Protein AF-0000000085035165 (afdb_homodimer)

Structure (mmCIF, N/CA/C/O backbone):
data_AF-0000000085035165-model_v1
#
loop_
_entity.id
_entity.type
_entity.pdbx_description
1 polymer 'Membrane protein-like protein'
#
loop_
_atom_site.group_PDB
_atom_site.id
_atom_site.type_symbol
_atom_site.label_atom_id
_atom_site.label_alt_id
_atom_site.label_comp_id
_atom_site.label_asym_id
_atom_site.label_entity_id
_atom_site.label_seq_id
_atom_site.pdbx_PDB_ins_code
_atom_site.Cartn_x
_atom_site.Cartn_y
_atom_site.Cartn_z
_atom_site.occupancy
_atom_site.B_iso_or_equiv
_atom_site.auth_seq_id
_atom_site.auth_comp_id
_atom_site.auth_asym_id
_atom_site.auth_atom_id
_atom_site.pdbx_PDB_model_num
ATOM 1 N N . MET A 1 1 ? 31.297 -2.602 -19 1 52.03 1 MET A N 1
ATOM 2 C CA . MET A 1 1 ? 30.016 -2.293 -19.625 1 52.03 1 MET A CA 1
ATOM 3 C C . MET A 1 1 ? 29.797 -0.786 -19.719 1 52.03 1 MET A C 1
ATOM 5 O O . MET A 1 1 ? 30.047 -0.06 -18.75 1 52.03 1 MET A O 1
ATOM 9 N N . ASN A 1 2 ? 29.656 -0.145 -20.828 1 71.25 2 ASN A N 1
ATOM 10 C CA . ASN A 1 2 ? 29.469 1.274 -21.109 1 71.25 2 ASN A CA 1
ATOM 11 C C . ASN A 1 2 ? 28.359 1.869 -20.25 1 71.25 2 ASN A C 1
ATOM 13 O O . ASN A 1 2 ? 27.344 1.21 -19.984 1 71.25 2 ASN A O 1
ATOM 17 N N . SER A 1 3 ? 28.656 2.963 -19.469 1 81.31 3 SER A N 1
ATOM 18 C CA . SER A 1 3 ? 27.766 3.695 -18.562 1 81.31 3 SER A CA 1
ATOM 19 C C . SER A 1 3 ? 26.391 3.914 -19.203 1 81.31 3 SER A C 1
ATOM 21 O O . SER A 1 3 ? 25.359 3.789 -18.531 1 81.31 3 SER A O 1
ATOM 23 N N . GLN A 1 4 ? 26.312 4.09 -20.484 1 86.06 4 GLN A N 1
ATOM 24 C CA . GLN A 1 4 ? 25.047 4.316 -21.203 1 86.06 4 GLN A CA 1
ATOM 25 C C . GLN A 1 4 ? 24.234 3.031 -21.297 1 86.06 4 GLN A C 1
ATOM 27 O O . GLN A 1 4 ? 23.016 3.055 -21.172 1 86.06 4 GLN A O 1
ATOM 32 N N . LEU A 1 5 ? 24.969 1.979 -21.578 1 84 5 LEU A N 1
ATOM 33 C CA . LEU A 1 5 ? 24.297 0.689 -21.688 1 84 5 LEU A CA 1
ATOM 34 C C . LEU A 1 5 ? 23.719 0.27 -20.328 1 84 5 LEU A C 1
ATOM 36 O O . LEU A 1 5 ? 22.609 -0.238 -20.266 1 84 5 LEU A O 1
ATOM 40 N N . ALA A 1 6 ? 24.438 0.522 -19.328 1 84.75 6 ALA A N 1
ATOM 41 C CA . ALA A 1 6 ? 23.984 0.187 -17.984 1 84.75 6 ALA A CA 1
ATOM 42 C C . ALA A 1 6 ? 22.734 0.974 -17.609 1 84.75 6 ALA A C 1
ATOM 44 O O . ALA A 1 6 ? 21.812 0.432 -17 1 84.75 6 ALA A O 1
ATOM 45 N N . THR A 1 7 ? 22.688 2.219 -17.984 1 87.56 7 THR A N 1
ATOM 46 C CA . THR A 1 7 ? 21.531 3.078 -17.719 1 87.56 7 THR A CA 1
ATOM 47 C C . THR A 1 7 ? 20.312 2.588 -18.484 1 87.56 7 THR A C 1
ATOM 49 O O . THR A 1 7 ? 19.203 2.555 -17.953 1 87.56 7 THR A O 1
ATOM 52 N N . LEU A 1 8 ? 20.516 2.193 -19.672 1 88.62 8 LEU A N 1
ATOM 53 C CA . LEU A 1 8 ? 19.422 1.691 -20.5 1 88.62 8 LEU A CA 1
ATOM 54 C C . LEU A 1 8 ? 18.859 0.399 -19.922 1 88.62 8 LEU A C 1
ATOM 56 O O . LEU A 1 8 ? 17.641 0.218 -19.875 1 88.62 8 LEU A O 1
ATOM 60 N N . MET A 1 9 ? 19.719 -0.451 -19.516 1 89 9 MET A N 1
ATOM 61 C CA . MET A 1 9 ? 19.297 -1.722 -18.938 1 89 9 MET A CA 1
ATOM 62 C C . MET A 1 9 ? 18.484 -1.496 -17.672 1 89 9 MET A C 1
ATOM 64 O O . MET A 1 9 ? 17.484 -2.168 -17.438 1 89 9 MET A O 1
ATOM 68 N N . ARG A 1 10 ? 18.906 -0.594 -16.938 1 91.62 10 ARG A N 1
ATOM 69 C CA . ARG A 1 10 ? 18.188 -0.25 -15.719 1 91.62 10 ARG A CA 1
ATOM 70 C C . ARG A 1 10 ? 16.797 0.301 -16.047 1 91.62 10 ARG A C 1
ATOM 72 O O . ARG A 1 10 ? 15.82 -0.036 -15.367 1 91.62 10 ARG A O 1
ATOM 79 N N . ARG A 1 11 ? 16.734 1.108 -17.078 1 95.12 11 ARG A N 1
ATOM 80 C CA . ARG A 1 11 ? 15.461 1.706 -17.469 1 95.12 11 ARG A CA 1
ATOM 81 C C . ARG A 1 11 ? 14.477 0.64 -17.938 1 95.12 11 ARG A C 1
ATOM 83 O O . ARG A 1 11 ? 13.273 0.74 -17.672 1 95.12 11 ARG A O 1
ATOM 90 N N . ILE A 1 12 ? 14.984 -0.341 -18.562 1 96.19 12 ILE A N 1
ATOM 91 C CA . ILE A 1 12 ? 14.141 -1.427 -19.047 1 96.19 12 ILE A CA 1
ATOM 92 C C . ILE A 1 12 ? 13.57 -2.213 -17.875 1 96.19 12 ILE A C 1
ATOM 94 O O . ILE A 1 12 ? 12.383 -2.529 -17.844 1 96.19 12 ILE A O 1
ATOM 98 N N . VAL A 1 13 ? 14.375 -2.475 -16.891 1 97.19 13 VAL A N 1
ATOM 99 C CA . VAL A 1 13 ? 13.945 -3.201 -15.711 1 97.19 13 VAL A CA 1
ATOM 100 C C . VAL A 1 13 ? 12.867 -2.402 -14.977 1 97.19 13 VAL A C 1
ATOM 102 O O . VAL A 1 13 ? 11.82 -2.945 -14.617 1 97.19 13 VAL A O 1
ATOM 105 N N . GLU A 1 14 ? 13.078 -1.139 -14.844 1 98.06 14 GLU A N 1
ATOM 106 C CA . GLU A 1 14 ? 12.125 -0.283 -14.148 1 98.06 14 GLU A CA 1
ATOM 107 C C . GLU A 1 14 ? 10.82 -0.161 -14.922 1 98.06 14 GLU A C 1
ATOM 109 O O . GLU A 1 14 ? 9.742 -0.112 -14.328 1 98.06 14 GLU A O 1
ATOM 114 N N . ALA A 1 15 ? 10.953 -0.099 -16.219 1 98.31 15 ALA A N 1
ATOM 115 C CA . ALA A 1 15 ? 9.75 -0.064 -17.031 1 98.31 15 ALA A CA 1
ATOM 116 C C . ALA A 1 15 ? 8.938 -1.347 -16.875 1 98.31 15 ALA A C 1
ATOM 118 O O . ALA A 1 15 ? 7.707 -1.308 -16.828 1 98.31 15 ALA A O 1
ATOM 119 N N . SER A 1 16 ? 9.633 -2.451 -16.875 1 98.62 16 SER A N 1
ATOM 120 C CA . SER A 1 16 ? 8.969 -3.734 -16.641 1 98.62 16 SER A CA 1
ATOM 121 C C . SER A 1 16 ? 8.258 -3.762 -15.305 1 98.62 16 SER A C 1
ATOM 123 O O . SER A 1 16 ? 7.105 -4.195 -15.211 1 98.62 16 SER A O 1
ATOM 125 N N . ILE A 1 17 ? 8.898 -3.24 -14.281 1 98.75 17 ILE A N 1
ATOM 126 C CA . ILE A 1 17 ? 8.352 -3.191 -12.93 1 98.75 17 ILE A CA 1
ATOM 127 C C . ILE A 1 17 ? 7.137 -2.266 -12.898 1 98.75 17 ILE A C 1
ATOM 129 O O . ILE A 1 17 ? 6.129 -2.57 -12.25 1 98.75 17 ILE A O 1
ATOM 133 N N . LEU A 1 18 ? 7.242 -1.195 -13.617 1 98.75 18 LEU A N 1
ATOM 134 C CA . LEU A 1 18 ? 6.125 -0.26 -13.711 1 98.75 18 LEU A CA 1
ATOM 135 C C . LEU A 1 18 ? 4.906 -0.932 -14.336 1 98.75 18 LEU A C 1
ATOM 137 O O . LEU A 1 18 ? 3.791 -0.802 -13.82 1 98.75 18 LEU A O 1
ATOM 141 N N . LEU A 1 19 ? 5.105 -1.621 -15.383 1 98.81 19 LEU A N 1
ATOM 142 C CA . LEU A 1 19 ? 4.012 -2.293 -16.078 1 98.81 19 LEU A CA 1
ATOM 143 C C . LEU A 1 19 ? 3.35 -3.328 -15.18 1 98.81 19 LEU A C 1
ATOM 145 O O . LEU A 1 19 ? 2.123 -3.447 -15.156 1 98.81 19 LEU A O 1
ATOM 149 N N . LEU A 1 20 ? 4.145 -4.078 -14.461 1 98.88 20 LEU A N 1
ATOM 150 C CA . LEU A 1 20 ? 3.615 -5.074 -13.539 1 98.88 20 LEU A CA 1
ATOM 151 C C . LEU A 1 20 ? 2.779 -4.414 -12.445 1 98.88 20 LEU A C 1
ATOM 153 O O . LEU A 1 20 ? 1.687 -4.887 -12.125 1 98.88 20 LEU A O 1
ATOM 157 N N . SER A 1 21 ? 3.252 -3.273 -11.875 1 98.88 21 SER A N 1
ATOM 158 C CA . SER A 1 21 ? 2.51 -2.541 -10.852 1 98.88 21 SER A CA 1
ATOM 159 C C . SER A 1 21 ? 1.192 -2.006 -11.406 1 98.88 21 SER A C 1
ATOM 161 O O . SER A 1 21 ? 0.149 -2.119 -10.766 1 98.88 21 SER A O 1
ATOM 163 N N . LEU A 1 22 ? 1.294 -1.488 -12.602 1 98.81 22 LEU A N 1
ATOM 164 C CA . LEU A 1 22 ? 0.103 -0.938 -13.242 1 98.81 22 LEU A CA 1
ATOM 165 C C . LEU A 1 22 ? -0.924 -2.033 -13.508 1 98.81 22 LEU A C 1
ATOM 167 O O . LEU A 1 22 ? -2.131 -1.787 -13.445 1 98.81 22 LEU A O 1
ATOM 171 N N . SER A 1 23 ? -0.463 -3.211 -13.812 1 98.88 23 SER A N 1
ATOM 172 C CA . SER A 1 23 ? -1.385 -4.316 -14.039 1 98.88 23 SER A CA 1
ATOM 173 C C . SER A 1 23 ? -2.268 -4.566 -12.828 1 98.88 23 SER A C 1
ATOM 175 O O . SER A 1 23 ? -3.484 -4.723 -12.953 1 98.88 23 SER A O 1
ATOM 177 N N . TYR A 1 24 ? -1.699 -4.539 -11.625 1 98.81 24 TYR A N 1
ATOM 178 C CA . TYR A 1 24 ? -2.455 -4.75 -10.398 1 98.81 24 TYR A CA 1
ATOM 179 C C . TYR A 1 24 ? -3.344 -3.547 -10.094 1 98.81 24 TYR A C 1
ATOM 181 O O . TYR A 1 24 ? -4.484 -3.707 -9.656 1 98.81 24 TYR A O 1
ATOM 189 N N . ILE A 1 25 ? -2.848 -2.35 -10.336 1 98.69 25 ILE A N 1
ATOM 190 C CA . ILE A 1 25 ? -3.559 -1.112 -10.031 1 98.69 25 ILE A CA 1
ATOM 191 C C . ILE A 1 25 ? -4.816 -1.018 -10.891 1 98.69 25 ILE A C 1
ATOM 193 O O . ILE A 1 25 ? -5.91 -0.778 -10.375 1 98.69 25 ILE A O 1
ATOM 197 N N . PHE A 1 26 ? -4.637 -1.284 -12.141 1 98.56 26 PHE A N 1
ATOM 198 C CA . PHE A 1 26 ? -5.785 -1.21 -13.039 1 98.56 26 PHE A CA 1
ATOM 199 C C . PHE A 1 26 ? -6.773 -2.334 -12.742 1 98.56 26 PHE A C 1
ATOM 201 O O . PHE A 1 26 ? -7.984 -2.152 -12.883 1 98.56 26 PHE A O 1
ATOM 208 N N . ASN A 1 27 ? -6.262 -3.488 -12.398 1 98.56 27 ASN A N 1
ATOM 209 C CA . ASN A 1 27 ? -7.16 -4.57 -12.008 1 98.56 27 ASN A CA 1
ATOM 210 C C . ASN A 1 27 ? -8.016 -4.188 -10.805 1 98.56 27 ASN A C 1
ATOM 212 O O . ASN A 1 27 ? -9.211 -4.48 -10.773 1 98.56 27 ASN A O 1
ATOM 216 N N . ALA A 1 28 ? -7.434 -3.506 -9.828 1 98.44 28 ALA A N 1
ATOM 217 C CA . ALA A 1 28 ? -8.148 -3.076 -8.633 1 98.44 28 ALA A CA 1
ATOM 218 C C . ALA A 1 28 ? -9.242 -2.07 -8.984 1 98.44 28 ALA A C 1
ATOM 220 O O . ALA A 1 28 ? -10.383 -2.205 -8.539 1 98.44 28 ALA A O 1
ATOM 221 N N . ILE A 1 29 ? -8.922 -1.115 -9.805 1 98.06 29 ILE A N 1
ATOM 222 C CA . ILE A 1 29 ? -9.82 -0.004 -10.102 1 98.06 29 ILE A CA 1
ATOM 223 C C . ILE A 1 29 ? -10.938 -0.475 -11.031 1 98.06 29 ILE A C 1
ATOM 225 O O . ILE A 1 29 ? -12.117 -0.304 -10.734 1 98.06 29 ILE A O 1
ATOM 229 N N . LEU A 1 30 ? -10.578 -1.167 -12.125 1 97.5 30 LEU A N 1
ATOM 230 C CA . LEU A 1 30 ? -11.57 -1.621 -13.094 1 97.5 30 LEU A CA 1
ATOM 231 C C . LEU A 1 30 ? -12.438 -2.729 -12.5 1 97.5 30 LEU A C 1
ATOM 233 O O . LEU A 1 30 ? -13.633 -2.809 -12.797 1 97.5 30 LEU A O 1
ATOM 237 N N . GLY A 1 31 ? -11.82 -3.562 -11.719 1 95.5 31 GLY A N 1
ATOM 238 C CA . GLY A 1 31 ? -12.609 -4.59 -11.047 1 95.5 31 GLY A CA 1
ATOM 239 C C . GLY A 1 31 ? -13.672 -4.02 -10.133 1 95.5 31 GLY A C 1
ATOM 240 O O . GLY A 1 31 ? -14.797 -4.52 -10.102 1 95.5 31 GLY A O 1
ATOM 241 N N . ARG A 1 32 ? -13.328 -3.02 -9.438 1 94.69 32 ARG A N 1
ATOM 242 C CA . ARG A 1 32 ? -14.25 -2.445 -8.461 1 94.69 32 ARG A CA 1
ATOM 243 C C . ARG A 1 32 ? -15.367 -1.665 -9.156 1 94.69 32 ARG A C 1
ATOM 245 O O . ARG A 1 32 ? -16.469 -1.561 -8.625 1 94.69 32 ARG A O 1
ATOM 252 N N . ILE A 1 33 ? -15.102 -1.171 -10.352 1 94.69 33 ILE A N 1
ATOM 253 C CA . ILE A 1 33 ? -16.156 -0.431 -11.031 1 94.69 33 ILE A CA 1
ATOM 254 C C . ILE A 1 33 ? -17.062 -1.401 -11.789 1 94.69 33 ILE A C 1
ATOM 256 O O . ILE A 1 33 ? -17.969 -0.98 -12.516 1 94.69 33 ILE A O 1
ATOM 260 N N . GLY A 1 34 ? -16.828 -2.717 -11.773 1 92.12 34 GLY A N 1
ATOM 261 C CA . GLY A 1 34 ? -17.719 -3.725 -12.32 1 92.12 34 GLY A CA 1
ATOM 262 C C . GLY A 1 34 ? -17.281 -4.234 -13.68 1 92.12 34 GLY A C 1
ATOM 263 O O . GLY A 1 34 ? -18 -5.004 -14.32 1 92.12 34 GLY A O 1
ATOM 264 N N . ALA A 1 35 ? -16.125 -3.773 -14.086 1 95.38 35 ALA A N 1
ATOM 265 C CA . ALA A 1 35 ? -15.57 -4.238 -15.359 1 95.38 35 ALA A CA 1
ATOM 266 C C . ALA A 1 35 ? -14.555 -5.355 -15.148 1 95.38 35 ALA A C 1
ATOM 268 O O . ALA A 1 35 ? -13.398 -5.238 -15.57 1 95.38 35 ALA A O 1
ATOM 269 N N . ARG A 1 36 ? -14.953 -6.441 -14.625 1 91.88 36 ARG A N 1
ATOM 270 C CA . ARG A 1 36 ? -14.055 -7.508 -14.18 1 91.88 36 ARG A CA 1
ATOM 271 C C . ARG A 1 36 ? -13.352 -8.156 -15.367 1 91.88 36 ARG A C 1
ATOM 273 O O . ARG A 1 36 ? -12.148 -8.398 -15.32 1 91.88 36 ARG A O 1
ATOM 280 N N . GLY A 1 37 ? -14.109 -8.492 -16.438 1 92.5 37 GLY A N 1
ATOM 281 C CA . GLY A 1 37 ? -13.492 -9.07 -17.625 1 92.5 37 GLY A CA 1
ATOM 282 C C . GLY A 1 37 ? -12.391 -8.211 -18.203 1 92.5 37 GLY A C 1
ATOM 283 O O . GLY A 1 37 ? -11.297 -8.695 -18.5 1 92.5 37 GLY A O 1
ATOM 284 N N . THR A 1 38 ? -12.68 -6.91 -18.312 1 96.25 38 THR A N 1
ATOM 285 C CA . THR A 1 38 ? -11.711 -5.949 -18.828 1 96.25 38 THR A CA 1
ATOM 286 C C . THR A 1 38 ? -10.508 -5.848 -17.875 1 96.25 38 THR A C 1
ATOM 288 O O . THR A 1 38 ? -9.367 -5.738 -18.328 1 96.25 38 THR A O 1
ATOM 291 N N . ALA A 1 39 ? -10.82 -5.844 -16.562 1 97.25 39 ALA A N 1
ATOM 292 C CA . ALA A 1 39 ? -9.766 -5.77 -15.555 1 97.25 39 ALA A CA 1
ATOM 293 C C . ALA A 1 39 ? -8.781 -6.93 -15.703 1 97.25 39 ALA A C 1
ATOM 295 O O . ALA A 1 39 ? -7.566 -6.723 -15.734 1 97.25 39 ALA A O 1
ATOM 296 N N . ASP A 1 40 ? -9.273 -8.125 -15.883 1 95.94 40 ASP A N 1
ATOM 297 C CA . ASP A 1 40 ? -8.453 -9.328 -15.977 1 95.94 40 ASP A CA 1
ATOM 298 C C . ASP A 1 40 ? -7.672 -9.359 -17.281 1 95.94 40 ASP A C 1
ATOM 300 O O . ASP A 1 40 ? -6.492 -9.719 -17.297 1 95.94 40 ASP A O 1
ATOM 304 N N . LEU A 1 41 ? -8.312 -8.977 -18.328 1 97.06 41 LEU A N 1
ATOM 305 C CA . LEU A 1 41 ? -7.641 -8.938 -19.625 1 97.06 41 LEU A CA 1
ATOM 306 C C . LEU A 1 41 ? -6.496 -7.926 -19.609 1 97.06 41 LEU A C 1
ATOM 308 O O . LEU A 1 41 ? -5.395 -8.219 -20.094 1 97.06 41 LEU A O 1
ATOM 312 N N . LEU A 1 42 ? -6.785 -6.734 -19.125 1 98.25 42 LEU A N 1
ATOM 313 C CA . LEU A 1 42 ? -5.758 -5.699 -19.062 1 98.25 42 LEU A CA 1
ATOM 314 C C . LEU A 1 42 ? -4.598 -6.129 -18.172 1 98.25 42 LEU A C 1
ATOM 316 O O . LEU A 1 42 ? -3.436 -5.852 -18.484 1 98.25 42 LEU A O 1
ATOM 320 N N . MET A 1 43 ? -4.926 -6.75 -17.078 1 98.25 43 MET A N 1
ATOM 321 C CA . MET A 1 43 ? -3.873 -7.258 -16.203 1 98.25 43 MET A CA 1
ATOM 322 C C . MET A 1 43 ? -2.977 -8.242 -16.953 1 98.25 43 MET A C 1
ATOM 324 O O . MET A 1 43 ? -1.751 -8.172 -16.844 1 98.25 43 MET A O 1
ATOM 328 N N . LEU A 1 44 ? -3.561 -9.141 -17.734 1 98.12 44 LEU A N 1
ATOM 329 C CA . LEU A 1 44 ? -2.797 -10.141 -18.469 1 98.12 44 LEU A CA 1
ATOM 330 C C . LEU A 1 44 ? -1.934 -9.484 -19.547 1 98.12 44 LEU A C 1
ATOM 332 O O . LEU A 1 44 ? -0.784 -9.875 -19.75 1 98.12 44 LEU A O 1
ATOM 336 N N . ILE A 1 45 ? -2.477 -8.469 -20.188 1 98.75 45 ILE A N 1
ATOM 337 C CA . ILE A 1 45 ? -1.742 -7.77 -21.234 1 98.75 45 ILE A CA 1
ATOM 338 C C . ILE A 1 45 ? -0.537 -7.055 -20.625 1 98.75 45 ILE A C 1
ATOM 340 O O . ILE A 1 45 ? 0.59 -7.211 -21.109 1 98.75 45 ILE A O 1
ATOM 344 N N . LEU A 1 46 ? -0.752 -6.309 -19.578 1 98.88 46 LEU A N 1
ATOM 345 C CA . LEU A 1 46 ? 0.318 -5.547 -18.953 1 98.88 46 LEU A CA 1
ATOM 346 C C . LEU A 1 46 ? 1.349 -6.477 -18.312 1 98.88 46 LEU A C 1
ATOM 348 O O . LEU A 1 46 ? 2.551 -6.207 -18.359 1 98.88 46 LEU A O 1
ATOM 352 N N . PHE A 1 47 ? 0.864 -7.539 -17.75 1 98.75 47 PHE A N 1
ATOM 353 C CA . PHE A 1 47 ? 1.762 -8.555 -17.203 1 98.75 47 PHE A CA 1
ATOM 354 C C . PHE A 1 47 ? 2.629 -9.156 -18.297 1 98.75 47 PHE A C 1
ATOM 356 O O . PHE A 1 47 ? 3.842 -9.297 -18.141 1 98.75 47 PHE A O 1
ATOM 363 N N . SER A 1 48 ? 2.004 -9.516 -19.406 1 98.75 48 SER A N 1
ATOM 364 C CA . SER A 1 48 ? 2.738 -10.094 -20.516 1 98.75 48 SER A CA 1
ATOM 365 C C . SER A 1 48 ? 3.785 -9.125 -21.047 1 98.75 48 SER A C 1
ATOM 367 O O . SER A 1 48 ? 4.91 -9.523 -21.359 1 98.75 48 SER A O 1
ATOM 369 N N . LEU A 1 49 ? 3.441 -7.867 -21.109 1 98.81 49 LEU A N 1
ATOM 370 C CA . LEU A 1 49 ? 4.391 -6.848 -21.547 1 98.81 49 LEU A CA 1
ATOM 371 C C . LEU A 1 49 ? 5.531 -6.703 -20.547 1 98.81 49 LEU A C 1
ATOM 373 O O . LEU A 1 49 ? 6.68 -6.484 -20.938 1 98.81 49 LEU A O 1
ATOM 377 N N . SER A 1 50 ? 5.172 -6.801 -19.266 1 98.75 50 SER A N 1
ATOM 378 C CA . SER A 1 50 ? 6.195 -6.746 -18.234 1 98.75 50 SER A CA 1
ATOM 379 C C . SER A 1 50 ? 7.211 -7.871 -18.391 1 98.75 50 SER A C 1
ATOM 381 O O . SER A 1 50 ? 8.422 -7.633 -18.375 1 98.75 50 SER A O 1
ATOM 383 N N . ILE A 1 51 ? 6.73 -9.086 -18.609 1 98.19 51 ILE A N 1
ATOM 384 C CA . ILE A 1 51 ? 7.594 -10.258 -18.734 1 98.19 51 ILE A CA 1
ATOM 385 C C . ILE A 1 51 ? 8.422 -10.148 -20.016 1 98.19 51 ILE A C 1
ATOM 387 O O . ILE A 1 51 ? 9.602 -10.508 -20.016 1 98.19 51 ILE A O 1
ATOM 391 N N . LEU A 1 52 ? 7.789 -9.695 -21.078 1 98 52 LEU A N 1
ATOM 392 C CA . LEU A 1 52 ? 8.5 -9.547 -22.344 1 98 52 LEU A CA 1
ATOM 393 C C . LEU A 1 52 ? 9.656 -8.562 -22.203 1 98 52 LEU A C 1
ATOM 395 O O . LEU A 1 52 ? 10.773 -8.844 -22.656 1 98 52 LEU A O 1
ATOM 399 N N . LEU A 1 53 ? 9.43 -7.484 -21.562 1 97.94 53 LEU A N 1
ATOM 400 C CA . LEU A 1 53 ? 10.469 -6.488 -21.359 1 97.94 53 LEU A CA 1
ATOM 401 C C . LEU A 1 53 ? 11.57 -7.035 -20.453 1 97.94 53 LEU A C 1
ATOM 403 O O . LEU A 1 53 ? 12.758 -6.891 -20.766 1 97.94 53 LEU A O 1
ATOM 407 N N . MET A 1 54 ? 11.188 -7.676 -19.375 1 97.75 54 MET A N 1
ATOM 408 C CA . MET A 1 54 ? 12.164 -8.219 -18.438 1 97.75 54 MET A CA 1
ATOM 409 C C . MET A 1 54 ? 13.008 -9.305 -19.094 1 97.75 54 MET A C 1
ATOM 411 O O . MET A 1 54 ? 14.188 -9.453 -18.781 1 97.75 54 MET A O 1
ATOM 415 N N . SER A 1 55 ? 12.414 -10.062 -20.031 1 96.31 55 SER A N 1
ATOM 416 C CA . SER A 1 55 ? 13.094 -11.172 -20.703 1 96.31 55 SER A CA 1
ATOM 417 C C . SER A 1 55 ? 14.219 -10.672 -21.609 1 96.31 55 SER A C 1
ATOM 419 O O . SER A 1 55 ? 15.109 -11.438 -21.969 1 96.31 55 SER A O 1
ATOM 421 N N . THR A 1 56 ? 14.141 -9.414 -21.984 1 95.25 56 THR A N 1
ATOM 422 C CA . THR A 1 56 ? 15.242 -8.859 -22.766 1 95.25 56 THR A CA 1
ATOM 423 C C . THR A 1 56 ? 16.5 -8.719 -21.906 1 95.25 56 THR A C 1
ATOM 425 O O . THR A 1 56 ? 17.609 -8.633 -22.422 1 95.25 56 THR A O 1
ATOM 428 N N . ARG A 1 57 ? 16.312 -8.695 -20.609 1 93.06 57 ARG A N 1
ATOM 429 C CA . ARG A 1 57 ? 17.438 -8.602 -19.672 1 93.06 57 ARG A CA 1
ATOM 430 C C . ARG A 1 57 ? 17.812 -9.977 -19.141 1 93.06 57 ARG A C 1
ATOM 432 O O . ARG A 1 57 ? 19 -10.305 -19.031 1 93.06 57 ARG A O 1
ATOM 439 N N . VAL A 1 58 ? 16.875 -10.695 -18.828 1 94.75 58 VAL A N 1
ATOM 440 C CA . VAL A 1 58 ? 17.016 -12.055 -18.312 1 94.75 58 VAL A CA 1
ATOM 441 C C . VAL A 1 58 ? 16.109 -13.008 -19.094 1 94.75 58 VAL A C 1
ATOM 443 O O . VAL A 1 58 ? 14.945 -13.188 -18.734 1 94.75 58 VAL A O 1
ATOM 446 N N . ARG A 1 59 ? 16.656 -13.727 -20 1 94.62 59 ARG A N 1
ATOM 447 C CA . ARG A 1 59 ? 15.875 -14.492 -20.953 1 94.62 59 ARG A CA 1
ATOM 448 C C . ARG A 1 59 ? 15.078 -15.594 -20.266 1 94.62 59 ARG A C 1
ATOM 450 O O . ARG A 1 59 ? 13.898 -15.797 -20.562 1 94.62 59 ARG A O 1
ATOM 457 N N . ARG A 1 60 ? 15.594 -16.281 -19.328 1 95.75 60 ARG A N 1
ATOM 458 C CA . ARG A 1 60 ? 14.992 -17.453 -18.734 1 95.75 60 ARG A CA 1
ATOM 459 C C . ARG A 1 60 ? 13.922 -17.078 -17.719 1 95.75 60 ARG A C 1
ATOM 461 O O . ARG A 1 60 ? 13.219 -17.938 -17.188 1 95.75 60 ARG A O 1
ATOM 468 N N . ILE A 1 61 ? 13.742 -15.766 -17.5 1 96.44 61 ILE A N 1
ATOM 469 C CA . ILE A 1 61 ? 12.789 -15.32 -16.484 1 96.44 61 ILE A CA 1
ATOM 470 C C . ILE A 1 61 ? 11.375 -15.719 -16.891 1 96.44 61 ILE A C 1
ATOM 472 O O . ILE A 1 61 ? 10.484 -15.836 -16.047 1 96.44 61 ILE A O 1
ATOM 476 N N . ILE A 1 62 ? 11.141 -15.953 -18.188 1 96.94 62 ILE A N 1
ATOM 477 C CA . ILE A 1 62 ? 9.836 -16.344 -18.719 1 96.94 62 ILE A CA 1
ATOM 478 C C . ILE A 1 62 ? 9.445 -17.719 -18.172 1 96.94 62 ILE A C 1
ATOM 480 O O . ILE A 1 62 ? 8.266 -18.078 -18.156 1 96.94 62 ILE A O 1
ATOM 484 N N . LEU A 1 63 ? 10.375 -18.469 -17.672 1 97.5 63 LEU A N 1
ATOM 485 C CA . LEU A 1 63 ? 10.109 -19.797 -17.125 1 97.5 63 LEU A CA 1
ATOM 486 C C . LEU A 1 63 ? 9.375 -19.703 -15.797 1 97.5 63 LEU A C 1
ATOM 488 O O . LEU A 1 63 ? 8.68 -20.641 -15.398 1 97.5 63 LEU A O 1
ATOM 492 N N . LEU A 1 64 ? 9.492 -18.578 -15.109 1 97.5 64 LEU A N 1
ATOM 493 C CA . LEU A 1 64 ? 8.906 -18.453 -13.781 1 97.5 64 LEU A CA 1
ATOM 494 C C . LEU A 1 64 ? 7.383 -18.531 -13.844 1 97.5 64 LEU A C 1
ATOM 496 O O . LEU A 1 64 ? 6.777 -19.406 -13.211 1 97.5 64 LEU A O 1
ATOM 500 N N . PRO A 1 65 ? 6.785 -17.625 -14.664 1 98.25 65 PRO A N 1
ATOM 501 C CA . PRO A 1 65 ? 5.328 -17.734 -14.719 1 98.25 65 PRO A CA 1
ATOM 502 C C . PRO A 1 65 ? 4.855 -19.031 -15.352 1 98.25 65 PRO A C 1
ATOM 504 O O . PRO A 1 65 ? 3.803 -19.562 -14.984 1 98.25 65 PRO A O 1
ATOM 507 N N . ILE A 1 66 ? 5.59 -19.594 -16.266 1 98.5 66 ILE A N 1
ATOM 508 C CA . ILE A 1 66 ? 5.227 -20.844 -16.906 1 98.5 66 ILE A CA 1
ATOM 509 C C . ILE A 1 66 ? 5.254 -21.984 -15.875 1 98.5 66 ILE A C 1
ATOM 511 O O . ILE A 1 66 ? 4.297 -22.75 -15.758 1 98.5 66 ILE A O 1
ATOM 515 N N . LEU A 1 67 ? 6.355 -22.078 -15.125 1 98.62 67 LEU A N 1
ATOM 516 C CA . LEU A 1 67 ? 6.496 -23.109 -14.102 1 98.62 67 LEU A CA 1
ATOM 517 C C . LEU A 1 67 ? 5.461 -22.922 -12.992 1 98.62 67 LEU A C 1
ATOM 519 O O . LEU A 1 67 ? 4.875 -23.891 -12.516 1 98.62 67 LEU A O 1
ATOM 523 N N . GLY A 1 68 ? 5.23 -21.688 -12.586 1 98.75 68 GLY A N 1
ATOM 524 C CA . GLY A 1 68 ? 4.211 -21.406 -11.586 1 98.75 68 GLY A CA 1
ATOM 525 C C . GLY A 1 68 ? 2.828 -21.859 -12 1 98.75 68 GLY A C 1
ATOM 526 O O . GLY A 1 68 ? 2.133 -22.531 -11.234 1 98.75 68 GLY A O 1
ATOM 527 N N . SER A 1 69 ? 2.504 -21.516 -13.227 1 98.81 69 SER A N 1
ATOM 528 C CA . SER A 1 69 ? 1.19 -21.891 -13.742 1 98.81 69 SER A CA 1
ATOM 529 C C . SER A 1 69 ? 1.071 -23.406 -13.906 1 98.81 69 SER A C 1
ATOM 531 O O . SER A 1 69 ? 0.063 -24 -13.523 1 98.81 69 SER A O 1
ATOM 533 N N . PHE A 1 70 ? 2.066 -23.953 -14.445 1 98.75 70 PHE A N 1
ATOM 534 C CA . PHE A 1 70 ? 2.039 -25.375 -14.727 1 98.75 70 PHE A CA 1
ATOM 535 C C . PHE A 1 70 ? 1.978 -26.188 -13.43 1 98.75 70 PHE A C 1
ATOM 537 O O . PHE A 1 70 ? 1.121 -27.062 -13.273 1 98.75 70 PHE A O 1
ATOM 544 N N . LEU A 1 71 ? 2.867 -25.906 -12.516 1 98.81 71 LEU A N 1
ATOM 545 C CA . LEU A 1 71 ? 2.895 -26.641 -11.25 1 98.81 71 LEU A CA 1
ATOM 546 C C . LEU A 1 71 ? 1.673 -26.297 -10.398 1 98.81 71 LEU A C 1
ATOM 548 O O . LEU A 1 71 ? 1.145 -27.156 -9.695 1 98.81 71 LEU A O 1
ATOM 552 N N . GLY A 1 72 ? 1.243 -25 -10.453 1 98.62 72 GLY A N 1
ATOM 553 C CA . GLY A 1 72 ? -0.015 -24.656 -9.805 1 98.62 72 GLY A CA 1
ATOM 554 C C . GLY A 1 72 ? -1.181 -25.5 -10.289 1 98.62 72 GLY A C 1
ATOM 555 O O . GLY A 1 72 ? -1.954 -26.031 -9.484 1 98.62 72 GLY A O 1
ATOM 556 N N . PHE A 1 73 ? -1.265 -25.672 -11.562 1 98.56 73 PHE A N 1
ATOM 557 C CA . PHE A 1 73 ? -2.32 -26.484 -12.156 1 98.56 73 PHE A CA 1
ATOM 558 C C . PHE A 1 73 ? -2.229 -27.938 -11.68 1 98.56 73 PHE A C 1
ATOM 560 O O . PHE A 1 73 ? -3.225 -28.516 -11.242 1 98.56 73 PHE A O 1
ATOM 567 N N . ILE A 1 74 ? -1.062 -28.484 -11.773 1 98.62 74 ILE A N 1
ATOM 568 C CA . ILE A 1 74 ? -0.854 -29.891 -11.422 1 98.62 74 ILE A CA 1
ATOM 569 C C . ILE A 1 74 ? -1.259 -30.109 -9.969 1 98.62 74 ILE A C 1
ATOM 571 O O . ILE A 1 74 ? -1.991 -31.062 -9.664 1 98.62 74 ILE A O 1
ATOM 575 N N . PHE A 1 75 ? -0.876 -29.266 -9.094 1 98.44 75 PHE A N 1
ATOM 576 C CA . PHE A 1 75 ? -1.138 -29.484 -7.68 1 98.44 75 PHE A CA 1
ATOM 577 C C . PHE A 1 75 ? -2.588 -29.172 -7.34 1 98.44 75 PHE A C 1
ATOM 579 O O . PHE A 1 75 ? -3.164 -29.766 -6.426 1 98.44 75 PHE A O 1
ATOM 586 N N . GLU A 1 76 ? -3.154 -28.219 -8.086 1 97.69 76 GLU A N 1
ATOM 587 C CA . GLU A 1 76 ? -4.59 -28 -7.938 1 97.69 76 GLU A CA 1
ATOM 588 C C . GLU A 1 76 ? -5.379 -29.234 -8.391 1 97.69 76 GLU A C 1
ATOM 590 O O . GLU A 1 76 ? -6.359 -29.609 -7.754 1 97.69 76 GLU A O 1
ATOM 595 N N . PHE A 1 77 ? -4.957 -29.719 -9.484 1 97.25 77 PHE A N 1
ATOM 596 C CA . PHE A 1 77 ? -5.59 -30.922 -10.023 1 97.25 77 PHE A CA 1
ATOM 597 C C . PHE A 1 77 ? -5.531 -32.062 -9.016 1 97.25 77 PHE A C 1
ATOM 599 O O . PHE A 1 77 ? -6.539 -32.719 -8.758 1 97.25 77 PHE A O 1
ATOM 606 N N . ILE A 1 78 ? -4.406 -32.281 -8.453 1 97.44 78 ILE A N 1
ATOM 607 C CA . ILE A 1 78 ? -4.199 -33.312 -7.441 1 97.44 78 ILE A CA 1
ATOM 608 C C . ILE A 1 78 ? -5.004 -32.969 -6.191 1 97.44 78 ILE A C 1
ATOM 610 O O . ILE A 1 78 ? -5.668 -33.844 -5.617 1 97.44 78 ILE A O 1
ATOM 614 N N . GLY A 1 79 ? -4.957 -31.734 -5.773 1 95.81 79 GLY A N 1
ATOM 615 C CA . GLY A 1 79 ? -5.645 -31.281 -4.57 1 95.81 79 GLY A CA 1
ATOM 616 C C . GLY A 1 79 ? -7.145 -31.484 -4.629 1 95.81 79 GLY A C 1
ATOM 617 O O . GLY A 1 79 ? -7.762 -31.891 -3.645 1 95.81 79 GLY A O 1
ATOM 618 N N . LEU A 1 80 ? -7.75 -31.234 -5.746 1 95.56 80 LEU A N 1
ATOM 619 C CA . LEU A 1 80 ? -9.188 -31.391 -5.93 1 95.56 80 LEU A CA 1
ATOM 620 C C . LEU A 1 80 ? -9.609 -32.844 -5.773 1 95.56 80 LEU A C 1
ATOM 622 O O . LEU A 1 80 ? -10.727 -33.125 -5.355 1 95.56 80 LEU A O 1
ATOM 626 N N . ARG A 1 81 ? -8.742 -33.75 -6.012 1 95.38 81 ARG A N 1
ATOM 627 C CA . ARG A 1 81 ? -9.086 -35.188 -6.035 1 95.38 81 ARG A CA 1
ATOM 628 C C . ARG A 1 81 ? -8.664 -35.875 -4.742 1 95.38 81 ARG A C 1
ATOM 630 O O . ARG A 1 81 ? -9.352 -36.781 -4.258 1 95.38 81 ARG A O 1
ATOM 637 N N . TYR A 1 82 ? -7.559 -35.344 -4.156 1 95.81 82 TYR A N 1
ATOM 638 C CA . TYR A 1 82 ? -6.98 -36.094 -3.051 1 95.81 82 TYR A CA 1
ATOM 639 C C . TYR A 1 82 ? -6.91 -35.25 -1.786 1 95.81 82 TYR A C 1
ATOM 641 O O . TYR A 1 82 ? -6.445 -35.719 -0.743 1 95.81 82 TYR A O 1
ATOM 649 N N . SER A 1 83 ? -7.262 -33.969 -1.809 1 94.94 83 SER A N 1
ATOM 650 C CA . SER A 1 83 ? -7.281 -33.062 -0.683 1 94.94 83 SER A CA 1
ATOM 651 C C . SER A 1 83 ? -5.875 -32.781 -0.16 1 94.94 83 SER A C 1
ATOM 653 O O . SER A 1 83 ? -5.691 -32.5 1.026 1 94.94 83 SER A O 1
ATOM 655 N N . PHE A 1 84 ? -4.984 -33.062 -0.895 1 92.56 84 PHE A N 1
ATOM 656 C CA . PHE A 1 84 ? -3.582 -32.781 -0.632 1 92.56 84 PHE A CA 1
ATOM 657 C C . PHE A 1 84 ? -2.955 -32.031 -1.804 1 92.56 84 PHE A C 1
ATOM 659 O O . PHE A 1 84 ? -3.203 -32.375 -2.965 1 92.56 84 PHE A O 1
ATOM 666 N N . PRO A 1 85 ? -2.205 -30.969 -1.561 1 94.44 85 PRO A N 1
ATOM 667 C CA . PRO A 1 85 ? -1.611 -30.531 -0.297 1 94.44 85 PRO A CA 1
ATOM 668 C C . PRO A 1 85 ? -2.393 -29.391 0.354 1 94.44 85 PRO A C 1
ATOM 670 O O . PRO A 1 85 ? -1.984 -28.875 1.397 1 94.44 85 PRO A O 1
ATOM 673 N N . PHE A 1 86 ? -3.459 -28.969 -0.135 1 96.56 86 PHE A N 1
ATOM 674 C CA . PHE A 1 86 ? -4.098 -27.719 0.284 1 96.56 86 PHE A CA 1
ATOM 675 C C . PHE A 1 86 ? -5.172 -28 1.329 1 96.56 86 PHE A C 1
ATOM 677 O O . PHE A 1 86 ? -5.469 -27.125 2.158 1 96.56 86 PHE A O 1
ATOM 684 N N . GLY A 1 87 ? -5.723 -29.156 1.334 1 95.31 87 GLY A N 1
ATOM 685 C CA . GLY A 1 87 ? -6.945 -29.5 2.039 1 95.31 87 GLY A CA 1
ATOM 686 C C . GLY A 1 87 ? -8.102 -29.812 1.109 1 95.31 87 GLY A C 1
ATOM 687 O O . GLY A 1 87 ? -7.906 -29.984 -0.096 1 95.31 87 GLY A O 1
ATOM 688 N N . SER A 1 88 ? -9.328 -29.969 1.755 1 96.31 88 SER A N 1
ATOM 689 C CA . SER A 1 88 ? -10.508 -30.312 0.969 1 96.31 88 SER A CA 1
ATOM 690 C C . SER A 1 88 ? -11.305 -29.062 0.601 1 96.31 88 SER A C 1
ATOM 692 O O . SER A 1 88 ? -11.734 -28.312 1.479 1 96.31 88 SER A O 1
ATOM 694 N N . TYR A 1 89 ? -11.367 -28.859 -0.706 1 96.25 89 TYR A N 1
ATOM 695 C CA . TYR A 1 89 ? -12.07 -27.688 -1.218 1 96.25 89 TYR A CA 1
ATOM 696 C C . TYR A 1 89 ? -12.734 -27.984 -2.557 1 96.25 89 TYR A C 1
ATOM 698 O O . TYR A 1 89 ? -12.5 -29.047 -3.148 1 96.25 89 TYR A O 1
ATOM 706 N N . ARG A 1 90 ? -13.648 -27.109 -2.971 1 95.75 90 ARG A N 1
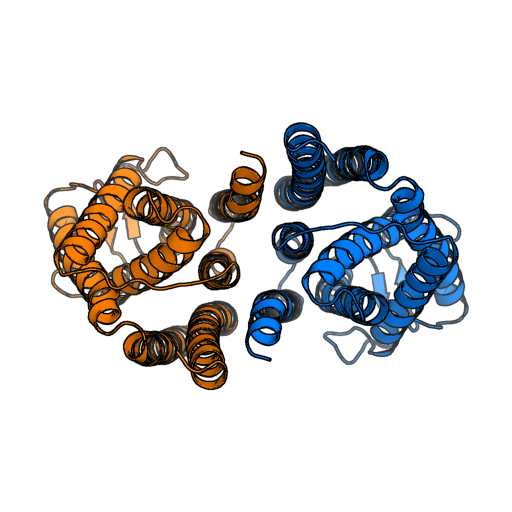ATOM 707 C CA . ARG A 1 90 ? -14.242 -27.188 -4.301 1 95.75 90 ARG A CA 1
ATOM 708 C C . ARG A 1 90 ? -14.484 -25.797 -4.879 1 95.75 90 ARG A C 1
ATOM 710 O O . ARG A 1 90 ? -14.781 -24.859 -4.141 1 95.75 90 ARG A O 1
ATOM 717 N N . TYR A 1 91 ? -14.344 -25.719 -6.152 1 96.75 91 TYR A N 1
ATOM 718 C CA . TYR A 1 91 ? -14.617 -24.469 -6.855 1 96.75 91 TYR A CA 1
ATOM 719 C C . TYR A 1 91 ? -16.094 -24.328 -7.164 1 96.75 91 TYR A C 1
ATOM 721 O O . TYR A 1 91 ? -16.766 -25.297 -7.535 1 96.75 91 TYR A O 1
ATOM 729 N N . LEU A 1 92 ? -16.594 -23.109 -7.031 1 96.12 92 LEU A N 1
ATOM 730 C CA . LEU A 1 92 ? -18 -22.828 -7.242 1 96.12 92 LEU A CA 1
ATOM 731 C C . LEU A 1 92 ? -18.203 -21.922 -8.445 1 96.12 92 LEU A C 1
ATOM 733 O O . LEU A 1 92 ? -19.312 -21.766 -8.945 1 96.12 92 LEU A O 1
ATOM 737 N N . ALA A 1 93 ? -17.109 -21.328 -8.875 1 92.19 93 ALA A N 1
ATOM 738 C CA . ALA A 1 93 ? -17.172 -20.375 -9.992 1 92.19 93 ALA A CA 1
ATOM 739 C C . ALA A 1 93 ? -16.266 -20.828 -11.141 1 92.19 93 ALA A C 1
ATOM 741 O O . ALA A 1 93 ? -15.422 -21.703 -10.961 1 92.19 93 ALA A O 1
ATOM 742 N N . PHE A 1 94 ? -16.531 -20.375 -12.367 1 91.31 94 PHE A N 1
ATOM 743 C CA . PHE A 1 94 ? -15.703 -20.562 -13.547 1 91.31 94 PHE A CA 1
ATOM 744 C C . PHE A 1 94 ? -15.836 -22 -14.07 1 91.31 94 PHE A C 1
ATOM 746 O O . PHE A 1 94 ? -14.867 -22.562 -14.586 1 91.31 94 PHE A O 1
ATOM 753 N N . GLU A 1 95 ? -16.922 -22.641 -13.867 1 87.5 95 GLU A N 1
ATOM 754 C CA . GLU A 1 95 ? -17.125 -24.016 -14.312 1 87.5 95 GLU A CA 1
ATOM 755 C C . GLU A 1 95 ? -16.875 -24.156 -15.812 1 87.5 95 GLU A C 1
ATOM 757 O O . GLU A 1 95 ? -16.25 -25.125 -16.25 1 87.5 95 GLU A O 1
ATOM 762 N N . GLY A 1 96 ? -17.312 -23.141 -16.578 1 90.56 96 GLY A N 1
ATOM 763 C CA . GLY A 1 96 ? -17.156 -23.188 -18.016 1 90.56 96 GLY A CA 1
ATOM 764 C C . GLY A 1 96 ? -15.773 -22.781 -18.484 1 90.56 96 GLY A C 1
ATOM 765 O O . GLY A 1 96 ? -15.445 -22.891 -19.672 1 90.56 96 GLY A O 1
ATOM 766 N N . PHE A 1 97 ? -14.969 -22.312 -17.641 1 93.44 97 PHE A N 1
ATOM 767 C CA . PHE A 1 97 ? -13.625 -21.859 -17.953 1 93.44 97 PHE A CA 1
ATOM 768 C C . PHE A 1 97 ? -12.594 -22.531 -17.047 1 93.44 97 PHE A C 1
ATOM 770 O O . PHE A 1 97 ? -11.828 -21.859 -16.359 1 93.44 97 PHE A O 1
ATOM 777 N N . ALA A 1 98 ? -12.688 -23.938 -17.078 1 96.62 98 ALA A N 1
ATOM 778 C CA . ALA A 1 98 ? -11.812 -24.719 -16.203 1 96.62 98 ALA A CA 1
ATOM 779 C C . ALA A 1 98 ? -11.148 -25.844 -16.969 1 96.62 98 ALA A C 1
ATOM 781 O O . ALA A 1 98 ? -11.695 -26.344 -17.953 1 96.62 98 ALA A O 1
ATOM 782 N N . LEU A 1 99 ? -9.953 -26.141 -16.641 1 96.94 99 LEU A N 1
ATOM 783 C CA . LEU A 1 99 ? -9.227 -27.312 -17.109 1 96.94 99 LEU A CA 1
ATOM 784 C C . LEU A 1 99 ? -9.172 -28.391 -16.031 1 96.94 99 LEU A C 1
ATOM 786 O O . LEU A 1 99 ? -8.484 -28.219 -15.023 1 96.94 99 LEU A O 1
ATOM 790 N N . GLN A 1 100 ? -9.883 -29.547 -16.234 1 96.19 100 GLN A N 1
ATOM 791 C CA . GLN A 1 100 ? -9.938 -30.656 -15.281 1 96.19 100 GLN A CA 1
ATOM 792 C C . GLN A 1 100 ? -10.398 -30.172 -13.906 1 96.19 100 GLN A C 1
ATOM 794 O O . GLN A 1 100 ? -9.797 -30.531 -12.891 1 96.19 100 GLN A O 1
ATOM 799 N N . GLY A 1 101 ? -11.32 -29.234 -13.953 1 95.62 101 GLY A N 1
ATOM 800 C CA . GLY A 1 101 ? -11.914 -28.766 -12.711 1 95.62 101 GLY A CA 1
ATOM 801 C C . GLY A 1 101 ? -11.203 -27.562 -12.125 1 95.62 101 GLY A C 1
ATOM 802 O O . GLY A 1 101 ? -11.719 -26.906 -11.227 1 95.62 101 GLY A O 1
ATOM 803 N N . VAL A 1 102 ? -10.039 -27.25 -12.602 1 97.56 102 VAL A N 1
ATOM 804 C CA . VAL A 1 102 ? -9.273 -26.109 -12.109 1 97.56 102 VAL A CA 1
ATOM 805 C C . VAL A 1 102 ? -9.57 -24.875 -12.961 1 97.56 102 VAL A C 1
ATOM 807 O O . VAL A 1 102 ? -9.281 -24.859 -14.156 1 97.56 102 VAL A O 1
ATOM 810 N N . PRO A 1 103 ? -10.117 -23.812 -12.344 1 97.62 103 PRO A N 1
ATOM 811 C CA . PRO A 1 103 ? -10.383 -22.594 -13.117 1 97.62 103 PRO A CA 1
ATOM 812 C C . PRO A 1 103 ? -9.141 -22.031 -13.797 1 97.62 103 PRO A C 1
ATOM 814 O O . PRO A 1 103 ? -8.07 -21.969 -13.172 1 97.62 103 PRO A O 1
ATOM 817 N N . ILE A 1 104 ? -9.258 -21.578 -15.016 1 97.38 104 ILE A N 1
ATOM 818 C CA . ILE A 1 104 ? -8.148 -21.062 -15.805 1 97.38 104 ILE A CA 1
ATOM 819 C C . ILE A 1 104 ? -7.562 -19.828 -15.133 1 97.38 104 ILE A C 1
ATOM 821 O O . ILE A 1 104 ? -6.34 -19.688 -15.039 1 97.38 104 ILE A O 1
ATOM 825 N N . PRO A 1 105 ? -8.367 -18.891 -14.586 1 96.31 105 PRO A N 1
ATOM 826 C CA . PRO A 1 105 ? -7.793 -17.719 -13.898 1 96.31 105 PRO A CA 1
ATOM 827 C C . PRO A 1 105 ? -6.91 -18.109 -12.719 1 96.31 105 PRO A C 1
ATOM 829 O O . PRO A 1 105 ? -5.926 -17.438 -12.422 1 96.31 105 PRO A O 1
ATOM 832 N N . VAL A 1 106 ? -7.266 -19.203 -12.055 1 97.62 106 VAL A N 1
ATOM 833 C CA . VAL A 1 106 ? -6.469 -19.672 -10.922 1 97.62 106 VAL A CA 1
ATOM 834 C C . VAL A 1 106 ? -5.109 -20.156 -11.414 1 97.62 106 VAL A C 1
ATOM 836 O O . VAL A 1 106 ? -4.078 -19.844 -10.82 1 97.62 106 VAL A O 1
ATOM 839 N N . ILE A 1 107 ? -5.102 -20.875 -12.492 1 98.38 107 ILE A N 1
ATOM 840 C CA . ILE A 1 107 ? -3.883 -21.375 -13.109 1 98.38 107 ILE A CA 1
ATOM 841 C C . ILE A 1 107 ? -2.963 -20.219 -13.477 1 98.38 107 ILE A C 1
ATOM 843 O O . ILE A 1 107 ? -1.775 -20.234 -13.148 1 98.38 107 ILE A O 1
ATOM 847 N N . ILE A 1 108 ? -3.482 -19.234 -14.094 1 98.06 108 ILE A N 1
ATOM 848 C CA . ILE A 1 108 ? -2.729 -18.062 -14.531 1 98.06 108 ILE A CA 1
ATOM 849 C C . ILE A 1 108 ? -2.234 -17.281 -13.32 1 98.06 108 ILE A C 1
ATOM 851 O O . ILE A 1 108 ? -1.093 -16.812 -13.297 1 98.06 108 ILE A O 1
ATOM 855 N N . ALA A 1 109 ? -3.043 -17.203 -12.312 1 98 109 ALA A N 1
ATOM 856 C CA . ALA A 1 109 ? -2.699 -16.438 -11.109 1 98 109 ALA A CA 1
ATOM 857 C C . ALA A 1 109 ? -1.468 -17.031 -10.422 1 98 109 ALA A C 1
ATOM 859 O O . ALA A 1 109 ? -0.62 -16.297 -9.914 1 98 109 ALA A O 1
ATOM 860 N N . TRP A 1 110 ? -1.354 -18.359 -10.398 1 98.75 110 TRP A N 1
ATOM 861 C CA . TRP A 1 110 ? -0.168 -19 -9.844 1 98.75 110 TRP A CA 1
ATOM 862 C C . TRP A 1 110 ? 1.102 -18.469 -10.484 1 98.75 110 TRP A C 1
ATOM 864 O O . TRP A 1 110 ? 2.059 -18.109 -9.789 1 98.75 110 TRP A O 1
ATOM 874 N N . GLY A 1 111 ? 1.079 -18.359 -11.766 1 98.75 111 GLY A N 1
ATOM 875 C CA . GLY A 1 111 ? 2.244 -17.891 -12.492 1 98.75 111 GLY A CA 1
ATOM 876 C C . GLY A 1 111 ? 2.547 -16.422 -12.234 1 98.75 111 GLY A C 1
ATOM 877 O O . GLY A 1 111 ? 3.701 -16.047 -12.008 1 98.75 111 GLY A O 1
ATOM 878 N N . VAL A 1 112 ? 1.533 -15.578 -12.258 1 98.81 112 VAL A N 1
ATOM 879 C CA . VAL A 1 112 ? 1.684 -14.141 -12.07 1 98.81 112 VAL A CA 1
ATOM 880 C C . VAL A 1 112 ? 2.242 -13.859 -10.672 1 98.81 112 VAL A C 1
ATOM 882 O O . VAL A 1 112 ? 3.172 -13.062 -10.523 1 98.81 112 VAL A O 1
ATOM 885 N N . TYR A 1 113 ? 1.726 -14.578 -9.68 1 98.88 113 TYR A N 1
ATOM 886 C CA . TYR A 1 113 ? 2.111 -14.312 -8.297 1 98.88 113 TYR A CA 1
ATOM 887 C C . TYR A 1 113 ? 3.51 -14.852 -8.008 1 98.88 113 TYR A C 1
ATOM 889 O O . TYR A 1 113 ? 4.281 -14.227 -7.277 1 98.88 113 TYR A O 1
ATOM 897 N N . VAL A 1 114 ? 3.861 -16 -8.586 1 98.81 114 VAL A N 1
ATOM 898 C CA . VAL A 1 114 ? 5.207 -16.516 -8.391 1 98.81 114 VAL A CA 1
ATOM 899 C C . VAL A 1 114 ? 6.234 -15.539 -8.953 1 98.81 114 VAL A C 1
ATOM 901 O O . VAL A 1 114 ? 7.254 -15.266 -8.312 1 98.81 114 VAL A O 1
ATOM 904 N N . TYR A 1 115 ? 5.938 -15.039 -10.086 1 98.69 115 TYR A N 1
ATOM 905 C CA . TYR A 1 115 ? 6.805 -14.055 -10.727 1 98.69 115 TYR A CA 1
ATOM 906 C C . TYR A 1 115 ? 6.934 -12.805 -9.859 1 98.69 115 TYR A C 1
ATOM 908 O O . TYR A 1 115 ? 8.039 -12.336 -9.602 1 98.69 115 TYR A O 1
ATOM 916 N N . THR A 1 116 ? 5.836 -12.281 -9.414 1 98.88 116 THR A N 1
ATOM 917 C CA . THR A 1 116 ? 5.781 -11.078 -8.594 1 98.88 116 THR A CA 1
ATOM 918 C C . THR A 1 116 ? 6.551 -11.266 -7.293 1 98.88 116 THR A C 1
ATOM 920 O O . THR A 1 116 ? 7.359 -10.414 -6.914 1 98.88 116 THR A O 1
ATOM 923 N N . CYS A 1 117 ? 6.332 -12.398 -6.668 1 98.88 117 CYS A N 1
ATOM 924 C CA . CYS A 1 117 ? 6.965 -12.672 -5.383 1 98.88 117 CYS A CA 1
ATOM 925 C C . CYS A 1 117 ? 8.461 -12.93 -5.555 1 98.88 117 CYS A C 1
ATOM 927 O O . CYS A 1 117 ? 9.258 -12.586 -4.68 1 98.88 117 CYS A O 1
ATOM 929 N N . TYR A 1 118 ? 8.812 -13.516 -6.676 1 98.38 118 TYR A N 1
ATOM 930 C CA . TYR A 1 118 ? 10.234 -13.703 -6.949 1 98.38 118 TYR A CA 1
ATOM 931 C C . TYR A 1 118 ? 10.945 -12.359 -7.055 1 98.38 118 TYR A C 1
ATOM 933 O O . TYR A 1 118 ? 11.977 -12.148 -6.418 1 98.38 118 TYR A O 1
ATOM 941 N N . LEU A 1 119 ? 10.391 -11.43 -7.812 1 98.25 119 LEU A N 1
ATOM 942 C CA . LEU A 1 119 ? 10.992 -10.109 -7.949 1 98.25 119 LEU A CA 1
ATOM 943 C C . LEU A 1 119 ? 11.109 -9.422 -6.594 1 98.25 119 LEU A C 1
ATOM 945 O O . LEU A 1 119 ? 12.148 -8.828 -6.281 1 98.25 119 LEU A O 1
ATOM 949 N N . ALA A 1 120 ? 10.109 -9.523 -5.812 1 98.69 120 ALA A N 1
ATOM 950 C CA . ALA A 1 120 ? 10.109 -8.914 -4.484 1 98.69 120 ALA A CA 1
ATOM 951 C C . ALA A 1 120 ? 11.164 -9.547 -3.586 1 98.69 120 ALA A C 1
ATOM 953 O O . ALA A 1 120 ? 11.812 -8.852 -2.799 1 98.69 120 ALA A O 1
ATOM 954 N N . SER A 1 121 ? 11.328 -10.828 -3.709 1 98.19 121 SER A N 1
ATOM 955 C CA . SER A 1 121 ? 12.25 -11.562 -2.846 1 98.19 121 SER A CA 1
ATOM 956 C C . SER A 1 121 ? 13.695 -11.148 -3.1 1 98.19 121 SER A C 1
ATOM 958 O O . SER A 1 121 ? 14.523 -11.188 -2.191 1 98.19 121 SER A O 1
ATOM 960 N N . LEU A 1 122 ? 13.969 -10.703 -4.336 1 96.88 122 LEU A N 1
ATOM 961 C CA . LEU A 1 122 ? 15.328 -10.305 -4.684 1 96.88 122 LEU A CA 1
ATOM 962 C C . LEU A 1 122 ? 15.75 -9.062 -3.912 1 96.88 122 LEU A C 1
ATOM 964 O O . LEU A 1 122 ? 16.922 -8.891 -3.59 1 96.88 122 LEU A O 1
ATOM 968 N N . TYR A 1 123 ? 14.773 -8.234 -3.629 1 97.06 123 TYR A N 1
ATOM 969 C CA . TYR A 1 123 ? 15.055 -7.055 -2.818 1 97.06 123 TYR A CA 1
ATOM 970 C C . TYR A 1 123 ? 15.195 -7.422 -1.348 1 97.06 123 TYR A C 1
ATOM 972 O O . TYR A 1 123 ? 16.078 -6.906 -0.656 1 97.06 123 TYR A O 1
ATOM 980 N N . ILE A 1 124 ? 14.383 -8.32 -0.88 1 96.88 124 ILE A N 1
ATOM 981 C CA . ILE A 1 124 ? 14.328 -8.656 0.539 1 96.88 124 ILE A CA 1
ATOM 982 C C . ILE A 1 124 ? 15.531 -9.516 0.913 1 96.88 124 ILE A C 1
ATOM 984 O O . ILE A 1 124 ? 16.203 -9.25 1.911 1 96.88 124 ILE A O 1
ATOM 988 N N . SER A 1 125 ? 15.828 -10.555 0.147 1 94.5 125 SER A N 1
ATOM 989 C CA . SER A 1 125 ? 16.953 -11.445 0.414 1 94.5 125 SER A CA 1
ATOM 990 C C . SER A 1 125 ? 17.312 -12.266 -0.821 1 94.5 125 SER A C 1
ATOM 992 O O . SER A 1 125 ? 16.766 -13.352 -1.03 1 94.5 125 SER A O 1
ATOM 994 N N . ARG A 1 126 ? 18.344 -11.898 -1.448 1 91.5 126 ARG A N 1
ATOM 995 C CA . ARG A 1 126 ? 18.766 -12.578 -2.668 1 91.5 126 ARG A CA 1
ATOM 996 C C . ARG A 1 126 ? 19.266 -13.984 -2.367 1 91.5 126 ARG A C 1
ATOM 998 O O . ARG A 1 126 ? 18.969 -14.922 -3.113 1 91.5 126 ARG A O 1
ATOM 1005 N N . ARG A 1 127 ? 19.953 -14.148 -1.267 1 92.06 127 ARG A N 1
ATOM 1006 C CA . ARG A 1 127 ? 20.562 -15.422 -0.906 1 92.06 127 ARG A CA 1
ATOM 1007 C C . ARG A 1 127 ? 19.484 -16.453 -0.533 1 92.06 127 ARG A C 1
ATOM 1009 O O . ARG A 1 127 ? 19.672 -17.641 -0.755 1 92.06 127 ARG A O 1
ATOM 1016 N N . MET A 1 128 ? 18.344 -15.922 -0 1 96.62 128 MET A N 1
ATOM 1017 C CA . MET A 1 128 ? 17.266 -16.797 0.434 1 96.62 128 MET A CA 1
ATOM 1018 C C . MET A 1 128 ? 16 -16.547 -0.395 1 96.62 128 MET A C 1
ATOM 1020 O O . MET A 1 128 ? 14.891 -16.562 0.138 1 96.62 128 MET A O 1
ATOM 1024 N N . SER A 1 129 ? 16.219 -16.297 -1.648 1 96.38 129 SER A N 1
ATOM 1025 C CA . SER A 1 129 ? 15.109 -15.852 -2.496 1 96.38 129 SER A CA 1
ATOM 1026 C C . SER A 1 129 ? 14.016 -16.906 -2.582 1 96.38 129 SER A C 1
ATOM 1028 O O . SER A 1 129 ? 12.828 -16.578 -2.65 1 96.38 129 SER A O 1
ATOM 1030 N N . ILE A 1 130 ? 14.375 -18.203 -2.561 1 97.81 130 ILE A N 1
ATOM 1031 C CA . ILE A 1 130 ? 13.383 -19.266 -2.678 1 97.81 130 ILE A CA 1
ATOM 1032 C C . ILE A 1 130 ? 12.469 -19.25 -1.451 1 97.81 130 ILE A C 1
ATOM 1034 O O . ILE A 1 130 ? 11.25 -19.203 -1.579 1 97.81 130 ILE A O 1
ATOM 1038 N N . ILE A 1 131 ? 13.07 -19.234 -0.261 1 98.62 131 ILE A N 1
ATOM 1039 C CA . ILE A 1 131 ? 12.305 -19.25 0.984 1 98.62 131 ILE A CA 1
ATOM 1040 C C . ILE A 1 131 ? 11.523 -17.938 1.118 1 98.62 131 ILE A C 1
ATOM 1042 O O . ILE A 1 131 ? 10.359 -17.953 1.534 1 98.62 131 ILE A O 1
ATOM 1046 N N . THR A 1 132 ? 12.141 -16.797 0.749 1 98.5 132 THR A N 1
ATOM 1047 C CA . THR A 1 132 ? 11.492 -15.5 0.862 1 98.5 132 THR A CA 1
ATOM 1048 C C . THR A 1 132 ? 10.312 -15.398 -0.098 1 98.5 132 THR A C 1
ATOM 1050 O O . THR A 1 132 ? 9.211 -15.023 0.305 1 98.5 132 THR A O 1
ATOM 1053 N N . ALA A 1 133 ? 10.531 -15.805 -1.345 1 98.75 133 ALA A N 1
ATOM 1054 C CA . ALA A 1 133 ? 9.469 -15.727 -2.342 1 98.75 133 ALA A CA 1
ATOM 1055 C C . ALA A 1 133 ? 8.312 -16.656 -1.979 1 98.75 133 ALA A C 1
ATOM 1057 O O . ALA A 1 133 ? 7.145 -16.281 -2.119 1 98.75 133 ALA A O 1
ATOM 1058 N N . SER A 1 134 ? 8.617 -17.812 -1.536 1 98.94 134 SER A N 1
ATOM 1059 C CA . SER A 1 134 ? 7.57 -18.75 -1.149 1 98.94 134 SER A CA 1
ATOM 1060 C C . SER A 1 134 ? 6.789 -18.25 0.055 1 98.94 134 SER A C 1
ATOM 1062 O O . SER A 1 134 ? 5.574 -18.438 0.14 1 98.94 134 SER A O 1
ATOM 1064 N N . SER A 1 135 ? 7.465 -17.594 0.99 1 98.88 135 SER A N 1
ATOM 1065 C CA . SER A 1 135 ? 6.797 -17.016 2.143 1 98.88 135 SER A CA 1
ATOM 1066 C C . SER A 1 135 ? 5.91 -15.836 1.727 1 98.88 135 SER A C 1
ATOM 1068 O O . SER A 1 135 ? 4.824 -15.648 2.277 1 98.88 135 SER A O 1
ATOM 1070 N N . LEU A 1 136 ? 6.406 -15.07 0.784 1 98.94 136 LEU A N 1
ATOM 1071 C CA . LEU A 1 136 ? 5.605 -13.969 0.266 1 98.94 136 LEU A CA 1
ATOM 1072 C C . LEU A 1 136 ? 4.355 -14.484 -0.435 1 98.94 136 LEU A C 1
ATOM 1074 O O . LEU A 1 136 ? 3.291 -13.867 -0.35 1 98.94 136 LEU A O 1
ATOM 1078 N N . MET A 1 137 ? 4.441 -15.641 -1.106 1 98.94 137 MET A N 1
ATOM 1079 C CA . MET A 1 137 ? 3.291 -16.297 -1.721 1 98.94 137 MET A CA 1
ATOM 1080 C C . MET A 1 137 ? 2.25 -16.672 -0.67 1 98.94 137 MET A C 1
ATOM 1082 O O . MET A 1 137 ? 1.053 -16.469 -0.877 1 98.94 137 MET A O 1
ATOM 1086 N N . VAL A 1 138 ? 2.752 -17.156 0.387 1 98.94 138 VAL A N 1
ATOM 1087 C CA . VAL A 1 138 ? 1.87 -17.547 1.483 1 98.94 138 VAL A CA 1
ATOM 1088 C C . VAL A 1 138 ? 1.174 -16.312 2.049 1 98.94 138 VAL A C 1
ATOM 1090 O O . VAL A 1 138 ? -0.043 -16.312 2.248 1 98.94 138 VAL A O 1
ATOM 1093 N N . LEU A 1 139 ? 1.943 -15.297 2.291 1 98.94 139 LEU A N 1
ATOM 1094 C CA . LEU A 1 139 ? 1.39 -14.062 2.844 1 98.94 139 LEU A CA 1
ATOM 1095 C C . LEU A 1 139 ? 0.323 -13.484 1.921 1 98.94 139 LEU A C 1
ATOM 1097 O O . LEU A 1 139 ? -0.713 -13 2.387 1 98.94 139 LEU A O 1
ATOM 1101 N N . LEU A 1 140 ? 0.571 -13.547 0.671 1 98.88 140 LEU A N 1
ATOM 1102 C CA . LEU A 1 140 ? -0.394 -13.078 -0.319 1 98.88 140 LEU A CA 1
ATOM 1103 C C . LEU A 1 140 ? -1.668 -13.922 -0.269 1 98.88 140 LEU A C 1
ATOM 1105 O O . LEU A 1 140 ? -2.775 -13.375 -0.308 1 98.88 140 LEU A O 1
ATOM 1109 N N . ASP A 1 141 ? -1.519 -15.195 -0.161 1 98.81 141 ASP A N 1
ATOM 1110 C CA . ASP A 1 141 ? -2.666 -16.094 -0.129 1 98.81 141 ASP A CA 1
ATOM 1111 C C . ASP A 1 141 ? -3.463 -15.93 1.162 1 98.81 141 ASP A C 1
ATOM 1113 O O . ASP A 1 141 ? -4.676 -16.156 1.183 1 98.81 141 ASP A O 1
ATOM 1117 N N . MET A 1 142 ? -2.781 -15.555 2.236 1 98.81 142 MET A N 1
ATOM 1118 C CA . MET A 1 142 ? -3.459 -15.297 3.502 1 98.81 142 MET A CA 1
ATOM 1119 C C . MET A 1 142 ? -4.449 -14.141 3.365 1 98.81 142 MET A C 1
ATOM 1121 O O . M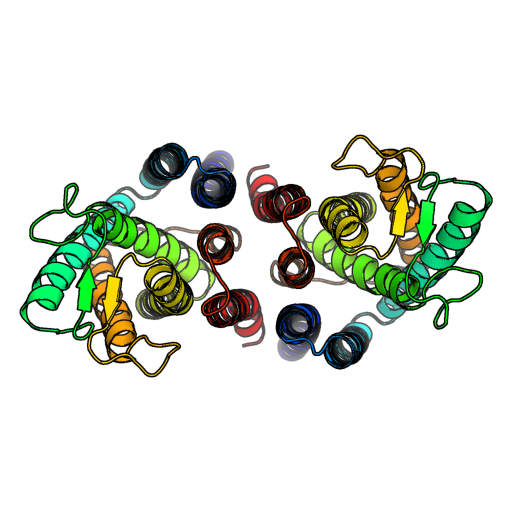ET A 1 142 ? -5.43 -14.07 4.109 1 98.81 142 MET A O 1
ATOM 1125 N N . ALA A 1 143 ? -4.215 -13.273 2.457 1 98.88 143 ALA A N 1
ATOM 1126 C CA . ALA A 1 143 ? -5.164 -12.211 2.131 1 98.88 143 ALA A CA 1
ATOM 1127 C C . ALA A 1 143 ? -6.184 -12.68 1.098 1 98.88 143 ALA A C 1
ATOM 1129 O O . ALA A 1 143 ? -7.383 -12.422 1.235 1 98.88 143 ALA A O 1
ATOM 1130 N N . LEU A 1 144 ? -5.75 -13.383 0.119 1 98.75 144 LEU A N 1
ATOM 1131 C CA . LEU A 1 144 ? -6.508 -13.711 -1.086 1 98.75 144 LEU A CA 1
ATOM 1132 C C . LEU A 1 144 ? -7.59 -14.742 -0.786 1 98.75 144 LEU A C 1
ATOM 1134 O O . LEU A 1 144 ? -8.75 -14.555 -1.163 1 98.75 144 LEU A O 1
ATOM 1138 N N . ASP A 1 145 ? -7.242 -15.773 -0.082 1 98.62 145 ASP A N 1
ATOM 1139 C CA . ASP A 1 145 ? -8.133 -16.922 0.08 1 98.62 145 ASP A CA 1
ATOM 1140 C C . ASP A 1 145 ? -9.398 -16.531 0.84 1 98.62 145 ASP A C 1
ATOM 1142 O O . ASP A 1 145 ? -10.508 -16.844 0.402 1 98.62 145 ASP A O 1
ATOM 1146 N N . PRO A 1 146 ? -9.281 -15.859 1.988 1 98.62 146 PRO A N 1
ATOM 1147 C CA . PRO A 1 146 ? -10.508 -15.453 2.676 1 98.62 146 PRO A CA 1
ATOM 1148 C C . PRO A 1 146 ? -11.422 -14.602 1.795 1 98.62 146 PRO A C 1
ATOM 1150 O O . PRO A 1 146 ? -12.648 -14.719 1.871 1 98.62 146 PRO A O 1
ATOM 1153 N N . VAL A 1 147 ? -10.836 -13.773 0.954 1 98.62 147 VAL A N 1
ATOM 1154 C CA . VAL A 1 147 ? -11.609 -12.891 0.081 1 98.62 147 VAL A CA 1
ATOM 1155 C C . VAL A 1 147 ? -12.352 -13.727 -0.965 1 98.62 147 VAL A C 1
ATOM 1157 O O . VAL A 1 147 ? -13.539 -13.5 -1.216 1 98.62 147 VAL A O 1
ATOM 1160 N N . MET A 1 148 ? -11.727 -14.719 -1.571 1 98 148 MET A N 1
ATOM 1161 C CA . MET A 1 148 ? -12.344 -15.523 -2.621 1 98 148 MET A CA 1
ATOM 1162 C C . MET A 1 148 ? -13.43 -16.422 -2.047 1 98 148 MET A C 1
ATOM 1164 O O . MET A 1 148 ? -14.43 -16.703 -2.717 1 98 148 MET A O 1
ATOM 1168 N N . VAL A 1 149 ? -13.227 -16.875 -0.8 1 98 149 VAL A N 1
ATOM 1169 C CA . VAL A 1 149 ? -14.258 -17.625 -0.103 1 98 149 VAL A CA 1
ATOM 1170 C C . VAL A 1 149 ? -15.477 -16.75 0.139 1 98 149 VAL A C 1
ATOM 1172 O O . VAL A 1 149 ? -16.609 -17.141 -0.152 1 98 149 VAL A O 1
ATOM 1175 N N . GLU A 1 150 ? -15.25 -15.578 0.633 1 97.75 150 GLU A N 1
ATOM 1176 C CA . GLU A 1 150 ? -16.344 -14.648 0.877 1 97.75 150 GLU A CA 1
ATOM 1177 C C . GLU A 1 150 ? -17.094 -14.312 -0.417 1 97.75 150 GLU A C 1
ATOM 1179 O O . GLU A 1 150 ? -18.312 -14.141 -0.414 1 97.75 150 GLU A O 1
ATOM 1184 N N . ARG A 1 151 ? -16.344 -14.258 -1.552 1 96.62 151 ARG A N 1
ATOM 1185 C CA . ARG A 1 151 ? -16.922 -13.914 -2.848 1 96.62 151 ARG A CA 1
ATOM 1186 C C . ARG A 1 151 ? -17.578 -15.125 -3.494 1 96.62 151 ARG A C 1
ATOM 1188 O O . ARG A 1 151 ? -18.141 -15.023 -4.59 1 96.62 151 ARG A O 1
ATOM 1195 N N . GLY A 1 152 ? -17.469 -16.266 -2.891 1 96.5 152 GLY A N 1
ATOM 1196 C CA . GLY A 1 152 ? -18.141 -17.469 -3.357 1 96.5 152 GLY A CA 1
ATOM 1197 C C . GLY A 1 152 ? -17.438 -18.109 -4.535 1 96.5 152 GLY A C 1
ATOM 1198 O O . GLY A 1 152 ? -18.094 -18.75 -5.371 1 96.5 152 GLY A O 1
ATOM 1199 N N . VAL A 1 153 ? -16.156 -17.922 -4.68 1 96.56 153 VAL A N 1
ATOM 1200 C CA . VAL A 1 153 ? -15.422 -18.531 -5.789 1 96.56 153 VAL A CA 1
ATOM 1201 C C . VAL A 1 153 ? -15.094 -19.984 -5.465 1 96.56 153 VAL A C 1
ATOM 1203 O O . VAL A 1 153 ? -15.172 -20.844 -6.336 1 96.56 153 VAL A O 1
ATOM 1206 N N . TRP A 1 154 ? -14.703 -20.219 -4.203 1 96.94 154 TRP A N 1
ATOM 1207 C CA . TRP A 1 154 ? -14.523 -21.594 -3.713 1 96.94 154 TRP A CA 1
ATOM 1208 C C . TRP A 1 154 ? -14.875 -21.688 -2.232 1 96.94 154 TRP A C 1
ATOM 1210 O O . TRP A 1 154 ? -15.133 -20.672 -1.58 1 96.94 154 TRP A O 1
ATOM 1220 N N . ILE A 1 155 ? -15.008 -22.953 -1.766 1 97.06 155 ILE A N 1
ATOM 1221 C CA . ILE A 1 155 ? -15.305 -23.203 -0.36 1 97.06 155 ILE A CA 1
ATOM 1222 C C . ILE A 1 155 ? -14.383 -24.297 0.172 1 97.06 155 ILE A C 1
ATOM 1224 O O . ILE A 1 155 ? -13.922 -25.156 -0.587 1 97.06 155 ILE A O 1
ATOM 1228 N N . TRP A 1 156 ? -14.109 -24.172 1.399 1 96.69 156 TRP A N 1
ATOM 1229 C CA . TRP A 1 156 ? -13.391 -25.203 2.135 1 96.69 156 TRP A CA 1
ATOM 1230 C C . TRP A 1 156 ? -14.359 -26.094 2.908 1 96.69 156 TRP A C 1
ATOM 1232 O O . TRP A 1 156 ? -15.133 -25.609 3.736 1 96.69 156 TRP A O 1
ATOM 1242 N N . GLU A 1 157 ? -14.359 -27.375 2.686 1 94.5 157 GLU A N 1
ATOM 1243 C CA . GLU A 1 157 ? -15.367 -28.297 3.201 1 94.5 157 GLU A CA 1
ATOM 1244 C C . GLU A 1 157 ? -15.383 -28.297 4.727 1 94.5 157 GLU A C 1
ATOM 1246 O O . GLU A 1 157 ? -16.453 -28.328 5.34 1 94.5 157 GLU A O 1
ATOM 1251 N N . ALA A 1 158 ? -14.242 -28.312 5.375 1 91.88 158 ALA A N 1
ATOM 1252 C CA . ALA A 1 158 ? -14.156 -28.391 6.828 1 91.88 158 ALA A CA 1
ATOM 1253 C C . ALA A 1 158 ? -13.805 -27.031 7.438 1 91.88 158 ALA A C 1
ATOM 1255 O O . ALA A 1 158 ? -13.461 -26.953 8.617 1 91.88 158 ALA A O 1
ATOM 1256 N N . GLY A 1 159 ? -13.898 -25.984 6.715 1 92.19 159 GLY A N 1
ATOM 1257 C CA . GLY A 1 159 ? -13.43 -24.703 7.227 1 92.19 159 GLY A CA 1
ATOM 1258 C C . GLY A 1 159 ? -11.953 -24.703 7.566 1 92.19 159 GLY A C 1
ATOM 1259 O O . GLY A 1 159 ? -11.172 -25.438 6.949 1 92.19 159 GLY A O 1
ATOM 1260 N N . GLY A 1 160 ? -11.547 -23.703 8.461 1 94.69 160 GLY A N 1
ATOM 1261 C CA . GLY A 1 160 ? -10.133 -23.656 8.797 1 94.69 160 GLY A CA 1
ATOM 1262 C C . GLY A 1 160 ? -9.805 -22.594 9.836 1 94.69 160 GLY A C 1
ATOM 1263 O O . GLY A 1 160 ? -10.68 -21.828 10.25 1 94.69 160 GLY A O 1
ATOM 1264 N N . GLU A 1 161 ? -8.547 -22.594 10.219 1 96.44 161 GLU A N 1
ATOM 1265 C CA . GLU A 1 161 ? -8.078 -21.828 11.367 1 96.44 161 GLU A CA 1
ATOM 1266 C C . GLU A 1 161 ? -7.895 -20.359 11.016 1 96.44 161 GLU A C 1
ATOM 1268 O O . GLU A 1 161 ? -8 -19.5 11.891 1 96.44 161 GLU A O 1
ATOM 1273 N N . TRP A 1 162 ? -7.578 -20.078 9.789 1 97.75 162 TRP A N 1
ATOM 1274 C CA . TRP A 1 162 ? -7.355 -18.703 9.344 1 97.75 162 TRP A CA 1
ATOM 1275 C C . TRP A 1 162 ? -8.547 -18.188 8.539 1 97.75 162 TRP A C 1
ATOM 1277 O O . TRP A 1 162 ? -8.586 -18.328 7.316 1 97.75 162 TRP A O 1
ATOM 1287 N N . PHE A 1 163 ? -9.469 -17.609 9.281 1 96.38 163 PHE A N 1
ATOM 1288 C CA . PHE A 1 163 ? -10.672 -17.031 8.695 1 96.38 163 PHE A CA 1
ATOM 1289 C C . PHE A 1 163 ? -11.359 -18.031 7.77 1 96.38 163 PHE A C 1
ATOM 1291 O O . PHE A 1 163 ? -11.727 -17.688 6.645 1 96.38 163 PHE A O 1
ATOM 1298 N N . GLY A 1 164 ? -11.461 -19.266 8.219 1 96.19 164 GLY A N 1
ATOM 1299 C CA . GLY A 1 164 ? -12.188 -20.297 7.477 1 96.19 164 GLY A CA 1
ATOM 1300 C C . GLY A 1 164 ? -11.312 -21.047 6.492 1 96.19 164 GLY A C 1
ATOM 1301 O O . GLY A 1 164 ? -11.797 -21.922 5.77 1 96.19 164 GLY A O 1
ATOM 1302 N N . VAL A 1 165 ? -10.039 -20.734 6.391 1 98.25 165 VAL A N 1
ATOM 1303 C CA . VAL A 1 165 ? -9.109 -21.391 5.477 1 98.25 165 VAL A CA 1
ATOM 1304 C C . VAL A 1 165 ? -8.133 -22.25 6.266 1 98.25 165 VAL A C 1
ATOM 1306 O O . VAL A 1 165 ? -7.504 -21.781 7.219 1 98.25 165 VAL A O 1
ATOM 1309 N N . PRO A 1 166 ? -8.023 -23.516 5.934 1 97.69 166 PRO A N 1
ATOM 1310 C CA . PRO A 1 166 ? -7.152 -24.406 6.707 1 97.69 166 PRO A CA 1
ATOM 1311 C C . PRO A 1 166 ? -5.676 -24.031 6.582 1 97.69 166 PRO A C 1
ATOM 1313 O O . PRO A 1 166 ? -5.23 -23.625 5.508 1 97.69 166 PRO A O 1
ATOM 1316 N N . LEU A 1 167 ? -4.902 -24.312 7.582 1 97.25 167 LEU A N 1
ATOM 1317 C CA . LEU A 1 167 ? -3.473 -24.016 7.594 1 97.25 167 LEU A CA 1
ATOM 1318 C C . LEU A 1 167 ? -2.734 -24.859 6.559 1 97.25 167 LEU A C 1
ATOM 1320 O O . LEU A 1 167 ? -1.711 -24.438 6.02 1 97.25 167 LEU A O 1
ATOM 1324 N N . THR A 1 168 ? -3.287 -25.984 6.211 1 96.94 168 THR A N 1
ATOM 1325 C CA . THR A 1 168 ? -2.676 -26.859 5.219 1 96.94 168 THR A CA 1
ATOM 1326 C C . THR A 1 168 ? -2.631 -26.188 3.852 1 96.94 168 THR A C 1
ATOM 1328 O O . THR A 1 168 ? -1.705 -26.422 3.07 1 96.94 168 THR A O 1
ATOM 1331 N N . ASN A 1 169 ? -3.566 -25.391 3.584 1 98.19 169 ASN A N 1
ATOM 1332 C CA . ASN A 1 169 ? -3.562 -24.641 2.34 1 98.19 169 ASN A CA 1
ATOM 1333 C C . ASN A 1 169 ? -2.303 -23.781 2.205 1 98.19 169 ASN A C 1
ATOM 1335 O O . ASN A 1 169 ? -1.66 -23.781 1.153 1 98.19 169 ASN A O 1
ATOM 1339 N N . TYR A 1 170 ? -1.948 -23.156 3.254 1 98.5 170 TYR A N 1
ATOM 1340 C CA . TYR A 1 170 ? -0.813 -22.234 3.232 1 98.5 170 TYR A CA 1
ATOM 1341 C C . TYR A 1 170 ? 0.503 -23 3.156 1 98.5 170 TYR A C 1
ATOM 1343 O O . TYR A 1 170 ? 1.459 -22.547 2.527 1 98.5 170 TYR A O 1
ATOM 1351 N N . LEU A 1 171 ? 0.514 -24.172 3.754 1 98.12 171 LEU A N 1
ATOM 1352 C CA . LEU A 1 171 ? 1.664 -25.047 3.572 1 98.12 171 LEU A CA 1
ATOM 1353 C C . LEU A 1 171 ? 1.778 -25.5 2.119 1 98.12 171 LEU A C 1
ATOM 1355 O O . LEU A 1 171 ? 2.885 -25.625 1.589 1 98.12 171 LEU A O 1
ATOM 1359 N N . GLY A 1 172 ? 0.643 -25.75 1.513 1 98.56 172 GLY A N 1
ATOM 1360 C CA . GLY A 1 172 ? 0.624 -26.094 0.1 1 98.56 172 GLY A CA 1
ATOM 1361 C C . GLY A 1 172 ? 1.146 -24.984 -0.791 1 98.56 172 GLY A C 1
ATOM 1362 O O . GLY A 1 172 ? 1.929 -25.234 -1.709 1 98.56 172 GLY A O 1
ATOM 1363 N N . TRP A 1 173 ? 0.719 -23.797 -0.496 1 98.75 173 TRP A N 1
ATOM 1364 C CA . TRP A 1 173 ? 1.201 -22.641 -1.256 1 98.75 173 TRP A CA 1
ATOM 1365 C C . TRP A 1 173 ? 2.717 -22.516 -1.144 1 98.75 173 TRP A C 1
ATOM 1367 O O . TRP A 1 173 ? 3.395 -22.219 -2.131 1 98.75 173 TRP A O 1
ATOM 1377 N N . PHE A 1 174 ? 3.191 -22.719 0.073 1 98.88 174 PHE A N 1
ATOM 1378 C CA . PHE A 1 174 ? 4.633 -22.656 0.281 1 98.88 174 PHE A CA 1
ATOM 1379 C C . PHE A 1 174 ? 5.34 -23.75 -0.517 1 98.88 174 PHE A C 1
ATOM 1381 O O . PHE A 1 174 ? 6.328 -23.484 -1.2 1 98.88 174 PHE A O 1
ATOM 1388 N N . LEU A 1 175 ? 4.848 -24.922 -0.494 1 98.75 175 LEU A N 1
ATOM 1389 C CA . LEU A 1 175 ? 5.438 -26.078 -1.153 1 98.75 175 LEU A CA 1
ATOM 1390 C C . LEU A 1 175 ? 5.461 -25.891 -2.666 1 98.75 175 LEU A C 1
ATOM 1392 O O . LEU A 1 175 ? 6.516 -26.016 -3.297 1 98.75 175 LEU A O 1
ATOM 1396 N N . VAL A 1 176 ? 4.34 -25.578 -3.25 1 98.75 176 VAL A N 1
ATOM 1397 C CA . VAL A 1 176 ? 4.199 -25.484 -4.699 1 98.75 176 VAL A CA 1
ATOM 1398 C C . VAL A 1 176 ? 5.07 -24.359 -5.23 1 98.75 176 VAL A C 1
ATOM 1400 O O . VAL A 1 176 ? 5.758 -24.516 -6.242 1 98.75 176 VAL A O 1
ATOM 1403 N N . SER A 1 177 ? 5.031 -23.219 -4.547 1 98.88 177 SER A N 1
ATOM 1404 C CA . SER A 1 177 ? 5.859 -22.109 -4.984 1 98.88 177 SER A CA 1
ATOM 1405 C C . SER A 1 177 ? 7.344 -22.422 -4.836 1 98.88 177 SER A C 1
ATOM 1407 O O . SER A 1 177 ? 8.156 -22.062 -5.691 1 98.88 177 SER A O 1
ATOM 1409 N N . SER A 1 178 ? 7.723 -23.156 -3.771 1 98.81 178 SER A N 1
ATOM 1410 C CA . SER A 1 178 ? 9.117 -23.547 -3.58 1 98.81 178 SER A CA 1
ATOM 1411 C C . SER A 1 178 ? 9.594 -24.469 -4.711 1 98.81 178 SER A C 1
ATOM 1413 O O . SER A 1 178 ? 10.688 -24.266 -5.25 1 98.81 178 SER A O 1
ATOM 1415 N N . ILE A 1 179 ? 8.805 -25.391 -5.066 1 98.81 179 ILE A N 1
ATOM 1416 C CA . ILE A 1 179 ? 9.164 -26.312 -6.141 1 98.81 179 ILE A CA 1
ATOM 1417 C C . ILE A 1 179 ? 9.336 -25.547 -7.449 1 98.81 179 ILE A C 1
ATOM 1419 O O . ILE A 1 179 ? 10.297 -25.766 -8.188 1 98.81 179 ILE A O 1
ATOM 1423 N N . SER A 1 180 ? 8.406 -24.641 -7.73 1 98.56 180 SER A N 1
ATOM 1424 C CA . SER A 1 180 ? 8.492 -23.812 -8.938 1 98.56 180 SER A CA 1
ATOM 1425 C C . SER A 1 180 ? 9.797 -23.031 -8.977 1 98.56 180 SER A C 1
ATOM 1427 O O . SER A 1 180 ? 10.461 -22.969 -10.016 1 98.56 180 SER A O 1
ATOM 1429 N N . LEU A 1 181 ? 10.172 -22.484 -7.855 1 98.19 181 LEU A N 1
ATOM 1430 C CA . LEU A 1 181 ? 11.359 -21.641 -7.773 1 98.19 181 LEU A CA 1
ATOM 1431 C C . LEU A 1 181 ? 12.633 -22.484 -7.832 1 98.19 181 LEU A C 1
ATOM 1433 O O . LEU A 1 181 ? 13.633 -22.062 -8.422 1 98.19 181 LEU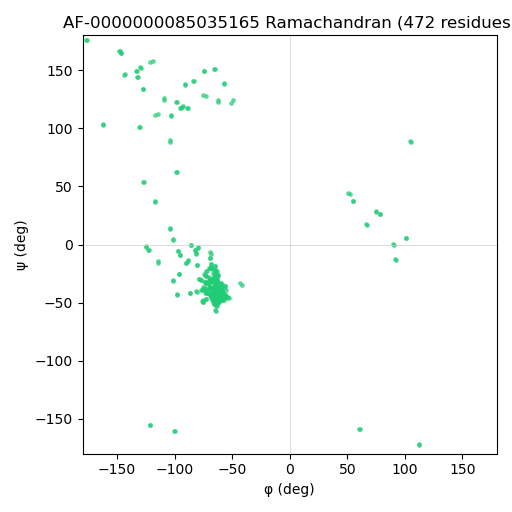 A O 1
ATOM 1437 N N . ILE A 1 182 ? 12.602 -23.656 -7.191 1 98.12 182 ILE A N 1
ATOM 1438 C CA . ILE A 1 182 ? 13.742 -24.562 -7.246 1 98.12 182 ILE A CA 1
ATOM 1439 C C . ILE A 1 182 ? 13.992 -25 -8.688 1 98.12 182 ILE A C 1
ATOM 1441 O O . ILE A 1 182 ? 15.133 -24.984 -9.164 1 98.12 182 ILE A O 1
ATOM 1445 N N . LEU A 1 183 ? 12.945 -25.328 -9.375 1 97.94 183 LEU A N 1
ATOM 1446 C CA . LEU A 1 183 ? 13.078 -25.734 -10.766 1 97.94 183 LEU A CA 1
ATOM 1447 C C . LEU A 1 183 ? 13.594 -24.578 -11.625 1 97.94 183 LEU A C 1
ATOM 1449 O O . LEU A 1 183 ? 14.391 -24.781 -12.539 1 97.94 183 LEU A O 1
ATOM 1453 N N . TYR A 1 184 ? 13.094 -23.406 -11.344 1 96.88 184 TYR A N 1
ATOM 1454 C CA . TYR A 1 184 ? 13.602 -22.234 -12.047 1 96.88 184 TYR A CA 1
ATOM 1455 C C . TYR A 1 184 ? 15.102 -22.062 -11.812 1 96.88 184 TYR A C 1
ATOM 1457 O O . TYR A 1 184 ? 15.859 -21.797 -12.742 1 96.88 184 TYR A O 1
ATOM 1465 N N . ASN A 1 185 ? 15.5 -22.203 -10.57 1 95.06 185 ASN A N 1
ATOM 1466 C CA . ASN A 1 185 ? 16.906 -22.078 -10.211 1 95.06 185 ASN A CA 1
ATOM 1467 C C . ASN A 1 185 ? 17.75 -23.156 -10.906 1 95.06 185 ASN A C 1
ATOM 1469 O O . ASN A 1 185 ? 18.875 -22.875 -11.359 1 95.06 185 ASN A O 1
ATOM 1473 N N . LEU A 1 186 ? 17.266 -24.312 -11.016 1 95.31 186 LEU A N 1
ATOM 1474 C CA . LEU A 1 186 ? 17.984 -25.422 -11.633 1 95.31 186 LEU A CA 1
ATOM 1475 C C . LEU A 1 186 ? 18.141 -25.203 -13.133 1 95.31 186 LEU A C 1
ATOM 1477 O O . LEU A 1 186 ? 19.109 -25.688 -13.734 1 95.31 186 LEU A O 1
ATOM 1481 N N . ALA A 1 187 ? 17.203 -24.531 -13.719 1 93 187 ALA A N 1
ATOM 1482 C CA . ALA A 1 187 ? 17.266 -24.25 -15.148 1 93 187 ALA A CA 1
ATOM 1483 C C . ALA A 1 187 ? 18.375 -23.25 -15.469 1 93 187 ALA A C 1
ATOM 1485 O O . ALA A 1 187 ? 18.781 -23.109 -16.625 1 93 187 ALA A O 1
ATOM 1486 N N . GLY A 1 188 ? 19.109 -22.594 -14.516 1 84.12 188 GLY A N 1
ATOM 1487 C CA . GLY A 1 188 ? 20.203 -21.656 -14.695 1 84.12 188 GLY A CA 1
ATOM 1488 C C . GLY A 1 188 ? 19.812 -20.219 -14.438 1 84.12 188 GLY A C 1
ATOM 1489 O O . GLY A 1 188 ? 19.297 -19.531 -15.328 1 84.12 188 GLY A O 1
ATOM 1490 N N . GLU A 1 189 ? 19.906 -19.828 -13.305 1 66.5 189 GLU A N 1
ATOM 1491 C CA . GLU A 1 189 ? 19.516 -18.469 -12.961 1 66.5 189 GLU A CA 1
ATOM 1492 C C . GLU A 1 189 ? 20.516 -17.453 -13.469 1 66.5 189 GLU A C 1
ATOM 1494 O O . GLU A 1 189 ? 21.734 -17.672 -13.398 1 66.5 189 GLU A O 1
ATOM 1499 N N . GLU A 1 190 ? 19.953 -16.516 -14.156 1 81.56 190 GLU A N 1
ATOM 1500 C CA . GLU A 1 190 ? 20.703 -15.328 -14.562 1 81.56 190 GLU A CA 1
ATOM 1501 C C . GLU A 1 190 ? 20.594 -14.219 -13.523 1 81.56 190 GLU A C 1
ATOM 1503 O O . GLU A 1 190 ? 19.531 -14.023 -12.938 1 81.56 190 GLU A O 1
ATOM 1508 N N . PRO A 1 191 ? 21.75 -13.617 -13.297 1 83.88 191 PRO A N 1
ATOM 1509 C CA . PRO A 1 191 ? 21.688 -12.547 -12.297 1 83.88 191 PRO A CA 1
ATOM 1510 C C . PRO A 1 191 ? 20.766 -11.406 -12.719 1 83.88 191 PRO A C 1
ATOM 1512 O O . PRO A 1 191 ? 20.797 -10.977 -13.875 1 83.88 191 PRO A O 1
ATOM 1515 N N . LEU A 1 192 ? 19.828 -11.078 -11.945 1 90.88 192 LEU A N 1
ATOM 1516 C CA . LEU A 1 192 ? 18.953 -9.922 -12.117 1 90.88 192 LEU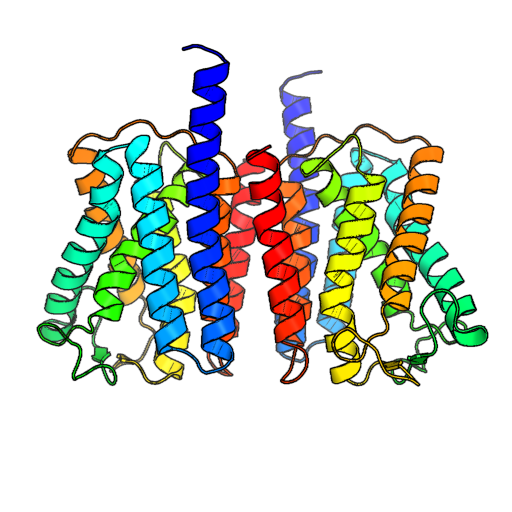 A CA 1
ATOM 1517 C C . LEU A 1 192 ? 19.125 -8.938 -10.961 1 90.88 192 LEU A C 1
ATOM 1519 O O . LEU A 1 192 ? 18.828 -9.266 -9.812 1 90.88 192 LEU A O 1
ATOM 1523 N N . GLU A 1 193 ? 19.703 -7.762 -11.289 1 90.31 193 GLU A N 1
ATOM 1524 C CA . GLU A 1 193 ? 19.859 -6.719 -10.273 1 90.31 193 GLU A CA 1
ATOM 1525 C C . GLU A 1 193 ? 18.625 -5.816 -10.211 1 90.31 193 GLU A C 1
ATOM 1527 O O . GLU A 1 193 ? 18.25 -5.199 -11.211 1 90.31 193 GLU A O 1
ATOM 1532 N N . VAL A 1 194 ? 18.016 -5.852 -9.062 1 94.06 194 VAL A N 1
ATOM 1533 C CA . VAL A 1 194 ? 16.844 -4.992 -8.859 1 94.06 194 VAL A CA 1
ATOM 1534 C C . VAL A 1 194 ? 17 -4.199 -7.562 1 94.06 194 VAL A C 1
ATOM 1536 O O . VAL A 1 194 ? 17.812 -4.566 -6.699 1 94.06 194 VAL A O 1
ATOM 1539 N N . GLY A 1 195 ? 16.375 -3.043 -7.551 1 94.25 195 GLY A N 1
ATOM 1540 C CA . GLY A 1 195 ? 16.344 -2.229 -6.348 1 94.25 195 GLY A CA 1
ATOM 1541 C C . GLY A 1 195 ? 15.047 -2.352 -5.57 1 94.25 195 GLY A C 1
ATOM 1542 O O . GLY A 1 195 ? 14.328 -3.344 -5.703 1 94.25 195 GLY A O 1
ATOM 1543 N N . SER A 1 196 ? 14.82 -1.342 -4.723 1 96.94 196 SER A N 1
ATOM 1544 C CA . SER A 1 196 ? 13.656 -1.346 -3.842 1 96.94 196 SER A CA 1
ATOM 1545 C C . SER A 1 196 ? 12.359 -1.302 -4.641 1 96.94 196 SER A C 1
ATOM 1547 O O . SER A 1 196 ? 11.32 -1.762 -4.168 1 96.94 196 SER A O 1
ATOM 1549 N N . THR A 1 197 ? 12.422 -0.826 -5.859 1 98.25 197 THR A N 1
ATOM 1550 C CA . THR A 1 197 ? 11.211 -0.676 -6.668 1 98.25 197 THR A CA 1
ATOM 1551 C C . THR A 1 197 ? 10.641 -2.039 -7.047 1 98.25 197 THR A C 1
ATOM 1553 O O . THR A 1 197 ? 9.469 -2.15 -7.402 1 98.25 197 THR A O 1
ATOM 1556 N N . SER A 1 198 ? 11.438 -3.111 -6.992 1 98.38 198 SER A N 1
ATOM 1557 C CA . SER A 1 198 ? 10.984 -4.453 -7.352 1 98.38 198 SER A CA 1
ATOM 1558 C C . SER A 1 198 ? 9.977 -4.988 -6.336 1 98.38 198 SER A C 1
ATOM 1560 O O . SER A 1 198 ? 9.305 -5.992 -6.59 1 98.38 198 SER A O 1
ATOM 1562 N N . TYR A 1 199 ? 9.844 -4.293 -5.172 1 98.69 199 TYR A N 1
ATOM 1563 C CA . TYR A 1 199 ? 8.922 -4.676 -4.113 1 98.69 199 TYR A CA 1
ATOM 1564 C C . TYR A 1 199 ? 7.547 -4.051 -4.336 1 98.69 199 TYR A C 1
ATOM 1566 O O . TYR A 1 199 ? 6.555 -4.488 -3.748 1 98.69 199 TYR A O 1
ATOM 1574 N N . ILE A 1 200 ? 7.441 -3.076 -5.211 1 98.81 200 ILE A N 1
ATOM 1575 C CA . ILE A 1 200 ? 6.246 -2.254 -5.363 1 98.81 200 ILE A CA 1
ATOM 1576 C C . ILE A 1 200 ? 5.129 -3.078 -6.004 1 98.81 200 ILE A C 1
ATOM 1578 O O . ILE A 1 200 ? 3.975 -3.006 -5.582 1 98.81 200 ILE A O 1
ATOM 1582 N N . PRO A 1 201 ? 5.434 -3.91 -7.035 1 98.94 201 PRO A N 1
ATOM 1583 C CA . PRO A 1 201 ? 4.359 -4.742 -7.578 1 98.94 201 PRO A CA 1
ATOM 1584 C C . PRO A 1 201 ? 3.74 -5.668 -6.535 1 98.94 201 PRO A C 1
ATOM 1586 O O . PRO A 1 201 ? 2.541 -5.949 -6.586 1 98.94 201 PRO A O 1
ATOM 1589 N N . TYR A 1 202 ? 4.598 -6.156 -5.648 1 98.94 202 TYR A N 1
ATOM 1590 C CA . TYR A 1 202 ? 4.082 -7.023 -4.594 1 98.94 202 TYR A CA 1
ATOM 1591 C C . TYR A 1 202 ? 3.094 -6.277 -3.707 1 98.94 202 TYR A C 1
ATOM 1593 O O . TYR A 1 202 ? 2.012 -6.785 -3.408 1 98.94 202 TYR A O 1
ATOM 1601 N N . ILE A 1 203 ? 3.395 -5.043 -3.309 1 98.94 203 ILE A N 1
ATOM 1602 C CA . ILE A 1 203 ? 2.477 -4.223 -2.525 1 98.94 203 ILE A CA 1
ATOM 1603 C C . ILE A 1 203 ? 1.23 -3.91 -3.352 1 98.94 203 ILE A C 1
ATOM 1605 O O . ILE A 1 203 ? 0.11 -3.967 -2.842 1 98.94 203 ILE A O 1
ATOM 1609 N N . SER A 1 204 ? 1.448 -3.645 -4.637 1 98.94 204 SER A N 1
ATOM 1610 C CA . SER A 1 204 ? 0.342 -3.318 -5.531 1 98.94 204 SER A CA 1
ATOM 1611 C C . SER A 1 204 ? -0.617 -4.496 -5.68 1 98.94 204 SER A C 1
ATOM 1613 O O . SER A 1 204 ? -1.813 -4.305 -5.906 1 98.94 204 SER A O 1
ATOM 1615 N N . SER A 1 205 ? -0.1 -5.703 -5.512 1 98.88 205 SER A N 1
ATOM 1616 C CA . SER A 1 205 ? -0.919 -6.895 -5.707 1 98.88 205 SER A CA 1
ATOM 1617 C C . SER A 1 205 ? -1.984 -7.016 -4.621 1 98.88 205 SER A C 1
ATOM 1619 O O . SER A 1 205 ? -2.971 -7.734 -4.789 1 98.88 205 SER A O 1
ATOM 1621 N N . PHE A 1 206 ? -1.833 -6.297 -3.52 1 98.88 206 PHE A N 1
ATOM 1622 C CA . PHE A 1 206 ? -2.812 -6.348 -2.441 1 98.88 206 PHE A CA 1
ATOM 1623 C C . PHE A 1 206 ? -4.008 -5.453 -2.752 1 98.88 206 PHE A C 1
ATOM 1625 O O . PHE A 1 206 ? -5.074 -5.598 -2.148 1 98.88 206 PHE A O 1
ATOM 1632 N N . LEU A 1 207 ? -3.846 -4.512 -3.701 1 98.75 207 LEU A N 1
ATOM 1633 C CA . LEU A 1 207 ? -4.902 -3.539 -3.961 1 98.75 207 LEU A CA 1
ATOM 1634 C C . LEU A 1 207 ? -6.148 -4.223 -4.512 1 98.75 207 LEU A C 1
ATOM 1636 O O . LEU A 1 207 ? -7.254 -4 -4.012 1 98.75 207 LEU A O 1
ATOM 1640 N N . PRO A 1 208 ? -6.023 -5.094 -5.566 1 98.56 208 PRO A N 1
ATOM 1641 C CA . PRO A 1 208 ? -7.238 -5.773 -6.023 1 98.56 208 PRO A CA 1
ATOM 1642 C C . PRO A 1 208 ? -7.844 -6.684 -4.957 1 98.56 208 PRO A C 1
ATOM 1644 O O . PRO A 1 208 ? -9.062 -6.855 -4.902 1 98.56 208 PRO A O 1
ATOM 1647 N N . ILE A 1 209 ? -7 -7.258 -4.078 1 98.56 209 ILE A N 1
ATOM 1648 C CA . ILE A 1 209 ? -7.484 -8.141 -3.021 1 98.56 209 ILE A CA 1
ATOM 1649 C C . ILE A 1 209 ? -8.297 -7.332 -2.012 1 98.56 209 ILE A C 1
ATOM 1651 O O . ILE A 1 209 ? -9.43 -7.703 -1.676 1 98.56 209 ILE A O 1
ATOM 1655 N N . ILE A 1 210 ? -7.797 -6.219 -1.616 1 98.38 210 ILE A N 1
ATOM 1656 C CA . ILE A 1 210 ? -8.469 -5.359 -0.647 1 98.38 210 ILE A CA 1
ATOM 1657 C C . ILE A 1 210 ? -9.75 -4.793 -1.26 1 98.38 210 ILE A C 1
ATOM 1659 O O . ILE A 1 210 ? -10.781 -4.707 -0.588 1 98.38 210 ILE A O 1
ATOM 1663 N N . SER A 1 211 ? -9.695 -4.48 -2.518 1 97.56 211 SER A N 1
ATOM 1664 C CA . SER A 1 211 ? -10.859 -3.924 -3.201 1 97.56 211 SER A CA 1
ATOM 1665 C C . SER A 1 211 ? -12.016 -4.914 -3.215 1 97.56 211 SER A C 1
ATOM 1667 O O . SER A 1 211 ? -13.188 -4.512 -3.232 1 97.56 211 SER A O 1
ATOM 1669 N N . MET A 1 212 ? -11.711 -6.184 -3.176 1 97.25 212 MET A N 1
ATOM 1670 C CA . MET A 1 212 ? -12.734 -7.215 -3.275 1 97.25 212 MET A CA 1
ATOM 1671 C C . MET A 1 212 ? -13.141 -7.715 -1.894 1 97.25 212 MET A C 1
ATOM 1673 O O . MET A 1 212 ? -14.086 -8.5 -1.765 1 97.25 212 MET A O 1
ATOM 1677 N N . SER A 1 213 ? -12.477 -7.258 -0.881 1 97.62 213 SER A N 1
ATOM 1678 C CA . SER A 1 213 ? -12.734 -7.781 0.456 1 97.62 213 SER A CA 1
ATOM 1679 C C . SER A 1 213 ? -14.055 -7.254 1.006 1 97.62 213 SER A C 1
ATOM 1681 O O . SER A 1 213 ? -14.523 -6.188 0.603 1 97.62 213 SER A O 1
ATOM 1683 N N . GLY A 1 214 ? -14.672 -8.102 1.836 1 96.5 214 GLY A N 1
ATOM 1684 C CA . GLY A 1 214 ? -15.93 -7.758 2.484 1 96.5 214 GLY A CA 1
ATOM 1685 C C . GLY A 1 214 ? -15.852 -7.809 3.998 1 96.5 214 GLY A C 1
ATOM 1686 O O . GLY A 1 214 ? -14.781 -7.617 4.578 1 96.5 214 GLY A O 1
ATOM 1687 N N . ALA A 1 215 ? -16.969 -8.008 4.605 1 95.88 215 ALA A N 1
ATOM 1688 C CA . ALA A 1 215 ? -17.109 -7.93 6.059 1 95.88 215 ALA A CA 1
ATOM 1689 C C . ALA A 1 215 ? -16.266 -9.008 6.746 1 95.88 215 ALA A C 1
ATOM 1691 O O . ALA A 1 215 ? -15.68 -8.766 7.801 1 95.88 215 ALA A O 1
ATOM 1692 N N . SER A 1 216 ? -16.188 -10.148 6.141 1 96.12 216 SER A N 1
ATOM 1693 C CA . SER A 1 216 ? -15.531 -11.266 6.816 1 96.12 216 SER A CA 1
ATOM 1694 C C . SER A 1 216 ? -14.07 -11.375 6.402 1 96.12 216 SER A C 1
ATOM 1696 O O . SER A 1 216 ? -13.305 -12.117 7.016 1 96.12 216 SER A O 1
ATOM 1698 N N . SER A 1 217 ? -13.656 -10.578 5.355 1 98.12 217 SER A N 1
ATOM 1699 C CA . SER A 1 217 ? -12.328 -10.867 4.812 1 98.12 217 SER A CA 1
ATOM 1700 C C . SER A 1 217 ? -11.445 -9.625 4.816 1 98.12 217 SER A C 1
ATOM 1702 O O . SER A 1 217 ? -10.273 -9.688 4.453 1 98.12 217 SER A O 1
ATOM 1704 N N . TRP A 1 218 ? -11.961 -8.484 5.25 1 98 218 TRP A N 1
ATOM 1705 C CA . TRP A 1 218 ? -11.125 -7.285 5.258 1 98 218 TRP A CA 1
ATOM 1706 C C . TRP A 1 218 ? -9.969 -7.434 6.238 1 98 218 TRP A C 1
ATOM 1708 O O . TRP A 1 218 ? -8.844 -7.004 5.949 1 98 218 TRP A O 1
ATOM 1718 N N . LEU A 1 219 ? -10.188 -8.055 7.379 1 98.25 219 LEU A N 1
ATOM 1719 C CA . LEU A 1 219 ? -9.18 -8.109 8.438 1 98.25 219 LEU A CA 1
ATOM 1720 C C . LEU A 1 219 ? -7.973 -8.93 7.992 1 98.25 219 LEU A C 1
ATOM 1722 O O . LEU A 1 219 ? -6.836 -8.469 8.086 1 98.25 219 LEU A O 1
ATOM 1726 N N . PRO A 1 220 ? -8.156 -10.125 7.418 1 98.62 220 PRO A N 1
ATOM 1727 C CA . PRO A 1 220 ? -6.969 -10.852 6.941 1 98.62 220 PRO A CA 1
ATOM 1728 C C . PRO A 1 220 ? -6.238 -10.109 5.824 1 98.62 220 PRO A C 1
ATOM 1730 O O . PRO A 1 220 ? -5.016 -10.219 5.707 1 98.62 220 PRO A O 1
ATOM 1733 N N . SER A 1 221 ? -6.918 -9.367 4.992 1 98.75 221 SER A N 1
ATOM 1734 C CA . SER A 1 221 ? -6.285 -8.57 3.941 1 98.75 221 SER A CA 1
ATOM 1735 C C . SER A 1 221 ? -5.398 -7.484 4.531 1 98.75 221 SER A C 1
ATOM 1737 O O . SER A 1 221 ? -4.254 -7.309 4.105 1 98.75 221 SER A O 1
ATOM 1739 N N . TYR A 1 222 ? -5.867 -6.812 5.578 1 98.62 222 TYR A N 1
ATOM 1740 C CA . TYR A 1 222 ? -5.117 -5.727 6.195 1 98.62 222 TYR A CA 1
ATOM 1741 C C . TYR A 1 222 ? -3.945 -6.266 7.008 1 98.62 222 TYR A C 1
ATOM 1743 O O . TYR A 1 222 ? -2.877 -5.652 7.051 1 98.62 222 TYR A O 1
ATOM 1751 N N . ILE A 1 223 ? -4.16 -7.391 7.664 1 98.62 223 ILE A N 1
ATOM 1752 C CA . ILE A 1 223 ? -3.061 -8.016 8.391 1 98.62 223 ILE A CA 1
ATOM 1753 C C . ILE A 1 223 ? -1.937 -8.367 7.414 1 98.62 223 ILE A C 1
ATOM 1755 O O . ILE A 1 223 ? -0.768 -8.07 7.672 1 98.62 223 ILE A O 1
ATOM 1759 N N . SER A 1 224 ? -2.328 -8.938 6.301 1 98.88 224 SER A N 1
ATOM 1760 C CA . SER A 1 224 ? -1.344 -9.414 5.332 1 98.88 224 SER A CA 1
ATOM 1761 C C . SER A 1 224 ? -0.576 -8.25 4.715 1 98.88 224 SER A C 1
ATOM 1763 O O . SER A 1 224 ? 0.655 -8.273 4.648 1 98.88 224 SER A O 1
ATOM 1765 N N . ILE A 1 225 ? -1.26 -7.207 4.289 1 98.75 225 ILE A N 1
ATOM 1766 C CA . ILE A 1 225 ? -0.554 -6.086 3.676 1 98.75 225 ILE A CA 1
ATOM 1767 C C . ILE A 1 225 ? 0.293 -5.375 4.727 1 98.75 225 ILE A C 1
ATOM 1769 O O . ILE A 1 225 ? 1.373 -4.863 4.422 1 98.75 225 ILE A O 1
ATOM 1773 N N . SER A 1 226 ? -0.15 -5.348 6.008 1 98.69 226 SER A N 1
ATOM 1774 C CA . SER A 1 226 ? 0.625 -4.75 7.086 1 98.69 226 SER A CA 1
ATOM 1775 C C . SER A 1 226 ? 1.968 -5.449 7.262 1 98.69 226 SER A C 1
ATOM 1777 O O . SER A 1 226 ? 3.012 -4.797 7.332 1 98.69 226 SER A O 1
ATOM 1779 N N . ILE A 1 227 ? 1.915 -6.758 7.234 1 98.75 227 ILE A N 1
ATOM 1780 C CA . ILE A 1 227 ? 3.141 -7.539 7.348 1 98.75 227 ILE A CA 1
ATOM 1781 C C . ILE A 1 227 ? 4.027 -7.285 6.133 1 98.75 227 ILE A C 1
ATOM 1783 O O . ILE A 1 227 ? 5.242 -7.113 6.266 1 98.75 227 ILE A O 1
ATOM 1787 N N . ALA A 1 228 ? 3.404 -7.23 4.984 1 98.81 228 ALA A N 1
ATOM 1788 C CA . ALA A 1 228 ? 4.145 -6.969 3.752 1 98.81 228 ALA A CA 1
ATOM 1789 C C . ALA A 1 228 ? 4.84 -5.609 3.809 1 98.81 228 ALA A C 1
ATOM 1791 O O . ALA A 1 228 ? 5.973 -5.465 3.342 1 98.81 228 ALA A O 1
ATOM 1792 N N . LEU A 1 229 ? 4.211 -4.605 4.395 1 98.69 229 LEU A N 1
ATOM 1793 C CA . LEU A 1 229 ? 4.758 -3.252 4.449 1 98.69 229 LEU A CA 1
ATOM 1794 C C . LEU A 1 229 ? 5.914 -3.174 5.441 1 98.69 229 LEU A C 1
ATOM 1796 O O . LEU A 1 229 ? 6.895 -2.463 5.199 1 98.69 229 LEU A O 1
ATOM 1800 N N . ILE A 1 230 ? 5.895 -3.92 6.473 1 98.06 230 ILE A N 1
ATOM 1801 C CA . ILE A 1 230 ? 6.879 -3.734 7.531 1 98.06 230 ILE A CA 1
ATOM 1802 C C . ILE A 1 230 ? 8.102 -4.605 7.254 1 98.06 230 ILE A C 1
ATOM 1804 O O . ILE A 1 230 ? 9.164 -4.398 7.844 1 98.06 230 ILE A O 1
ATOM 1808 N N . LEU A 1 231 ? 7.973 -5.586 6.363 1 98.19 231 LEU A N 1
ATOM 1809 C CA . LEU A 1 231 ? 9.031 -6.555 6.109 1 98.19 231 LEU A CA 1
ATOM 1810 C C . LEU A 1 231 ? 10.312 -5.852 5.66 1 98.19 231 LEU A C 1
ATOM 1812 O O . LEU A 1 231 ? 11.398 -6.137 6.176 1 98.19 231 LEU A O 1
ATOM 1816 N N . PRO A 1 232 ? 10.266 -4.879 4.715 1 97.94 232 PRO A N 1
ATOM 1817 C CA . PRO A 1 232 ? 11.5 -4.207 4.309 1 97.94 232 PRO A CA 1
ATOM 1818 C C . PRO A 1 232 ? 12.156 -3.43 5.453 1 97.94 232 PRO A C 1
ATOM 1820 O O . PRO A 1 232 ? 13.383 -3.316 5.504 1 97.94 232 PRO A O 1
ATOM 1823 N N . ILE A 1 233 ? 11.336 -2.896 6.371 1 97.88 233 ILE A N 1
ATOM 1824 C CA . ILE A 1 233 ? 11.867 -2.156 7.508 1 97.88 233 ILE A CA 1
ATOM 1825 C C . ILE A 1 233 ? 12.594 -3.113 8.453 1 97.88 233 ILE A C 1
ATOM 1827 O O . ILE A 1 233 ? 13.703 -2.826 8.906 1 97.88 233 ILE A O 1
ATOM 1831 N N . MET A 1 234 ? 11.953 -4.266 8.68 1 95.56 234 MET A N 1
ATOM 1832 C CA . MET A 1 234 ? 12.547 -5.27 9.562 1 95.56 234 MET A CA 1
ATOM 1833 C C . MET A 1 234 ? 13.867 -5.773 9 1 95.56 234 MET A C 1
ATOM 1835 O O . MET A 1 234 ? 14.82 -6.008 9.758 1 95.56 234 MET A O 1
ATOM 1839 N N . ARG A 1 235 ? 13.906 -5.875 7.734 1 92.81 235 ARG A N 1
ATOM 1840 C CA . ARG A 1 235 ? 15.141 -6.277 7.074 1 92.81 235 ARG A CA 1
ATOM 1841 C C . ARG A 1 235 ? 16.234 -5.234 7.27 1 92.81 235 ARG A C 1
ATOM 1843 O O . ARG A 1 235 ? 17.391 -5.582 7.504 1 92.81 235 ARG A O 1
ATOM 1850 N N . ALA A 1 236 ? 15.875 -3.994 7.211 1 92.25 236 ALA A N 1
ATOM 1851 C CA . ALA A 1 236 ? 16.844 -2.9 7.305 1 92.25 236 ALA A CA 1
ATOM 1852 C C . ALA A 1 236 ? 17.359 -2.748 8.734 1 92.25 236 ALA A C 1
ATOM 1854 O O . ALA A 1 236 ? 18.453 -2.23 8.953 1 92.25 236 ALA A O 1
ATOM 1855 N N . ILE A 1 237 ? 16.578 -3.131 9.711 1 91 237 ILE A N 1
ATOM 1856 C CA . ILE A 1 237 ? 16.969 -3.055 11.109 1 91 237 ILE A CA 1
ATOM 1857 C C . ILE A 1 237 ? 18.016 -4.125 11.422 1 91 237 ILE A C 1
ATOM 1859 O O . ILE A 1 237 ? 18.906 -3.916 12.258 1 91 237 ILE A O 1
ATOM 1863 N N . LYS A 1 238 ? 18.062 -5.328 10.836 1 85.25 238 LYS A N 1
ATOM 1864 C CA . LYS A 1 238 ? 19 -6.418 11.078 1 85.25 238 LYS A CA 1
ATOM 1865 C C . LYS A 1 238 ? 20.391 -6.078 10.539 1 85.25 238 LYS A C 1
ATOM 1867 O O . LYS A 1 238 ? 21.406 -6.363 11.188 1 85.25 238 LYS A O 1
ATOM 1872 N N . MET B 1 1 ? 33.656 8.094 11.625 1 52.31 1 MET B N 1
ATOM 1873 C CA . MET B 1 1 ? 32.594 7.59 12.492 1 52.31 1 MET B CA 1
ATOM 1874 C C . MET B 1 1 ? 32.688 6.07 12.617 1 52.31 1 MET B C 1
ATOM 1876 O O . MET B 1 1 ? 32.844 5.371 11.617 1 52.31 1 MET B O 1
ATOM 1880 N N . ASN B 1 2 ? 32.875 5.461 13.734 1 72.06 2 ASN B N 1
ATOM 1881 C CA . ASN B 1 2 ? 33 4.039 14.047 1 72.06 2 ASN B CA 1
ATOM 1882 C C . ASN B 1 2 ? 31.844 3.232 13.445 1 72.06 2 ASN B C 1
ATOM 1884 O O . ASN B 1 2 ? 30.703 3.695 13.422 1 72.06 2 ASN B O 1
ATOM 1888 N N . SER B 1 3 ? 32.156 2.189 12.562 1 81.69 3 SER B N 1
ATOM 1889 C CA . SER B 1 3 ? 31.25 1.294 11.867 1 81.69 3 SER B CA 1
ATOM 1890 C C . SER B 1 3 ? 30.109 0.851 12.773 1 81.69 3 SER B C 1
ATOM 1892 O O . SER B 1 3 ? 28.953 0.78 12.344 1 81.69 3 SER B O 1
ATOM 1894 N N . GLN B 1 4 ? 30.359 0.667 14.055 1 85.88 4 GLN B N 1
ATOM 1895 C CA . GLN B 1 4 ? 29.359 0.244 15.016 1 85.88 4 GLN B CA 1
ATOM 1896 C C . GLN B 1 4 ? 28.375 1.372 15.312 1 85.88 4 GLN B C 1
ATOM 1898 O O . GLN B 1 4 ? 27.172 1.134 15.453 1 85.88 4 GLN B O 1
ATOM 1903 N N . LEU B 1 5 ? 28.938 2.533 15.43 1 84.44 5 LEU B N 1
ATOM 1904 C CA . LEU B 1 5 ? 28.078 3.689 15.695 1 84.44 5 LEU B CA 1
ATOM 1905 C C . LEU B 1 5 ? 27.172 3.975 14.508 1 84.44 5 LEU B C 1
ATOM 1907 O O . LEU B 1 5 ? 26 4.289 14.688 1 84.44 5 LEU B O 1
ATOM 1911 N N . ALA B 1 6 ? 27.719 3.797 13.352 1 85.44 6 ALA B N 1
ATOM 1912 C CA . ALA B 1 6 ? 26.938 4.02 12.141 1 85.44 6 ALA B CA 1
ATOM 1913 C C . ALA B 1 6 ? 25.797 3.02 12.039 1 85.44 6 ALA B C 1
ATOM 1915 O O . ALA B 1 6 ? 24.672 3.379 11.648 1 85.44 6 ALA B O 1
ATOM 1916 N N . THR B 1 7 ? 26 1.847 12.406 1 88 7 THR B N 1
ATOM 1917 C CA . THR B 1 7 ? 24.984 0.798 12.391 1 88 7 THR B CA 1
ATOM 1918 C C . THR B 1 7 ? 23.891 1.084 13.414 1 88 7 THR B C 1
ATOM 1920 O O . THR B 1 7 ? 22.703 0.917 13.117 1 88 7 THR B O 1
ATOM 1923 N N . LEU B 1 8 ? 24.281 1.521 14.539 1 88.62 8 LEU B N 1
ATOM 1924 C CA . LEU B 1 8 ? 23.328 1.843 15.586 1 88.62 8 LEU B CA 1
ATOM 1925 C C . LEU B 1 8 ? 22.438 3.006 15.172 1 88.62 8 LEU B C 1
ATOM 1927 O O . LEU B 1 8 ? 21.219 2.973 15.383 1 88.62 8 LEU B O 1
ATOM 1931 N N . MET B 1 9 ? 23.031 3.979 14.617 1 89.12 9 MET B N 1
ATOM 1932 C CA . MET B 1 9 ? 22.297 5.148 14.156 1 89.12 9 MET B CA 1
ATOM 1933 C C . MET B 1 9 ? 21.281 4.762 13.086 1 89.12 9 MET B C 1
ATOM 1935 O O . MET B 1 9 ? 20.141 5.246 13.094 1 89.12 9 MET B O 1
ATOM 1939 N N . ARG B 1 10 ? 21.672 3.93 12.273 1 91.81 10 ARG B N 1
ATOM 1940 C CA . ARG B 1 10 ? 20.781 3.445 11.227 1 91.81 10 ARG B CA 1
ATOM 1941 C C . ARG B 1 10 ? 19.609 2.668 11.828 1 91.81 10 ARG B C 1
ATOM 1943 O O . ARG B 1 10 ? 18.469 2.816 11.383 1 91.81 10 ARG B O 1
ATOM 1950 N N . ARG B 1 11 ? 19.906 1.871 12.836 1 95.19 11 ARG B N 1
ATOM 1951 C CA . ARG B 1 11 ? 18.875 1.07 13.477 1 95.19 11 ARG B CA 1
ATOM 1952 C C . ARG B 1 11 ? 17.844 1.959 14.172 1 95.19 11 ARG B C 1
ATOM 1954 O O . ARG B 1 11 ? 16.656 1.648 14.172 1 95.19 11 ARG B O 1
ATOM 1961 N N . ILE B 1 12 ? 18.297 3.027 14.688 1 96.31 12 ILE B N 1
ATOM 1962 C CA . ILE B 1 12 ? 17.406 3.959 15.367 1 96.31 12 ILE B CA 1
ATOM 1963 C C . ILE B 1 12 ? 16.469 4.613 14.352 1 96.31 12 ILE B C 1
ATOM 1965 O O . ILE B 1 12 ? 15.258 4.719 14.594 1 96.31 12 ILE B O 1
ATOM 1969 N N . VAL B 1 13 ? 17 4.98 13.234 1 97.25 13 VAL B N 1
ATOM 1970 C CA . VAL B 1 13 ? 16.203 5.598 12.18 1 97.25 13 VAL B CA 1
ATOM 1971 C C . VAL B 1 13 ? 15.156 4.613 11.68 1 97.25 13 VAL B C 1
ATOM 1973 O O . VAL B 1 13 ? 13.977 4.957 11.555 1 97.25 13 VAL B O 1
ATOM 1976 N N . GLU B 1 14 ? 15.547 3.402 11.492 1 98.12 14 GLU B N 1
ATOM 1977 C CA . GLU B 1 14 ? 14.625 2.383 10.992 1 98.12 14 GLU B CA 1
ATOM 1978 C C . GLU B 1 14 ? 13.555 2.049 12.023 1 98.12 14 GLU B C 1
ATOM 1980 O O . GLU B 1 14 ? 12.398 1.8 11.672 1 98.12 14 GLU B O 1
ATOM 1985 N N . ALA B 1 15 ? 13.961 2.039 13.25 1 98.31 15 ALA B N 1
ATOM 1986 C CA . ALA B 1 15 ? 12.984 1.812 14.312 1 98.31 15 ALA B CA 1
ATOM 1987 C C . ALA B 1 15 ? 11.953 2.932 14.359 1 98.31 15 ALA B C 1
ATOM 1989 O O . ALA B 1 15 ? 10.766 2.68 14.578 1 98.31 15 ALA B O 1
ATOM 1990 N N . SER B 1 16 ? 12.422 4.141 14.211 1 98.62 16 SER B N 1
ATOM 1991 C CA . SER B 1 16 ? 11.516 5.285 14.164 1 98.62 16 SER B CA 1
ATOM 1992 C C . SER B 1 16 ? 10.539 5.16 13 1 98.62 16 SER B C 1
ATOM 1994 O O . SER B 1 16 ? 9.336 5.387 13.164 1 98.62 16 SER B O 1
ATOM 1996 N N . ILE B 1 17 ? 11.039 4.73 11.852 1 98.75 17 ILE B N 1
ATOM 1997 C CA . ILE B 1 17 ? 10.234 4.559 10.648 1 98.75 17 ILE B CA 1
ATOM 1998 C C . ILE B 1 17 ? 9.219 3.438 10.867 1 98.75 17 ILE B C 1
ATOM 2000 O O . ILE B 1 17 ? 8.062 3.551 10.461 1 98.75 17 ILE B O 1
ATOM 2004 N N . LEU B 1 18 ? 9.648 2.414 11.531 1 98.75 18 LEU B N 1
ATOM 2005 C CA . LEU B 1 18 ? 8.758 1.302 11.852 1 98.75 18 LEU B CA 1
ATOM 2006 C C . LEU B 1 18 ? 7.605 1.766 12.734 1 98.75 18 LEU B C 1
ATOM 2008 O O . LEU B 1 18 ? 6.445 1.435 12.469 1 98.75 18 LEU B O 1
ATOM 2012 N N . LEU B 1 19 ? 7.902 2.504 13.727 1 98.88 19 LEU B N 1
ATOM 2013 C CA . LEU B 1 19 ? 6.883 2.99 14.656 1 98.88 19 LEU B CA 1
ATOM 2014 C C . LEU B 1 19 ? 5.875 3.875 13.93 1 98.88 19 LEU B C 1
ATOM 2016 O O . LEU B 1 19 ? 4.668 3.777 14.18 1 98.88 19 LEU B O 1
ATOM 2020 N N . LEU B 1 20 ? 6.367 4.73 13.07 1 98.88 20 LEU B N 1
ATOM 2021 C CA . LEU B 1 20 ? 5.484 5.602 12.305 1 98.88 20 LEU B CA 1
ATOM 2022 C C . LEU B 1 20 ? 4.562 4.785 11.406 1 98.88 20 LEU B C 1
ATOM 2024 O O . LEU B 1 20 ? 3.359 5.055 11.328 1 98.88 20 LEU B O 1
ATOM 2028 N N . SER B 1 21 ? 5.09 3.734 10.727 1 98.88 21 SER B N 1
ATOM 2029 C CA . SER B 1 21 ? 4.285 2.861 9.875 1 98.88 21 SER B CA 1
ATOM 2030 C C . SER B 1 21 ? 3.23 2.119 10.688 1 98.88 21 SER B C 1
ATOM 2032 O O . SER B 1 21 ? 2.07 2.037 10.281 1 98.88 21 SER B O 1
ATOM 2034 N N . LEU B 1 22 ? 3.666 1.653 11.828 1 98.81 22 LEU B N 1
ATOM 2035 C CA . LEU B 1 22 ? 2.754 0.918 12.695 1 98.81 22 LEU B CA 1
ATOM 2036 C C . LEU B 1 22 ? 1.633 1.823 13.195 1 98.81 22 LEU B C 1
ATOM 2038 O O . LEU B 1 22 ? 0.502 1.37 13.391 1 98.81 22 LEU B O 1
ATOM 2042 N N . SER B 1 23 ? 1.941 3.064 13.406 1 98.81 23 SER B N 1
ATOM 2043 C CA . SER B 1 23 ? 0.912 3.998 13.852 1 98.81 23 SER B CA 1
ATOM 2044 C C . SER B 1 23 ? -0.24 4.066 12.852 1 98.81 23 SER B C 1
ATOM 2046 O O . SER B 1 23 ? -1.408 4.012 13.242 1 98.81 23 SER B O 1
ATOM 2048 N N . TYR B 1 24 ? 0.06 4.117 11.562 1 98.81 24 TYR B N 1
ATOM 2049 C CA . TYR B 1 24 ? -0.964 4.164 10.531 1 98.81 24 TYR B CA 1
ATOM 2050 C C . TYR B 1 24 ? -1.674 2.822 10.398 1 98.81 24 TYR B C 1
ATOM 2052 O O . TYR B 1 24 ? -2.893 2.771 10.219 1 98.81 24 TYR B O 1
ATOM 2060 N N . ILE B 1 25 ? -0.946 1.73 10.516 1 98.69 25 ILE B N 1
ATOM 2061 C CA . ILE B 1 25 ? -1.477 0.382 10.352 1 98.69 25 ILE B CA 1
ATOM 2062 C C . ILE B 1 25 ? -2.488 0.088 11.461 1 98.69 25 ILE B C 1
ATOM 2064 O O . ILE B 1 25 ? -3.607 -0.349 11.18 1 98.69 25 ILE B O 1
ATOM 2068 N N . PHE B 1 26 ? -2.09 0.415 12.633 1 98.56 26 PHE B N 1
ATOM 2069 C CA . PHE B 1 26 ? -2.992 0.159 13.75 1 98.56 26 PHE B CA 1
ATOM 2070 C C . PHE B 1 26 ? -4.199 1.087 13.695 1 98.56 26 PHE B C 1
ATOM 2072 O O . PHE B 1 26 ? -5.305 0.7 14.086 1 98.56 26 PHE B O 1
ATOM 2079 N N . ASN B 1 27 ? -3.975 2.301 13.273 1 98.56 27 ASN B N 1
ATOM 2080 C CA . ASN B 1 27 ? -5.109 3.203 13.102 1 98.56 27 ASN B CA 1
ATOM 2081 C C . ASN B 1 27 ? -6.121 2.65 12.109 1 98.56 27 ASN B C 1
ATOM 2083 O O . ASN B 1 27 ? -7.332 2.73 12.336 1 98.56 27 ASN B O 1
ATOM 2087 N N . ALA B 1 28 ? -5.652 2.059 11.016 1 98.38 28 ALA B N 1
ATOM 2088 C CA . ALA B 1 28 ? -6.523 1.487 9.992 1 98.38 28 ALA B CA 1
ATOM 2089 C C . ALA B 1 28 ? -7.324 0.312 10.547 1 98.38 28 ALA B C 1
ATOM 2091 O O . ALA B 1 28 ? -8.539 0.236 10.359 1 98.38 28 ALA B O 1
ATOM 2092 N N . ILE B 1 29 ? -6.684 -0.552 11.273 1 98.06 29 ILE B N 1
ATOM 2093 C CA . ILE B 1 29 ? -7.289 -1.796 11.734 1 98.06 29 ILE B CA 1
ATOM 2094 C C . ILE B 1 29 ? -8.25 -1.506 12.891 1 98.06 29 ILE B C 1
ATOM 2096 O O . ILE B 1 29 ? -9.422 -1.886 12.844 1 98.06 29 ILE B O 1
ATOM 2100 N N . LEU B 1 30 ? -7.785 -0.743 13.883 1 97.56 30 LEU B N 1
ATOM 2101 C CA . LEU B 1 30 ? -8.609 -0.448 15.047 1 97.56 30 LEU B CA 1
ATOM 2102 C C . LEU B 1 30 ? -9.758 0.483 14.68 1 97.56 30 LEU B C 1
ATOM 2104 O O . LEU B 1 30 ? -10.859 0.363 15.227 1 97.56 30 LEU B O 1
ATOM 2108 N N . GLY B 1 31 ? -9.484 1.385 13.797 1 95.44 31 GLY B N 1
ATOM 2109 C CA . GLY B 1 31 ? -10.555 2.248 13.336 1 95.44 31 GLY B CA 1
ATOM 2110 C C . GLY B 1 31 ? -11.68 1.487 12.664 1 95.44 31 GLY B C 1
ATOM 2111 O O . GLY B 1 31 ? -12.859 1.792 12.875 1 95.44 31 GLY B O 1
ATOM 2112 N N . ARG B 1 32 ? -11.328 0.55 11.898 1 94.69 32 ARG B N 1
ATOM 2113 C CA . ARG B 1 32 ? -12.32 -0.189 11.133 1 94.69 32 ARG B CA 1
ATOM 2114 C C . ARG B 1 32 ? -13.109 -1.139 12.023 1 94.69 32 ARG B C 1
ATOM 2116 O O . ARG B 1 32 ? -14.273 -1.442 11.75 1 94.69 32 ARG B O 1
ATOM 2123 N N . ILE B 1 33 ? -12.508 -1.555 13.125 1 94.69 33 ILE B N 1
ATOM 2124 C CA . ILE B 1 33 ? -13.25 -2.453 14.008 1 94.69 33 ILE B CA 1
ATOM 2125 C C . ILE B 1 33 ? -14.125 -1.639 14.961 1 94.69 33 ILE B C 1
ATOM 2127 O O . ILE B 1 33 ? -14.766 -2.197 15.852 1 94.69 33 ILE B O 1
ATOM 2131 N N . GLY B 1 34 ? -14.117 -0.31 14.914 1 92.12 34 GLY B N 1
ATOM 2132 C CA . GLY B 1 34 ? -15.031 0.536 15.664 1 92.12 34 GLY B CA 1
ATOM 2133 C C . GLY B 1 34 ? -14.406 1.136 16.906 1 92.12 34 GLY B C 1
ATOM 2134 O O . GLY B 1 34 ? -15.094 1.776 17.703 1 92.12 34 GLY B O 1
ATOM 2135 N N . ALA B 1 35 ? -13.125 0.888 17.031 1 95.38 35 ALA B N 1
ATOM 2136 C CA . ALA B 1 35 ? -12.406 1.461 18.172 1 95.38 35 ALA B CA 1
ATOM 2137 C C . ALA B 1 35 ? -11.664 2.732 17.766 1 95.38 35 ALA B C 1
ATOM 2139 O O . ALA B 1 35 ? -10.445 2.83 17.938 1 95.38 35 ALA B O 1
ATOM 2140 N N . ARG B 1 36 ? -12.359 3.723 17.359 1 91.94 36 ARG B N 1
ATOM 2141 C CA . ARG B 1 36 ? -11.781 4.918 16.75 1 91.94 36 ARG B CA 1
ATOM 2142 C C . ARG B 1 36 ? -10.961 5.707 17.766 1 91.94 36 ARG B C 1
ATOM 2144 O O . ARG B 1 36 ? -9.852 6.152 17.469 1 91.94 36 ARG B O 1
ATOM 2151 N N . GLY B 1 37 ? -11.523 5.926 18.984 1 92.5 37 GLY B N 1
ATOM 2152 C CA . GLY B 1 37 ? -10.781 6.629 20.016 1 92.5 37 GLY B CA 1
ATOM 2153 C C . GLY B 1 37 ? -9.453 5.984 20.344 1 92.5 37 GLY B C 1
ATOM 2154 O O . GLY B 1 37 ? -8.422 6.664 20.406 1 92.5 37 GLY B O 1
ATOM 2155 N N . THR B 1 38 ? -9.469 4.66 20.484 1 96.31 38 THR B N 1
ATOM 2156 C CA . THR B 1 38 ? -8.25 3.895 20.75 1 96.31 38 THR B CA 1
ATOM 2157 C C . THR B 1 38 ? -7.285 3.982 19.578 1 96.31 38 THR B C 1
ATOM 2159 O O . THR B 1 38 ? -6.074 4.086 19.766 1 96.31 38 THR B O 1
ATOM 2162 N N . ALA B 1 39 ? -7.867 3.898 18.359 1 97.25 39 ALA B N 1
ATOM 2163 C CA . ALA B 1 39 ? -7.059 3.992 17.141 1 97.25 39 ALA B CA 1
ATOM 2164 C C . ALA B 1 39 ? -6.289 5.309 17.094 1 97.25 39 ALA B C 1
ATOM 2166 O O . ALA B 1 39 ? -5.078 5.316 16.875 1 97.25 39 ALA B O 1
ATOM 2167 N N . ASP B 1 40 ? -6.938 6.398 17.406 1 95.94 40 ASP B N 1
ATOM 2168 C CA . ASP B 1 40 ? -6.34 7.727 17.344 1 95.94 40 ASP B CA 1
ATOM 2169 C C . ASP B 1 40 ? -5.316 7.922 18.453 1 95.94 40 ASP B C 1
ATOM 2171 O O . ASP B 1 40 ? -4.242 8.484 18.234 1 95.94 40 ASP B O 1
ATOM 2175 N N . LEU B 1 41 ? -5.637 7.457 19.609 1 97.12 41 LEU B N 1
ATOM 2176 C CA . LEU B 1 41 ? -4.711 7.562 20.734 1 97.12 41 LEU B CA 1
ATOM 2177 C C . LEU B 1 41 ? -3.434 6.77 20.453 1 97.12 41 LEU B C 1
ATOM 2179 O O . LEU B 1 41 ? -2.33 7.27 20.688 1 97.12 41 LEU B O 1
ATOM 2183 N N . LEU B 1 42 ? -3.613 5.543 20 1 98.25 42 LEU B N 1
ATOM 2184 C CA . LEU B 1 42 ? -2.455 4.703 19.719 1 98.25 42 LEU B CA 1
ATOM 2185 C C . LEU B 1 42 ? -1.604 5.312 18.609 1 98.25 42 LEU B C 1
ATOM 2187 O O . LEU B 1 42 ? -0.374 5.246 18.656 1 98.25 42 LEU B O 1
ATOM 2191 N N . MET B 1 43 ? -2.264 5.828 17.609 1 98.25 43 MET B N 1
ATOM 2192 C CA . MET B 1 43 ? -1.529 6.496 16.547 1 98.25 43 MET B CA 1
ATOM 2193 C C . MET B 1 43 ? -0.683 7.641 17.094 1 98.25 43 MET B C 1
ATOM 2195 O O . MET B 1 43 ? 0.483 7.789 16.734 1 98.25 43 MET B O 1
ATOM 2199 N N . LEU B 1 44 ? -1.234 8.438 18.016 1 98.12 44 LEU B N 1
ATOM 2200 C CA . LEU B 1 44 ? -0.521 9.57 18.594 1 98.12 44 LEU B CA 1
ATOM 2201 C C . LEU B 1 44 ? 0.656 9.094 19.438 1 98.12 44 LEU B C 1
ATOM 2203 O O . LEU B 1 44 ? 1.733 9.695 19.406 1 98.12 44 LEU B O 1
ATOM 2207 N N . ILE B 1 45 ? 0.453 8.016 20.156 1 98.75 45 ILE B N 1
ATOM 2208 C CA . ILE B 1 45 ? 1.507 7.477 21.016 1 98.75 45 ILE B CA 1
ATOM 2209 C C . ILE B 1 45 ? 2.66 6.973 20.141 1 98.75 45 ILE B C 1
ATOM 2211 O O . ILE B 1 45 ? 3.816 7.336 20.375 1 98.75 45 ILE B O 1
ATOM 2215 N N . LEU B 1 46 ? 2.352 6.188 19.156 1 98.88 46 LEU B N 1
ATOM 2216 C CA . LEU B 1 46 ? 3.377 5.609 18.297 1 98.88 46 LEU B CA 1
ATOM 2217 C C . LEU B 1 46 ? 4.07 6.691 17.469 1 98.88 46 LEU B C 1
ATOM 2219 O O . LEU B 1 46 ? 5.281 6.637 17.25 1 98.88 46 LEU B O 1
ATOM 2223 N N . PHE B 1 47 ? 3.299 7.637 17.047 1 98.81 47 PHE B N 1
ATOM 2224 C CA . PHE B 1 47 ? 3.867 8.781 16.344 1 98.81 47 PHE B CA 1
ATOM 2225 C C . PHE B 1 47 ? 4.832 9.547 17.234 1 98.81 47 PHE B C 1
ATOM 2227 O O . PHE B 1 47 ? 5.938 9.891 16.812 1 98.81 47 PHE B O 1
ATOM 2234 N N . SER B 1 48 ? 4.406 9.82 18.453 1 98.75 48 SER B N 1
ATOM 2235 C CA . SER B 1 48 ? 5.25 10.539 19.391 1 98.75 48 SER B CA 1
ATOM 2236 C C . SER B 1 48 ? 6.543 9.773 19.672 1 98.75 48 SER B C 1
ATOM 2238 O O . SER B 1 48 ? 7.621 10.367 19.75 1 98.75 48 SER B O 1
ATOM 2240 N N . LEU B 1 49 ? 6.445 8.477 19.781 1 98.81 49 LEU B N 1
ATOM 2241 C CA . LEU B 1 49 ? 7.625 7.648 19.984 1 98.81 49 LEU B CA 1
ATOM 2242 C C . LEU B 1 49 ? 8.539 7.684 18.75 1 98.81 49 LEU B C 1
ATOM 2244 O O . LEU B 1 49 ? 9.766 7.676 18.891 1 98.81 49 LEU B O 1
ATOM 2248 N N . SER B 1 50 ? 7.902 7.688 17.594 1 98.75 50 SER B N 1
ATOM 2249 C CA . SER B 1 50 ? 8.672 7.789 16.344 1 98.75 50 SER B CA 1
ATOM 2250 C C . SER B 1 50 ? 9.484 9.078 16.312 1 98.75 50 SER B C 1
ATOM 2252 O O . SER B 1 50 ? 10.688 9.055 16.031 1 98.75 50 SER B O 1
ATOM 2254 N N . ILE B 1 51 ? 8.852 10.195 16.641 1 98.25 51 ILE B N 1
ATOM 2255 C CA . ILE B 1 51 ? 9.5 11.5 16.594 1 98.25 51 ILE B CA 1
ATOM 2256 C C . ILE B 1 51 ? 10.594 11.562 17.672 1 98.25 51 ILE B C 1
ATOM 2258 O O . ILE B 1 51 ? 11.664 12.125 17.438 1 98.25 51 ILE B O 1
ATOM 2262 N N . LEU B 1 52 ? 10.289 11.039 18.844 1 98 52 LEU B N 1
ATOM 2263 C CA . LEU B 1 52 ? 11.273 11.047 19.922 1 98 52 LEU B CA 1
ATOM 2264 C C . LEU B 1 52 ? 12.523 10.273 19.516 1 98 52 LEU B C 1
ATOM 2266 O O . LEU B 1 52 ? 13.641 10.758 19.719 1 98 52 LEU B O 1
ATOM 2270 N N . LEU B 1 53 ? 12.359 9.156 18.922 1 97.94 53 LEU B N 1
ATOM 2271 C CA . LEU B 1 53 ? 13.492 8.352 18.484 1 97.94 53 LEU B CA 1
ATOM 2272 C C . LEU B 1 53 ? 14.266 9.062 17.375 1 97.94 53 LEU B C 1
ATOM 2274 O O . LEU B 1 53 ? 15.492 9.133 17.406 1 97.94 53 LEU B O 1
ATOM 2278 N N . MET B 1 54 ? 13.547 9.594 16.406 1 97.75 54 MET B N 1
ATOM 2279 C CA . MET B 1 54 ? 14.188 10.281 15.297 1 97.75 54 MET B CA 1
ATOM 2280 C C . MET B 1 54 ? 14.953 11.508 15.781 1 97.75 54 MET B C 1
ATOM 2282 O O . MET B 1 54 ? 16 11.859 15.227 1 97.75 54 MET B O 1
ATOM 2286 N N . SER B 1 55 ? 14.453 12.172 16.844 1 96.31 55 SER B N 1
ATOM 2287 C CA . SER B 1 55 ? 15.055 13.398 17.359 1 96.31 55 SER B CA 1
ATOM 2288 C C . SER B 1 55 ? 16.406 13.117 17.984 1 96.31 55 SER B C 1
ATOM 2290 O O . SER B 1 55 ? 17.219 14.039 18.172 1 96.31 55 SER B O 1
ATOM 2292 N N . THR B 1 56 ? 16.656 11.875 18.344 1 95.31 56 THR B N 1
ATOM 2293 C CA . THR B 1 56 ? 17.984 11.539 18.859 1 95.31 56 THR B CA 1
ATOM 2294 C C . THR B 1 56 ? 19.031 11.594 17.75 1 95.31 56 THR B C 1
ATOM 2296 O O 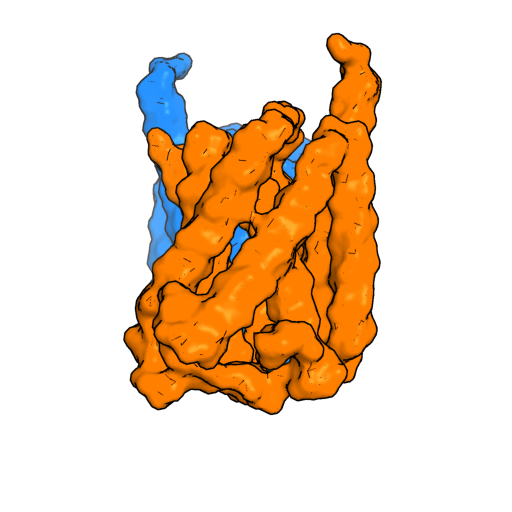. THR B 1 56 ? 20.219 11.711 18.016 1 95.31 56 THR B O 1
ATOM 2299 N N . ARG B 1 57 ? 18.562 11.508 16.516 1 93.25 57 ARG B N 1
ATOM 2300 C CA . ARG B 1 57 ? 19.453 11.586 15.367 1 93.25 57 ARG B CA 1
ATOM 2301 C C . ARG B 1 57 ? 19.469 12.992 14.781 1 93.25 57 ARG B C 1
ATOM 2303 O O . ARG B 1 57 ? 20.531 13.508 14.422 1 93.25 57 ARG B O 1
ATOM 2310 N N . VAL B 1 58 ? 18.359 13.531 14.695 1 94.81 58 VAL B N 1
ATOM 2311 C CA . VAL B 1 58 ? 18.172 14.883 14.188 1 94.81 58 VAL B CA 1
ATOM 2312 C C . VAL B 1 58 ? 17.297 15.68 15.156 1 94.81 58 VAL B C 1
ATOM 2314 O O . VAL B 1 58 ? 16.078 15.648 15.07 1 94.81 58 VAL B O 1
ATOM 2317 N N . ARG B 1 59 ? 17.891 16.5 15.945 1 94.69 59 ARG B N 1
ATOM 2318 C CA . ARG B 1 59 ? 17.219 17.141 17.078 1 94.69 59 ARG B CA 1
ATOM 2319 C C . ARG B 1 59 ? 16.109 18.078 16.594 1 94.69 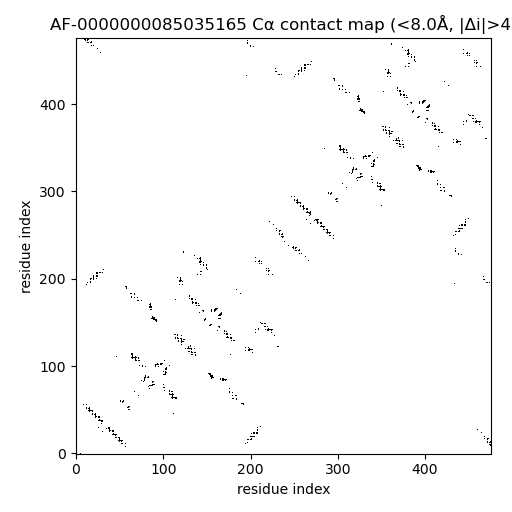59 ARG B C 1
ATOM 2321 O O . ARG B 1 59 ? 15.016 18.078 17.141 1 94.69 59 ARG B O 1
ATOM 2328 N N . ARG B 1 60 ? 16.297 18.812 15.57 1 95.75 60 ARG B N 1
ATOM 2329 C CA . ARG B 1 60 ? 15.383 19.859 15.125 1 95.75 60 ARG B CA 1
ATOM 2330 C C . ARG B 1 60 ? 14.203 19.266 14.367 1 95.75 60 ARG B C 1
ATOM 2332 O O . ARG B 1 60 ? 13.258 19.984 14.023 1 95.75 60 ARG B O 1
ATOM 2339 N N . ILE B 1 61 ? 14.211 17.953 14.172 1 96.5 61 ILE B N 1
ATOM 2340 C CA . ILE B 1 61 ? 13.156 17.328 13.375 1 96.5 61 ILE B CA 1
ATOM 2341 C C . ILE B 1 61 ? 11.812 17.484 14.094 1 96.5 61 ILE B C 1
ATOM 2343 O O . ILE B 1 61 ? 10.758 17.422 13.461 1 96.5 61 ILE B O 1
ATOM 2347 N N . ILE B 1 62 ? 11.828 17.703 15.422 1 97 62 ILE B N 1
ATOM 2348 C CA . ILE B 1 62 ? 10.617 17.875 16.234 1 97 62 ILE B CA 1
ATOM 2349 C C . ILE B 1 62 ? 9.891 19.141 15.797 1 97 62 ILE B C 1
ATOM 2351 O O . ILE B 1 62 ? 8.688 19.281 16.062 1 97 62 ILE B O 1
ATOM 2355 N N . LEU B 1 63 ? 10.539 20.016 15.125 1 97.5 63 LEU B N 1
ATOM 2356 C CA . LEU B 1 63 ? 9.938 21.266 14.68 1 97.5 63 LEU B CA 1
ATOM 2357 C C . LEU B 1 63 ? 8.961 21.031 13.531 1 97.5 63 LEU B C 1
ATOM 2359 O O . LEU B 1 63 ? 8.047 21.812 13.312 1 97.5 63 LEU B O 1
ATOM 2363 N N . LEU B 1 64 ? 9.125 19.938 12.812 1 97.5 64 LEU B N 1
ATOM 2364 C CA . LEU B 1 64 ? 8.297 19.672 11.633 1 97.5 64 LEU B CA 1
ATOM 2365 C C . LEU B 1 64 ? 6.836 19.5 12.023 1 97.5 64 LEU B C 1
ATOM 2367 O O . LEU B 1 64 ? 5.969 20.234 11.555 1 97.5 64 LEU B O 1
ATOM 2371 N N . PRO B 1 65 ? 6.598 18.5 12.938 1 98.31 65 PRO B N 1
ATOM 2372 C CA . PRO B 1 65 ? 5.188 18.359 13.305 1 98.31 65 PRO B CA 1
ATOM 2373 C C . PRO B 1 65 ? 4.645 19.578 14.055 1 98.31 65 PRO B C 1
ATOM 2375 O O . PRO B 1 65 ? 3.461 19.906 13.93 1 98.31 65 PRO B O 1
ATOM 2378 N N . ILE B 1 66 ? 5.449 20.266 14.781 1 98.5 66 ILE B N 1
ATOM 2379 C CA . ILE B 1 66 ? 5.02 21.469 15.508 1 98.5 66 ILE B CA 1
ATOM 2380 C C . ILE B 1 66 ? 4.633 22.562 14.516 1 98.5 66 ILE B C 1
ATOM 2382 O O . ILE B 1 66 ? 3.555 23.156 14.625 1 98.5 66 ILE B O 1
ATOM 2386 N N . LEU B 1 67 ? 5.516 22.828 13.555 1 98.62 67 LEU B N 1
ATOM 2387 C CA . LEU B 1 67 ? 5.254 23.844 12.547 1 98.62 67 LEU B CA 1
ATOM 2388 C C . LEU B 1 67 ? 4.055 23.453 11.68 1 98.62 67 LEU B C 1
ATOM 2390 O O . LEU B 1 67 ? 3.221 24.297 11.352 1 98.62 67 LEU B O 1
ATOM 2394 N N . GLY B 1 68 ? 3.955 22.188 11.305 1 98.75 68 GLY B N 1
ATOM 2395 C CA . GLY B 1 68 ? 2.811 21.719 10.547 1 98.75 68 GLY B CA 1
ATOM 2396 C C . GLY B 1 68 ? 1.488 21.938 11.258 1 98.75 68 GLY B C 1
ATOM 2397 O O . GLY B 1 68 ? 0.542 22.469 10.672 1 98.75 68 GLY B O 1
ATOM 2398 N N . SER B 1 69 ? 1.501 21.578 12.516 1 98.81 69 SER B N 1
ATOM 2399 C CA . SER B 1 69 ? 0.283 21.719 13.305 1 98.81 69 SER B CA 1
ATOM 2400 C C . SER B 1 69 ? -0.056 23.188 13.523 1 98.81 69 SER B C 1
ATOM 2402 O O . SER B 1 69 ? -1.212 23.594 13.375 1 98.81 69 SER B O 1
ATOM 2404 N N . PHE B 1 70 ? 0.925 23.922 13.844 1 98.75 70 PHE B N 1
ATOM 2405 C CA . PHE B 1 70 ? 0.711 25.328 14.148 1 98.75 70 PHE B CA 1
ATOM 2406 C C . PHE B 1 70 ? 0.235 26.094 12.914 1 98.75 70 PHE B C 1
ATOM 2408 O O . PHE B 1 70 ? -0.771 26.797 12.961 1 98.75 70 PHE B O 1
ATOM 2415 N N . LEU B 1 71 ? 0.937 25.953 11.82 1 98.81 71 LEU B N 1
ATOM 2416 C CA . LEU B 1 71 ? 0.566 26.641 10.594 1 98.81 71 LEU B CA 1
ATOM 2417 C C . LEU B 1 71 ? -0.731 26.078 10.023 1 98.81 71 LEU B C 1
ATOM 2419 O O . LEU B 1 71 ? -1.54 26.812 9.461 1 98.81 71 LEU B O 1
ATOM 2423 N N . GLY B 1 72 ? -0.912 24.734 10.141 1 98.62 72 GLY B N 1
ATOM 2424 C CA . GLY B 1 72 ? -2.199 24.172 9.781 1 98.62 72 GLY B CA 1
ATOM 2425 C C . GLY B 1 72 ? -3.363 24.797 10.516 1 98.62 72 GLY B C 1
ATOM 2426 O O . GLY B 1 72 ? -4.367 25.172 9.906 1 98.62 72 GLY B O 1
ATOM 2427 N N . PHE B 1 73 ? -3.188 24.984 11.781 1 98.56 73 PHE B N 1
ATOM 2428 C CA . PHE B 1 73 ? -4.219 25.609 12.602 1 98.56 73 PHE B CA 1
ATOM 2429 C C . PHE B 1 73 ? -4.48 27.031 12.141 1 98.56 73 PHE B C 1
ATOM 2431 O O . PHE B 1 73 ? -5.633 27.422 11.938 1 98.56 73 PHE B O 1
ATOM 2438 N N . ILE B 1 74 ? -3.439 27.781 11.992 1 98.62 74 ILE B N 1
ATOM 2439 C CA . ILE B 1 74 ? -3.559 29.188 11.625 1 98.62 74 ILE B CA 1
ATOM 2440 C C . ILE B 1 74 ? -4.301 29.312 10.297 1 98.62 74 ILE B C 1
ATOM 2442 O O . ILE B 1 74 ? -5.234 30.109 10.172 1 98.62 74 ILE B O 1
ATOM 2446 N N . PHE B 1 75 ? -3.963 28.531 9.352 1 98.44 75 PHE B N 1
ATOM 2447 C CA . PHE B 1 75 ? -4.555 28.672 8.023 1 98.44 75 PHE B CA 1
ATOM 2448 C C . PHE B 1 75 ? -5.965 28.094 7.996 1 98.44 75 PHE B C 1
ATOM 2450 O O . PHE B 1 75 ? -6.82 28.562 7.238 1 98.44 75 PHE B O 1
ATOM 2457 N N . GLU B 1 76 ? -6.184 27.078 8.828 1 97.69 76 GLU B N 1
ATOM 2458 C CA . GLU B 1 76 ? -7.559 26.609 8.992 1 97.69 76 GLU B CA 1
ATOM 2459 C C . GLU B 1 76 ? -8.438 27.688 9.625 1 97.69 76 GLU B C 1
ATOM 2461 O O . GLU B 1 76 ? -9.578 27.891 9.211 1 97.69 76 GLU B O 1
ATOM 2466 N N . PHE B 1 77 ? -7.883 28.281 10.602 1 97.25 77 PHE B N 1
ATOM 2467 C CA . PHE B 1 77 ? -8.578 29.359 11.281 1 97.25 77 PHE B CA 1
ATOM 2468 C C . PHE B 1 77 ? -8.938 30.484 10.305 1 97.25 77 PHE B C 1
ATOM 2470 O O . PHE B 1 77 ? -10.078 30.953 10.273 1 97.25 77 PHE B O 1
ATOM 2477 N N . ILE B 1 78 ? -8.016 30.859 9.523 1 97.44 78 ILE B N 1
ATOM 2478 C CA . ILE B 1 78 ? -8.211 31.891 8.508 1 97.44 78 ILE B CA 1
ATOM 2479 C C . ILE B 1 78 ? -9.195 31.391 7.449 1 97.44 78 ILE B C 1
ATOM 2481 O O . ILE B 1 78 ? -10.102 32.125 7.047 1 97.44 78 ILE B O 1
ATOM 2485 N N . GLY B 1 79 ? -9.031 30.172 7.008 1 95.81 79 GLY B N 1
ATOM 2486 C CA . GLY B 1 79 ? -9.867 29.594 5.977 1 95.81 79 GLY B CA 1
ATOM 2487 C C . GLY B 1 79 ? -11.336 29.531 6.355 1 95.81 79 GLY B C 1
ATOM 2488 O O . GLY B 1 79 ? -12.211 29.812 5.531 1 95.81 79 GLY B O 1
ATOM 2489 N N . LEU B 1 80 ? -11.633 29.219 7.578 1 95.56 80 LEU B N 1
ATOM 2490 C CA . LEU B 1 80 ? -13.008 29.125 8.062 1 95.56 80 LEU B CA 1
ATOM 2491 C C . LEU B 1 80 ? -13.695 30.484 8.023 1 95.56 80 LEU B C 1
ATOM 2493 O O . LEU B 1 80 ? -14.914 30.562 7.859 1 95.56 80 LEU B O 1
ATOM 2497 N N . ARG B 1 81 ? -12.961 31.531 8.094 1 95.31 81 ARG B N 1
ATOM 2498 C CA . ARG B 1 81 ? -13.539 32.875 8.219 1 95.31 81 ARG B CA 1
ATOM 2499 C C . ARG B 1 81 ? -13.523 33.594 6.879 1 95.31 81 ARG B C 1
ATOM 2501 O O . ARG B 1 81 ? -14.445 34.344 6.566 1 95.31 81 ARG B O 1
ATOM 2508 N N . TYR B 1 82 ? -12.492 33.25 6.055 1 95.81 82 TYR B N 1
ATOM 2509 C CA . TYR B 1 82 ? -12.305 34.062 4.867 1 95.81 82 TYR B CA 1
ATOM 2510 C C . TYR B 1 82 ? -12.359 33.219 3.602 1 95.81 82 TYR B C 1
ATOM 2512 O O . TYR B 1 82 ? -12.211 33.719 2.492 1 95.81 82 TYR B O 1
ATOM 2520 N N . SER B 1 83 ? -12.469 31.906 3.676 1 94.81 83 SER B N 1
ATOM 2521 C CA . SER B 1 83 ? -12.57 30.969 2.564 1 94.81 83 SER B CA 1
ATOM 2522 C C . SER B 1 83 ? -11.281 30.938 1.746 1 94.81 83 SER B C 1
ATOM 2524 O O . SER B 1 83 ? -11.312 30.656 0.543 1 94.81 83 SER B O 1
ATOM 2526 N N . PHE B 1 84 ? -10.336 31.391 2.287 1 92.62 84 PHE B N 1
ATOM 2527 C CA . PHE B 1 84 ? -8.992 31.344 1.722 1 92.62 84 PHE B CA 1
ATOM 2528 C C . PHE B 1 84 ? -8.008 30.75 2.719 1 92.62 84 PHE B C 1
ATOM 2530 O O . PHE B 1 84 ? -8.047 31.062 3.91 1 92.62 84 PHE B O 1
ATOM 2537 N N . PRO B 1 85 ? -7.148 29.828 2.291 1 94.44 85 PRO B N 1
ATOM 2538 C CA . PRO B 1 85 ? -6.77 29.469 0.924 1 94.44 85 PRO B CA 1
ATOM 2539 C C . PRO B 1 85 ? -7.461 28.188 0.439 1 94.44 85 PRO B C 1
ATOM 2541 O O . PRO B 1 85 ? -7.207 27.734 -0.678 1 94.44 85 PRO B O 1
ATOM 2544 N N . PHE B 1 86 ? -8.312 27.609 1.139 1 96.56 86 PHE B N 1
ATOM 2545 C CA . PHE B 1 86 ? -8.797 26.266 0.846 1 96.56 86 PHE B CA 1
ATOM 2546 C C . PHE B 1 86 ? -10.102 26.312 0.062 1 96.56 86 PHE B C 1
ATOM 2548 O O . PHE B 1 86 ? -10.414 25.406 -0.696 1 96.56 86 PHE B O 1
ATOM 2555 N N . GLY B 1 87 ? -10.836 27.375 0.207 1 95.31 87 GLY B N 1
ATOM 2556 C CA . GLY B 1 87 ? -12.219 27.484 -0.214 1 95.31 87 GLY B CA 1
ATOM 2557 C C . GLY B 1 87 ? -13.188 27.609 0.948 1 95.31 87 GLY B C 1
ATOM 2558 O O . GLY B 1 87 ? -12.773 27.844 2.086 1 95.31 87 GLY B O 1
ATOM 2559 N N . SER B 1 88 ? -14.531 27.547 0.587 1 96.31 88 SER B N 1
ATOM 2560 C CA . SER B 1 88 ? -15.555 27.688 1.614 1 96.31 88 SER B CA 1
ATOM 2561 C C . SER B 1 88 ? -16.016 26.328 2.123 1 96.31 88 SER B C 1
ATOM 2563 O O . SER B 1 88 ? -16.5 25.5 1.344 1 96.31 88 SER B O 1
ATOM 2565 N N . TYR B 1 89 ? -15.766 26.141 3.4 1 96.25 89 TYR B N 1
ATOM 2566 C CA . TYR B 1 89 ? -16.125 24.875 4.031 1 96.25 89 TYR B CA 1
ATOM 2567 C C . TYR B 1 89 ? -16.531 25.078 5.484 1 96.25 89 TYR B C 1
ATOM 2569 O O . TYR B 1 89 ? -16.359 26.172 6.031 1 96.25 89 TYR B O 1
ATOM 2577 N N . ARG B 1 90 ? -17.172 24.062 6.078 1 95.69 90 ARG B N 1
ATOM 2578 C CA . ARG B 1 90 ? -17.469 24.062 7.504 1 95.69 90 ARG B CA 1
ATOM 2579 C C . ARG B 1 90 ? -17.344 22.672 8.094 1 95.69 90 ARG B C 1
ATOM 2581 O O . ARG B 1 90 ? -17.625 21.672 7.422 1 95.69 90 ARG B O 1
ATOM 2588 N N . TYR B 1 91 ? -16.906 22.641 9.297 1 96.69 91 TYR B N 1
ATOM 2589 C CA . TYR B 1 91 ? -16.797 21.391 10.023 1 96.69 91 TYR B CA 1
ATOM 2590 C C . TYR B 1 91 ? -18.141 21 10.641 1 96.69 91 TYR B C 1
ATOM 2592 O O . TYR B 1 91 ? -18.859 21.844 11.164 1 96.69 91 TYR B O 1
ATOM 2600 N N . LEU B 1 92 ? -18.438 19.719 10.594 1 96.06 92 LEU B N 1
ATOM 2601 C CA . LEU B 1 92 ? -19.703 19.203 11.109 1 96.06 92 LEU B CA 1
ATOM 2602 C C . LEU B 1 92 ? -19.469 18.297 12.312 1 96.06 92 LEU B C 1
ATOM 2604 O O . LEU B 1 92 ? -20.406 18 13.055 1 96.06 92 LEU B O 1
ATOM 2608 N N . ALA B 1 93 ? -18.234 17.875 12.461 1 91.81 93 ALA B N 1
ATOM 2609 C CA . ALA B 1 93 ? -17.891 16.969 13.555 1 91.81 93 ALA B CA 1
ATOM 2610 C C . ALA B 1 93 ? -16.859 17.594 14.484 1 91.81 93 ALA B C 1
ATOM 2612 O O . ALA B 1 93 ? -16.219 18.594 14.141 1 91.81 93 ALA B O 1
ATOM 2613 N N . PHE B 1 94 ? -16.766 17.125 15.742 1 91.25 94 PHE B N 1
ATOM 2614 C CA . PHE B 1 94 ? -15.758 17.484 16.719 1 91.25 94 PHE B CA 1
ATOM 2615 C C . PHE B 1 94 ? -16.016 18.875 17.281 1 91.25 94 PHE B C 1
ATOM 2617 O O . PHE B 1 94 ? -15.078 19.609 17.594 1 91.25 94 PHE B O 1
ATOM 2624 N N . GLU B 1 95 ? -17.219 19.328 17.328 1 87.31 95 GLU B N 1
ATOM 2625 C CA . GLU B 1 95 ? -17.547 20.656 17.812 1 87.31 95 GLU B CA 1
ATOM 2626 C C . GLU B 1 95 ? -17.031 20.859 19.234 1 87.31 95 GLU B C 1
ATOM 2628 O O . GLU B 1 95 ? -16.5 21.922 19.562 1 87.31 95 GLU B O 1
ATOM 2633 N N . GLY B 1 96 ? -17.109 19.812 20.047 1 90.62 96 GLY B N 1
ATOM 2634 C CA . GLY B 1 96 ? -16.656 19.906 21.438 1 90.62 96 GLY B CA 1
ATOM 2635 C C . GLY B 1 96 ? -15.164 19.75 21.594 1 90.62 96 GLY B C 1
ATOM 2636 O O . GLY B 1 96 ? -14.625 19.938 22.688 1 90.62 96 GLY B O 1
ATOM 2637 N N . PHE B 1 97 ? -14.5 19.422 20.578 1 93.44 97 PHE B N 1
ATOM 2638 C CA . PHE B 1 97 ? -13.055 19.203 20.609 1 93.44 97 PHE B CA 1
ATOM 2639 C C . PHE B 1 97 ? -12.367 20.031 19.516 1 93.44 97 PHE B C 1
ATOM 2641 O O . PHE B 1 97 ? -11.672 19.484 18.656 1 93.44 97 PHE B O 1
ATOM 2648 N N . ALA B 1 98 ? -12.695 21.375 19.578 1 96.62 98 ALA B N 1
ATOM 2649 C CA . ALA B 1 98 ? -12.172 22.281 18.562 1 96.62 98 ALA B CA 1
ATOM 2650 C C . ALA B 1 98 ? -11.57 23.531 19.188 1 96.62 98 ALA B C 1
ATOM 2652 O O . ALA B 1 98 ? -11.961 23.938 20.281 1 96.62 98 ALA B O 1
ATOM 2653 N N . LEU B 1 99 ? -10.531 24.016 18.609 1 96.94 99 LEU B N 1
ATOM 2654 C CA . LEU B 1 99 ? -9.938 25.312 18.938 1 96.94 99 LEU B CA 1
ATOM 2655 C C . LEU B 1 99 ? -10.305 26.359 17.891 1 96.94 99 LEU B C 1
ATOM 2657 O O . LEU B 1 99 ? -9.836 26.297 16.75 1 96.94 99 LEU B O 1
ATOM 2661 N N . GLN B 1 100 ? -11.156 27.375 18.25 1 96.19 100 GLN B N 1
ATOM 2662 C CA . GLN B 1 100 ? -11.609 28.438 17.359 1 96.19 100 GLN B CA 1
ATOM 2663 C C . GLN B 1 100 ? -12.258 27.859 16.109 1 96.19 100 GLN B C 1
ATOM 2665 O O . GLN B 1 100 ? -11.953 28.297 14.992 1 96.19 100 GLN B O 1
ATOM 2670 N N . GLY B 1 101 ? -12.961 26.781 16.328 1 95.62 101 GLY B N 1
ATOM 2671 C CA . GLY B 1 101 ? -13.719 26.172 15.234 1 95.62 101 GLY B CA 1
ATOM 2672 C C . GLY B 1 101 ? -12.938 25.109 14.492 1 95.62 101 GLY B C 1
ATOM 2673 O O . GLY B 1 101 ? -13.516 24.344 13.711 1 95.62 101 GLY B O 1
ATOM 2674 N N . VAL B 1 102 ? -11.672 25.016 14.703 1 97.56 102 VAL B N 1
ATOM 2675 C CA . VAL B 1 102 ? -10.844 24.016 14.031 1 97.56 102 VAL B CA 1
ATOM 2676 C C . VAL B 1 102 ? -10.727 22.766 14.906 1 97.56 102 VAL B C 1
ATOM 2678 O O . VAL B 1 102 ? -10.195 22.828 16.016 1 97.56 102 VAL B O 1
ATOM 2681 N N . PRO B 1 103 ? -11.203 21.625 14.398 1 97.62 103 PRO B N 1
ATOM 2682 C CA . PRO B 1 103 ? -11.086 20.391 15.188 1 97.62 103 PRO B CA 1
ATOM 2683 C C . PRO B 1 103 ? -9.641 20.062 15.578 1 97.62 103 PRO B C 1
ATOM 2685 O O . PRO B 1 103 ? -8.742 20.172 14.742 1 97.62 103 PRO B O 1
ATOM 2688 N N . ILE B 1 104 ? -9.422 19.625 16.797 1 97.44 104 ILE B N 1
ATOM 2689 C CA . ILE B 1 104 ? -8.102 19.328 17.328 1 97.44 104 ILE B CA 1
ATOM 2690 C C . ILE B 1 104 ? -7.461 18.203 16.516 1 97.44 104 ILE B C 1
ATOM 2692 O O . ILE B 1 104 ? -6.281 18.266 16.156 1 97.44 104 ILE B O 1
ATOM 2696 N N . PRO B 1 105 ? -8.195 17.125 16.141 1 96.31 105 PRO B N 1
ATOM 2697 C CA . PRO B 1 105 ? -7.594 16.062 15.328 1 96.31 105 PRO B CA 1
ATOM 2698 C C . PRO B 1 105 ? -7.062 16.578 13.992 1 96.31 105 PRO B C 1
ATOM 2700 O O . PRO B 1 105 ? -6.059 16.078 13.484 1 96.31 105 PRO B O 1
ATOM 2703 N N . VAL B 1 106 ? -7.73 17.562 13.43 1 97.69 106 VAL B N 1
ATOM 2704 C CA . VAL B 1 106 ? -7.289 18.141 12.164 1 97.69 106 VAL B CA 1
ATOM 2705 C C . VAL B 1 106 ? -5.961 18.859 12.367 1 97.69 106 VAL B C 1
ATOM 2707 O O . VAL B 1 106 ? -5.043 18.734 11.555 1 97.69 106 VAL B O 1
ATOM 2710 N N . ILE B 1 107 ? -5.844 19.594 13.43 1 98.38 107 ILE B N 1
ATOM 2711 C CA . ILE B 1 107 ? -4.629 20.312 13.781 1 98.38 107 ILE B CA 1
ATOM 2712 C C . ILE B 1 107 ? -3.465 19.344 13.922 1 98.38 107 ILE B C 1
ATOM 2714 O O . ILE B 1 107 ? -2.396 19.547 13.344 1 98.38 107 ILE B O 1
ATOM 2718 N N . ILE B 1 108 ? -3.662 18.297 14.617 1 98.06 108 ILE B N 1
ATOM 2719 C CA . ILE B 1 108 ? -2.641 17.281 14.867 1 98.06 108 ILE B CA 1
ATOM 2720 C C . ILE B 1 108 ? -2.289 16.578 13.555 1 98.06 108 ILE B C 1
ATOM 2722 O O . ILE B 1 108 ? -1.117 16.312 13.281 1 98.06 108 ILE B O 1
ATOM 2726 N N . ALA B 1 109 ? -3.268 16.344 12.742 1 98.06 109 ALA B N 1
ATOM 2727 C CA . ALA B 1 109 ? -3.062 15.633 11.477 1 98.06 109 ALA B CA 1
ATOM 2728 C C . ALA B 1 109 ? -2.125 16.422 10.562 1 98.06 109 ALA B C 1
ATOM 2730 O O . ALA B 1 109 ? -1.291 15.828 9.867 1 98.06 109 ALA B O 1
ATOM 2731 N N . TRP B 1 110 ? -2.248 17.75 10.531 1 98.75 110 TRP B N 1
ATOM 2732 C CA . TRP B 1 110 ? -1.34 18.578 9.742 1 98.75 110 TRP B CA 1
ATOM 2733 C C . TRP B 1 110 ? 0.113 18.266 10.086 1 98.75 110 TRP B C 1
ATOM 2735 O O . TRP B 1 110 ? 0.944 18.078 9.195 1 98.75 110 TRP B O 1
ATOM 2745 N N . GLY B 1 111 ? 0.379 18.188 11.352 1 98.75 111 GLY B N 1
ATOM 2746 C CA . GLY B 1 111 ? 1.737 17.938 11.805 1 98.75 111 GLY B CA 1
ATOM 2747 C C . GLY B 1 111 ? 2.227 16.547 11.461 1 98.75 111 GLY B C 1
ATOM 2748 O O . GLY B 1 111 ? 3.348 16.375 10.984 1 98.75 111 GLY B O 1
ATOM 2749 N N . VAL B 1 112 ? 1.4 15.547 11.695 1 98.81 112 VAL B N 1
ATOM 2750 C CA . VAL B 1 112 ? 1.751 14.148 11.445 1 98.81 112 VAL B CA 1
ATOM 2751 C C . VAL B 1 112 ? 2.037 13.945 9.961 1 98.81 112 VAL B C 1
ATOM 2753 O O . VAL B 1 112 ? 3.037 13.32 9.594 1 98.81 112 VAL B O 1
ATOM 2756 N N . TYR B 1 113 ? 1.208 14.539 9.109 1 98.88 113 TYR B N 1
ATOM 2757 C CA . TYR B 1 113 ? 1.328 14.32 7.676 1 98.88 113 TYR B CA 1
ATOM 2758 C C . TYR B 1 113 ? 2.518 15.078 7.102 1 98.88 113 TYR B C 1
ATOM 2760 O O . TYR B 1 113 ? 3.209 14.586 6.211 1 98.88 113 TYR B O 1
ATOM 2768 N N . VAL B 1 114 ? 2.783 16.281 7.602 1 98.81 114 VAL B N 1
ATOM 2769 C CA . VAL B 1 114 ? 3.945 17.031 7.133 1 98.81 114 VAL B CA 1
ATOM 2770 C C . VAL B 1 114 ? 5.223 16.25 7.445 1 98.81 114 VAL B C 1
ATOM 2772 O O . VAL B 1 114 ? 6.113 16.141 6.602 1 98.81 114 VAL B O 1
ATOM 2775 N N . TYR B 1 115 ? 5.262 15.727 8.617 1 98.69 115 TYR B N 1
ATOM 2776 C CA . TYR B 1 115 ? 6.402 14.922 9.031 1 98.69 115 TYR B CA 1
ATOM 2777 C C . TYR B 1 115 ? 6.555 13.695 8.141 1 98.69 115 TYR B C 1
ATOM 2779 O O . TYR B 1 115 ? 7.648 13.414 7.645 1 98.69 115 TYR B O 1
ATOM 2787 N N . THR B 1 116 ? 5.496 12.992 7.926 1 98.88 116 THR B N 1
ATOM 2788 C CA . THR B 1 116 ? 5.477 11.773 7.121 1 98.88 116 THR B CA 1
ATOM 2789 C C . THR B 1 116 ? 5.906 12.07 5.688 1 98.88 116 THR B C 1
ATOM 2791 O O . THR B 1 116 ? 6.75 11.367 5.129 1 98.88 116 THR B O 1
ATOM 2794 N N . CYS B 1 117 ? 5.367 13.133 5.145 1 98.88 117 CYS B N 1
ATOM 2795 C CA . CYS B 1 117 ? 5.656 13.484 3.76 1 98.88 117 CYS B CA 1
ATOM 2796 C C . CYS B 1 117 ? 7.082 14 3.611 1 98.88 117 CYS B C 1
ATOM 2798 O O . CYS B 1 117 ? 7.727 13.781 2.584 1 98.88 117 CYS B O 1
ATOM 2800 N N . TYR B 1 118 ? 7.566 14.664 4.641 1 98.44 118 TYR B N 1
ATOM 2801 C CA . TYR B 1 118 ? 8.961 15.102 4.613 1 98.44 118 TYR B CA 1
ATOM 2802 C C . TYR B 1 118 ? 9.898 13.898 4.535 1 98.44 118 TYR B C 1
ATOM 2804 O O . TYR B 1 118 ? 10.789 13.859 3.688 1 98.44 118 TYR B O 1
ATOM 2812 N N . LEU B 1 119 ? 9.688 12.914 5.379 1 98.25 119 LEU B N 1
ATOM 2813 C CA . LEU B 1 119 ? 10.523 11.719 5.359 1 98.25 119 LEU B CA 1
ATOM 2814 C C . LEU B 1 119 ? 10.469 11.031 3.996 1 98.25 119 LEU B C 1
ATOM 2816 O O . LEU B 1 119 ? 11.492 10.617 3.459 1 98.25 119 LEU B O 1
ATOM 2820 N N . ALA B 1 120 ? 9.32 10.945 3.447 1 98.69 120 ALA B N 1
ATOM 2821 C CA . ALA B 1 120 ? 9.133 10.312 2.141 1 98.69 120 ALA B CA 1
ATOM 2822 C C . ALA B 1 120 ? 9.852 11.102 1.048 1 98.69 120 ALA B C 1
ATOM 282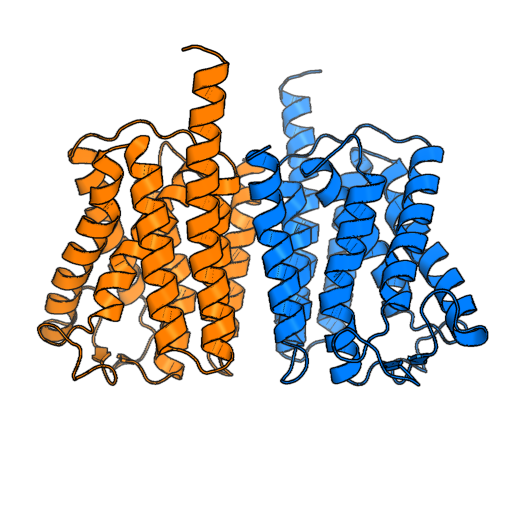4 O O . ALA B 1 120 ? 10.422 10.516 0.125 1 98.69 120 ALA B O 1
ATOM 2825 N N . SER B 1 121 ? 9.805 12.406 1.159 1 98.12 121 SER B N 1
ATOM 2826 C CA . SER B 1 121 ? 10.375 13.273 0.132 1 98.12 121 SER B CA 1
ATOM 2827 C C . SER B 1 121 ? 11.891 13.117 0.064 1 98.12 121 SER B C 1
ATOM 2829 O O . SER B 1 121 ? 12.492 13.281 -1.003 1 98.12 121 SER B O 1
ATOM 2831 N N . LEU B 1 122 ? 12.508 12.75 1.201 1 96.81 122 LEU B N 1
ATOM 2832 C CA . LEU B 1 122 ? 13.961 12.602 1.244 1 96.81 122 LEU B CA 1
ATOM 2833 C C . LEU B 1 122 ? 14.414 11.438 0.379 1 96.81 122 LEU B C 1
ATOM 2835 O O . LEU B 1 122 ? 15.508 11.469 -0.192 1 96.81 122 LEU B O 1
ATOM 2839 N N . TYR B 1 123 ? 13.57 10.438 0.297 1 96.88 123 TYR B N 1
ATOM 2840 C CA . TYR B 1 123 ? 13.867 9.305 -0.573 1 96.88 123 TYR B CA 1
ATOM 2841 C C . TYR B 1 123 ? 13.617 9.664 -2.035 1 96.88 123 TYR B C 1
ATOM 2843 O O . TYR B 1 123 ? 14.398 9.281 -2.912 1 96.88 123 TYR B O 1
ATOM 2851 N N . ILE B 1 124 ? 12.57 10.406 -2.309 1 96.62 124 ILE B N 1
ATOM 2852 C CA . ILE B 1 124 ? 12.156 10.695 -3.676 1 96.62 124 ILE B CA 1
ATOM 2853 C C . ILE B 1 124 ? 13.086 11.742 -4.281 1 96.62 124 ILE B C 1
ATOM 2855 O O . ILE B 1 124 ? 13.57 11.578 -5.406 1 96.62 124 ILE B O 1
ATOM 2859 N N . SER B 1 125 ? 13.352 12.844 -3.586 1 94.31 125 SER B N 1
ATOM 2860 C CA . SER B 1 125 ? 14.219 13.906 -4.07 1 94.31 125 SER B CA 1
ATOM 2861 C C . SER B 1 125 ? 14.688 14.805 -2.926 1 94.31 125 SER B C 1
ATOM 2863 O O . SER B 1 125 ? 14.031 15.797 -2.598 1 94.31 125 SER B O 1
ATOM 2865 N N . ARG B 1 126 ? 15.875 14.617 -2.537 1 91.38 126 ARG B N 1
ATOM 2866 C CA . ARG B 1 126 ? 16.422 15.383 -1.423 1 91.38 126 ARG B CA 1
ATOM 2867 C C . ARG B 1 126 ? 16.594 16.859 -1.796 1 91.38 126 ARG B C 1
ATOM 2869 O O . ARG B 1 126 ? 16.312 17.734 -0.988 1 91.38 126 ARG B O 1
ATOM 2876 N N . ARG B 1 127 ? 17 17.109 -3.016 1 91.94 127 ARG B N 1
ATOM 2877 C CA . ARG B 1 127 ? 17.281 18.469 -3.475 1 91.94 127 ARG B CA 1
ATOM 2878 C C . ARG B 1 127 ? 15.992 19.281 -3.6 1 91.94 127 ARG B C 1
ATOM 2880 O O . ARG B 1 127 ? 15.992 20.5 -3.404 1 91.94 127 ARG B O 1
ATOM 2887 N N . MET B 1 128 ? 14.875 18.547 -3.873 1 96.5 128 MET B N 1
ATOM 2888 C CA . MET B 1 128 ? 13.578 19.203 -4.051 1 96.5 128 MET B CA 1
ATOM 2889 C C . MET B 1 128 ? 12.594 18.766 -2.977 1 96.5 128 MET B C 1
ATOM 2891 O O . MET B 1 128 ? 11.414 18.562 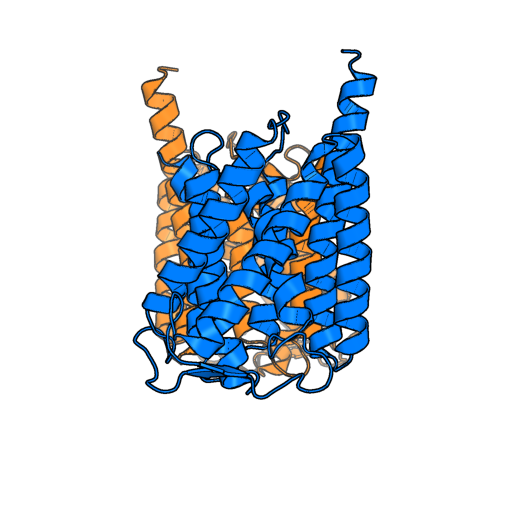-3.26 1 96.5 128 MET B O 1
ATOM 2895 N N . SER B 1 129 ? 13.117 18.578 -1.801 1 96.38 129 SER B N 1
ATOM 2896 C CA . SER B 1 129 ? 12.32 17.969 -0.743 1 96.38 129 SER B CA 1
ATOM 2897 C C . SER B 1 129 ? 11.102 18.828 -0.408 1 96.38 129 SER B C 1
ATOM 2899 O O . SER B 1 129 ? 10.031 18.297 -0.092 1 96.38 129 SER B O 1
ATOM 2901 N N . ILE B 1 130 ? 11.211 20.156 -0.489 1 97.81 130 ILE B N 1
ATOM 2902 C CA . ILE B 1 130 ? 10.094 21.031 -0.142 1 97.81 130 ILE B CA 1
ATOM 2903 C C . ILE B 1 130 ? 8.961 20.844 -1.147 1 97.81 130 ILE B C 1
ATOM 2905 O O . ILE B 1 130 ? 7.82 20.578 -0.762 1 97.81 130 ILE B O 1
ATOM 2909 N N . ILE B 1 131 ? 9.289 20.891 -2.43 1 98.56 131 ILE B N 1
ATOM 2910 C CA . ILE B 1 131 ? 8.297 20.75 -3.484 1 98.56 131 ILE B CA 1
ATOM 2911 C C . ILE B 1 131 ? 7.73 19.328 -3.469 1 98.56 131 ILE B C 1
ATOM 2913 O O . ILE B 1 131 ? 6.523 19.125 -3.621 1 98.56 131 ILE B O 1
ATOM 2917 N N . THR B 1 132 ? 8.602 18.328 -3.264 1 98.5 132 THR B N 1
ATOM 2918 C CA . THR B 1 132 ? 8.18 16.938 -3.258 1 98.5 132 THR B CA 1
ATOM 2919 C C . THR B 1 132 ? 7.266 16.641 -2.066 1 98.5 132 THR B C 1
ATOM 2921 O O . THR B 1 132 ? 6.18 16.078 -2.23 1 98.5 132 THR B O 1
ATOM 2924 N N . ALA B 1 133 ? 7.672 17.109 -0.896 1 98.75 133 ALA B N 1
ATOM 2925 C CA . ALA B 1 133 ? 6.875 16.875 0.305 1 98.75 133 ALA B CA 1
ATOM 2926 C C . ALA B 1 133 ? 5.523 17.578 0.215 1 98.75 133 ALA B C 1
ATOM 2928 O O . ALA B 1 133 ? 4.496 17 0.596 1 98.75 133 ALA B O 1
ATOM 2929 N N . SER B 1 134 ? 5.531 18.766 -0.262 1 98.94 134 SER B N 1
ATOM 2930 C CA . SER B 1 134 ? 4.281 19.5 -0.4 1 98.94 134 SER B CA 1
ATOM 2931 C C . SER B 1 134 ? 3.357 18.844 -1.417 1 98.94 134 SER B C 1
ATOM 2933 O O . SER B 1 134 ? 2.139 18.812 -1.235 1 98.94 134 SER B O 1
ATOM 2935 N N . SER B 1 135 ? 3.92 18.297 -2.486 1 98.88 135 SER B N 1
ATOM 2936 C CA . SER B 1 135 ? 3.131 17.578 -3.479 1 98.88 135 SER B CA 1
ATOM 2937 C C . SER B 1 135 ? 2.57 16.281 -2.902 1 98.88 135 SER B C 1
ATOM 2939 O O . SER B 1 135 ? 1.442 15.891 -3.211 1 98.88 135 SER B O 1
ATOM 2941 N N . LEU B 1 136 ? 3.373 15.633 -2.102 1 98.94 136 LEU B N 1
ATOM 2942 C CA . LEU B 1 136 ? 2.906 14.422 -1.443 1 98.94 136 LEU B CA 1
ATOM 2943 C C . LEU B 1 136 ? 1.764 14.727 -0.481 1 98.94 136 LEU B C 1
ATOM 2945 O O . LEU B 1 136 ? 0.829 13.938 -0.345 1 98.94 136 LEU B O 1
ATOM 2949 N N . MET B 1 137 ? 1.797 15.891 0.178 1 98.94 137 MET B N 1
ATOM 2950 C CA . MET B 1 137 ? 0.709 16.359 1.035 1 98.94 137 MET B CA 1
ATOM 2951 C C . MET B 1 137 ? -0.581 16.516 0.238 1 98.94 137 MET B C 1
ATOM 2953 O O . MET B 1 137 ? -1.652 16.109 0.693 1 98.94 137 MET B O 1
ATOM 2957 N N . VAL B 1 138 ? -0.406 17.062 -0.888 1 98.94 138 VAL B N 1
ATOM 2958 C CA . VAL B 1 138 ? -1.555 17.266 -1.764 1 98.94 138 VAL B CA 1
ATOM 2959 C C . VAL B 1 138 ? -2.131 15.922 -2.186 1 98.94 138 VAL B C 1
ATOM 2961 O O . VAL B 1 138 ? -3.344 15.711 -2.119 1 98.94 138 VAL B O 1
ATOM 2964 N N . LEU B 1 139 ? -1.268 15.055 -2.604 1 98.94 139 LEU B N 1
ATOM 2965 C CA . LEU B 1 139 ? -1.704 13.734 -3.047 1 98.94 139 LEU B CA 1
ATOM 2966 C C . LEU B 1 139 ? -2.432 13 -1.927 1 98.94 139 LEU B C 1
ATOM 2968 O O . LEU B 1 139 ? -3.443 12.336 -2.168 1 98.94 139 LEU B O 1
ATOM 2972 N N . LEU B 1 140 ? -1.94 13.125 -0.762 1 98.88 140 LEU B N 1
ATOM 2973 C CA . LEU B 1 140 ? -2.576 12.516 0.403 1 98.88 140 LEU B CA 1
ATOM 2974 C C . LEU B 1 140 ? -3.957 13.117 0.643 1 98.88 140 LEU B C 1
ATOM 2976 O O . LEU B 1 140 ? -4.918 12.391 0.908 1 98.88 140 LEU B O 1
ATOM 2980 N N . ASP B 1 141 ? -4.055 14.406 0.528 1 98.81 141 ASP B N 1
ATOM 2981 C CA . ASP B 1 141 ? -5.32 15.094 0.76 1 98.81 141 ASP B CA 1
ATOM 2982 C C . ASP B 1 141 ? -6.336 14.766 -0.332 1 98.81 141 ASP B C 1
ATOM 2984 O O . ASP B 1 141 ? -7.543 14.773 -0.089 1 98.81 141 ASP B O 1
ATOM 2988 N N . MET B 1 142 ? -5.84 14.492 -1.529 1 98.81 142 MET B N 1
ATOM 2989 C CA . MET B 1 142 ? -6.719 14.102 -2.627 1 98.81 142 MET B CA 1
ATOM 2990 C C . MET B 1 142 ? -7.445 12.797 -2.301 1 98.81 142 MET B C 1
ATOM 2992 O O . MET B 1 142 ? -8.531 12.547 -2.816 1 98.81 142 MET B O 1
ATOM 2996 N N . ALA B 1 143 ? -6.875 12 -1.478 1 98.88 143 ALA B N 1
ATOM 2997 C CA . ALA B 1 143 ? -7.535 10.797 -0.978 1 98.88 143 ALA B CA 1
ATOM 2998 C C . ALA B 1 143 ? -8.375 11.102 0.258 1 98.88 143 ALA B C 1
ATOM 3000 O O . ALA B 1 143 ? -9.516 10.641 0.375 1 98.88 143 ALA B O 1
ATOM 3001 N N . LEU B 1 144 ? -7.883 11.891 1.128 1 98.75 144 LEU B N 1
ATOM 3002 C CA . LEU B 1 144 ? -8.406 12.109 2.473 1 98.75 144 LEU B CA 1
ATOM 3003 C C . LEU B 1 144 ? -9.695 12.922 2.428 1 98.75 144 LEU B C 1
ATOM 3005 O O . LEU B 1 144 ? -10.695 12.547 3.037 1 98.75 144 LEU B O 1
ATOM 3009 N N . ASP B 1 145 ? -9.695 13.984 1.688 1 98.62 145 ASP B N 1
ATOM 3010 C CA . ASP B 1 145 ? -10.781 14.953 1.738 1 98.62 145 ASP B CA 1
ATOM 3011 C C . ASP B 1 145 ? -12.094 14.336 1.258 1 98.62 145 ASP B C 1
ATOM 3013 O O . ASP B 1 145 ? -13.125 14.453 1.925 1 98.62 145 ASP B O 1
ATOM 3017 N N . PRO B 1 146 ? -12.102 13.672 0.097 1 98.62 146 PRO B N 1
ATOM 3018 C CA . PRO B 1 146 ? -13.352 13.039 -0.32 1 98.62 146 PRO B CA 1
ATOM 3019 C C . PRO B 1 146 ? -13.891 12.055 0.719 1 98.62 146 PRO B C 1
ATOM 3021 O O . PRO B 1 146 ? -15.109 11.961 0.907 1 98.62 146 PRO B O 1
ATOM 3024 N N . VAL B 1 147 ? -13.008 11.359 1.403 1 98.62 147 VAL B N 1
ATOM 3025 C CA . VAL B 1 147 ? -13.406 10.375 2.406 1 98.62 147 VAL B CA 1
ATOM 3026 C C . VAL B 1 147 ? -14.039 11.086 3.6 1 98.62 147 VAL B C 1
ATOM 3028 O O . VAL B 1 147 ? -15.094 10.664 4.094 1 98.62 147 VAL B O 1
ATOM 3031 N N . MET B 1 148 ? -13.492 12.188 4.07 1 98 148 MET B N 1
ATOM 3032 C CA . MET B 1 148 ? -14 12.898 5.242 1 98 148 MET B CA 1
ATOM 3033 C C . MET B 1 148 ? -15.328 13.578 4.93 1 98 148 MET B C 1
ATOM 3035 O O . MET B 1 148 ? -16.188 13.695 5.801 1 98 148 MET B O 1
ATOM 3039 N N . VAL B 1 149 ? -15.461 14.031 3.678 1 97.94 149 VAL B N 1
ATOM 3040 C CA . VAL B 1 149 ? -16.734 14.586 3.232 1 97.94 149 VAL B CA 1
ATOM 3041 C C . VAL B 1 149 ? -17.797 13.5 3.242 1 97.94 149 VAL B C 1
ATOM 3043 O O . VAL B 1 149 ? -18.891 13.703 3.777 1 97.94 149 VAL B O 1
ATOM 3046 N N . GLU B 1 150 ? -17.484 12.375 2.693 1 97.69 150 GLU B N 1
ATOM 3047 C CA . GLU B 1 150 ? -18.438 11.266 2.672 1 97.69 150 GLU B CA 1
ATOM 3048 C C . GLU B 1 150 ? -18.812 10.828 4.086 1 97.69 150 GLU B C 1
ATOM 3050 O O . GLU B 1 150 ? -19.953 10.445 4.34 1 97.69 150 GLU B O 1
ATOM 3055 N N . ARG B 1 151 ? -17.844 10.93 5.035 1 96.56 151 ARG B N 1
ATOM 3056 C CA . ARG B 1 151 ? -18.062 10.508 6.418 1 96.56 151 ARG B CA 1
ATOM 3057 C C . ARG B 1 151 ? -18.766 11.602 7.211 1 96.56 151 ARG B C 1
ATOM 3059 O O . ARG B 1 151 ? -19.047 11.43 8.398 1 96.56 151 ARG B O 1
ATOM 3066 N N . GLY B 1 152 ? -18.984 12.727 6.617 1 96.44 152 GLY B N 1
ATOM 3067 C CA . GLY B 1 152 ? -19.734 13.805 7.242 1 96.44 152 GLY B CA 1
ATOM 3068 C C . GLY B 1 152 ? -18.922 14.594 8.25 1 96.44 152 GLY B C 1
ATOM 3069 O O . GLY B 1 152 ? -19.484 15.125 9.219 1 96.44 152 GLY B O 1
ATOM 3070 N N . VAL B 1 153 ? -17.625 14.633 8.109 1 96.5 153 VAL B N 1
ATOM 3071 C CA . VAL B 1 153 ? -16.781 15.367 9.047 1 96.5 153 VAL B CA 1
ATOM 3072 C C . VAL B 1 153 ? -16.781 16.859 8.688 1 96.5 153 VAL B C 1
ATOM 3074 O O . VAL B 1 153 ? -16.828 17.719 9.57 1 96.5 153 VAL B O 1
ATOM 3077 N N . TRP B 1 154 ? -16.734 17.141 7.379 1 96.94 154 TRP B N 1
ATOM 3078 C CA . TRP B 1 154 ? -16.906 18.5 6.887 1 96.94 154 TRP B CA 1
ATOM 3079 C C . TRP B 1 154 ? -17.578 18.5 5.516 1 96.94 154 TRP B C 1
ATOM 3081 O O . TRP B 1 154 ? -17.781 17.438 4.918 1 96.94 154 TRP B O 1
ATOM 3091 N N . ILE B 1 155 ? -18.031 19.719 5.117 1 97 155 ILE B N 1
ATOM 3092 C CA . ILE B 1 155 ? -18.656 19.891 3.811 1 97 155 ILE B CA 1
ATOM 3093 C C . ILE B 1 155 ? -18.062 21.125 3.115 1 97 155 ILE B C 1
ATOM 3095 O O . ILE B 1 155 ? -17.594 22.047 3.775 1 97 155 ILE B O 1
ATOM 3099 N N . TRP B 1 156 ? -18.047 21.016 1.852 1 96.69 156 TRP B N 1
ATOM 3100 C CA . TRP B 1 156 ? -17.688 22.156 0.998 1 96.69 156 TRP B CA 1
ATOM 3101 C C . TRP B 1 156 ? -18.938 22.844 0.463 1 96.69 156 TRP B C 1
ATOM 3103 O O . TRP B 1 156 ? -19.766 22.219 -0.187 1 96.69 156 TRP B O 1
ATOM 3113 N N . GLU B 1 157 ? -19.109 24.094 0.699 1 94.44 157 GLU B N 1
ATOM 3114 C CA . GLU B 1 157 ? -20.344 24.828 0.427 1 94.44 157 GLU B CA 1
ATOM 3115 C C . GLU B 1 157 ? -20.688 24.797 -1.059 1 94.44 157 GLU B C 1
ATOM 3117 O O . GLU B 1 157 ? -21.844 24.625 -1.426 1 94.44 157 GLU B O 1
ATOM 3122 N N . ALA B 1 158 ? -19.734 24.984 -1.921 1 91.75 158 ALA B N 1
ATOM 3123 C CA . ALA B 1 158 ? -19.969 25.062 -3.359 1 91.75 158 ALA B CA 1
ATOM 3124 C C . ALA B 1 158 ? -19.531 23.766 -4.051 1 91.75 158 ALA B C 1
ATOM 3126 O O . ALA B 1 158 ? -19.438 23.719 -5.281 1 91.75 158 ALA B O 1
ATOM 3127 N N . GLY B 1 159 ? -19.281 22.734 -3.359 1 92.12 159 GLY B N 1
ATOM 3128 C CA . GLY B 1 159 ? -18.719 21.547 -3.98 1 92.12 159 GLY B CA 1
ATOM 3129 C C . GLY B 1 159 ? -17.375 21.781 -4.625 1 92.12 159 GLY B C 1
ATOM 3130 O O . GLY B 1 159 ? -16.609 22.641 -4.18 1 92.12 159 GLY B O 1
ATOM 3131 N N . GLY B 1 160 ? -17 20.859 -5.609 1 94.56 160 GLY B N 1
ATOM 3132 C CA . GLY B 1 160 ? -15.703 21.047 -6.238 1 94.56 160 GLY B CA 1
ATOM 3133 C C . GLY B 1 160 ? -15.43 20.047 -7.336 1 94.56 160 GLY B C 1
ATOM 3134 O O . GLY B 1 160 ? -16.219 19.125 -7.562 1 94.56 160 GLY B O 1
ATOM 3135 N N . GLU B 1 161 ? -14.297 20.266 -7.973 1 96.31 161 GLU B N 1
ATOM 3136 C CA . GLU B 1 161 ? -13.961 19.562 -9.211 1 96.31 161 GLU B CA 1
ATOM 3137 C C . GLU B 1 161 ? -13.453 18.156 -8.93 1 96.31 161 GLU B C 1
ATOM 3139 O O . GLU B 1 161 ? -13.586 17.266 -9.766 1 96.31 161 GLU B O 1
ATOM 3144 N N . TRP B 1 162 ? -12.844 17.953 -7.809 1 97.75 162 TRP B N 1
ATOM 3145 C CA . TRP B 1 162 ? -12.297 16.656 -7.445 1 97.75 162 TRP B CA 1
ATOM 3146 C C . TRP B 1 162 ? -13.18 15.953 -6.418 1 97.75 162 TRP B C 1
ATOM 3148 O O . TRP B 1 162 ? -12.984 16.109 -5.211 1 97.75 162 TRP B O 1
ATOM 3158 N N . PHE B 1 163 ? -14.133 15.227 -6.941 1 96.38 163 PHE B N 1
ATOM 3159 C CA . PHE B 1 163 ? -15.062 14.453 -6.125 1 96.38 163 PHE B CA 1
ATOM 3160 C C . PHE B 1 163 ? -15.695 15.336 -5.055 1 96.38 163 PHE B C 1
ATOM 3162 O O . PHE B 1 163 ? -15.75 14.953 -3.883 1 96.38 163 PHE B O 1
ATOM 3169 N N . GLY B 1 164 ? -16.094 16.531 -5.445 1 96.12 164 GLY B N 1
ATOM 3170 C CA . GLY B 1 164 ? -16.812 17.422 -4.551 1 96.12 164 GLY B CA 1
ATOM 3171 C C . GLY B 1 164 ? -15.898 18.344 -3.762 1 96.12 164 GLY B C 1
ATOM 3172 O O . GLY B 1 164 ? -16.375 19.125 -2.938 1 96.12 164 GLY B O 1
ATOM 3173 N N . VAL B 1 165 ? -14.602 18.25 -3.951 1 98.19 165 VAL B N 1
ATOM 3174 C CA . VAL B 1 165 ? -13.625 19.062 -3.246 1 98.19 165 VAL B CA 1
ATOM 3175 C C . VAL B 1 165 ? -13 20.078 -4.211 1 98.19 165 VAL B C 1
ATOM 3177 O O . VAL B 1 165 ? -12.523 19.703 -5.281 1 98.19 165 VAL B O 1
ATOM 3180 N N . PRO B 1 166 ? -13.062 21.359 -3.879 1 97.69 166 PRO B N 1
ATOM 3181 C CA . PRO B 1 166 ? -12.539 22.359 -4.805 1 97.69 166 PRO B CA 1
ATOM 3182 C C . PRO B 1 166 ? -11.031 22.25 -5.004 1 97.69 166 PRO B C 1
ATOM 3184 O O . PRO B 1 166 ? -10.297 21.953 -4.055 1 97.69 166 PRO B O 1
ATOM 3187 N N . LEU B 1 167 ? -10.547 22.625 -6.141 1 97.25 167 LEU B N 1
ATOM 3188 C CA . LEU B 1 167 ? -9.125 22.578 -6.461 1 97.25 167 LEU B CA 1
ATOM 3189 C C . LEU B 1 167 ? -8.336 23.562 -5.594 1 97.25 167 LEU B C 1
ATOM 3191 O O . LEU B 1 167 ? -7.164 23.328 -5.293 1 97.25 167 LEU B O 1
ATOM 3195 N N . THR B 1 168 ? -8.977 24.594 -5.121 1 96.94 168 THR B N 1
ATOM 3196 C CA . THR B 1 168 ? -8.328 25.578 -4.27 1 96.94 168 THR B CA 1
ATOM 3197 C C . THR B 1 168 ? -7.879 24.953 -2.957 1 96.94 168 THR B C 1
ATOM 3199 O O . THR B 1 168 ? -6.859 25.359 -2.391 1 96.94 168 THR B O 1
ATOM 3202 N N . ASN B 1 169 ? -8.586 24.016 -2.51 1 98.19 169 ASN B N 1
ATOM 3203 C CA . ASN B 1 169 ? -8.188 23.297 -1.309 1 98.19 169 ASN B CA 1
ATOM 3204 C C . ASN B 1 169 ? -6.797 22.672 -1.462 1 98.19 169 ASN B C 1
ATOM 3206 O O . ASN B 1 169 ? -5.953 22.797 -0.574 1 98.19 169 ASN B O 1
ATOM 3210 N N . TYR B 1 170 ? -6.578 22.094 -2.584 1 98.5 170 TYR B N 1
ATOM 3211 C CA . TYR B 1 170 ? -5.324 21.391 -2.822 1 98.5 170 TYR B CA 1
ATOM 3212 C C . TYR B 1 170 ? -4.176 22.375 -3.018 1 98.5 170 TYR B C 1
ATOM 3214 O O . TYR B 1 170 ? -3.041 22.094 -2.615 1 98.5 170 TYR B O 1
ATOM 3222 N N . LEU B 1 171 ? -4.496 23.5 -3.584 1 98.06 171 LEU B N 1
ATOM 3223 C CA . LEU B 1 171 ? -3.504 24.562 -3.639 1 98.06 171 LEU B CA 1
ATOM 3224 C C . LEU B 1 171 ? -3.16 25.062 -2.236 1 98.06 171 LEU B C 1
ATOM 3226 O O . LEU B 1 171 ? -2.004 25.391 -1.954 1 98.06 171 LEU B O 1
ATOM 3230 N N . GLY B 1 172 ? -4.164 25.125 -1.394 1 98.56 172 GLY B N 1
ATOM 3231 C CA . GLY B 1 172 ? -3.939 25.484 -0.003 1 98.56 172 GLY B CA 1
ATOM 3232 C C . GLY B 1 172 ? -3.053 24.5 0.734 1 98.56 172 GLY B C 1
ATOM 3233 O O . GLY B 1 172 ? -2.146 24.906 1.466 1 98.56 172 GLY B O 1
ATOM 3234 N N . TRP B 1 173 ? -3.324 23.25 0.521 1 98.75 173 TRP B N 1
ATOM 3235 C CA . TRP B 1 173 ? -2.5 22.219 1.139 1 98.75 173 TRP B CA 1
ATOM 3236 C C . TRP B 1 173 ? -1.046 22.344 0.7 1 98.75 173 TRP B C 1
ATOM 3238 O O . TRP B 1 173 ? -0.13 22.188 1.512 1 98.75 173 TRP B O 1
ATOM 3248 N N . PHE B 1 174 ? -0.889 22.609 -0.585 1 98.88 174 PHE B N 1
ATOM 3249 C CA . PHE B 1 174 ? 0.463 22.797 -1.099 1 98.88 174 PHE B CA 1
ATOM 3250 C C . PHE B 1 174 ? 1.121 24 -0.45 1 98.88 174 PHE B C 1
ATOM 3252 O O . PHE B 1 174 ? 2.266 23.938 -0 1 98.88 174 PHE B O 1
ATOM 3259 N N . LEU B 1 175 ? 0.449 25.078 -0.356 1 98.75 175 LEU B N 1
ATOM 3260 C CA . LEU B 1 175 ? 0.96 26.328 0.179 1 98.75 175 LEU B CA 1
ATOM 3261 C C . LEU B 1 175 ? 1.339 26.188 1.648 1 98.75 175 LEU B C 1
ATOM 3263 O O . LEU B 1 175 ? 2.465 26.5 2.039 1 98.75 175 LEU B O 1
ATOM 3267 N N . VAL B 1 176 ? 0.435 25.703 2.457 1 98.75 176 VAL B N 1
ATOM 3268 C CA . VAL B 1 176 ? 0.628 25.609 3.9 1 98.75 176 VAL B CA 1
ATOM 3269 C C . VAL B 1 176 ? 1.774 24.656 4.215 1 98.75 176 VAL B C 1
ATOM 3271 O O . VAL B 1 176 ? 2.627 24.953 5.055 1 98.75 176 VAL B O 1
ATOM 3274 N N . SER B 1 177 ? 1.786 23.516 3.529 1 98.88 177 SER B N 1
ATOM 3275 C CA . SER B 1 177 ? 2.869 22.562 3.762 1 98.88 177 SER B CA 1
ATOM 3276 C C . SER B 1 177 ? 4.211 23.141 3.305 1 98.88 177 SER B C 1
ATOM 3278 O O . SER B 1 177 ? 5.234 22.938 3.961 1 98.88 177 SER B O 1
ATOM 3280 N N . SER B 1 178 ? 4.215 23.891 2.203 1 98.81 178 SER B N 1
ATOM 3281 C CA . SER B 1 178 ? 5.445 24.516 1.725 1 98.81 178 SER B CA 1
ATOM 3282 C C . SER B 1 178 ? 5.988 25.516 2.74 1 98.81 178 SER B C 1
ATOM 3284 O O . SER B 1 178 ? 7.188 25.531 3.027 1 98.81 178 SER B O 1
ATOM 3286 N N . ILE B 1 179 ? 5.148 26.312 3.262 1 98.81 179 ILE B N 1
ATOM 3287 C CA . ILE B 1 179 ? 5.566 27.297 4.25 1 98.81 179 ILE B CA 1
ATOM 3288 C C . ILE B 1 179 ? 6.145 26.594 5.477 1 98.81 179 ILE B C 1
ATOM 3290 O O . ILE B 1 179 ? 7.191 26.984 5.992 1 98.81 179 ILE B O 1
ATOM 3294 N N . SER B 1 180 ? 5.465 25.562 5.945 1 98.56 180 SER B N 1
ATOM 3295 C CA . SER B 1 180 ? 5.945 24.781 7.086 1 98.56 180 SER B CA 1
ATOM 3296 C C . SER B 1 180 ? 7.344 24.234 6.832 1 98.56 180 SER B C 1
ATOM 3298 O O . SER B 1 180 ? 8.219 24.312 7.699 1 98.56 180 SER B O 1
ATOM 3300 N N . LEU B 1 181 ? 7.555 23.75 5.637 1 98.19 181 LEU B N 1
ATOM 3301 C CA . LEU B 1 181 ? 8.82 23.109 5.285 1 98.19 181 LEU B CA 1
ATOM 3302 C C . LEU B 1 181 ? 9.914 24.156 5.086 1 98.19 181 LEU B C 1
ATOM 3304 O O . LEU B 1 181 ? 11.07 23.938 5.438 1 98.19 181 LEU B O 1
ATOM 3308 N N . ILE B 1 182 ? 9.547 25.297 4.48 1 98.12 182 ILE B N 1
ATOM 3309 C CA . ILE B 1 182 ? 10.5 26.391 4.305 1 98.12 182 ILE B CA 1
ATOM 3310 C C . ILE B 1 182 ? 10.969 26.891 5.668 1 98.12 182 ILE B C 1
ATOM 3312 O O . ILE B 1 182 ? 12.172 27.078 5.883 1 98.12 182 ILE B O 1
ATOM 3316 N N . LEU B 1 183 ? 10.055 27.031 6.582 1 97.94 183 LEU B N 1
ATOM 3317 C CA . LEU B 1 183 ? 10.414 27.484 7.922 1 97.94 183 LEU B CA 1
ATOM 3318 C C . LEU B 1 183 ? 11.289 26.453 8.625 1 97.94 183 LEU B C 1
ATOM 3320 O O . LEU B 1 183 ? 12.219 26.812 9.352 1 97.94 183 LEU B O 1
ATOM 3324 N N . TYR B 1 184 ? 10.961 25.219 8.43 1 96.81 184 TYR B N 1
ATOM 3325 C CA . TYR B 1 184 ? 11.797 24.172 8.984 1 96.81 184 TYR B CA 1
ATOM 3326 C C . TYR B 1 184 ? 13.219 24.25 8.43 1 96.81 184 TYR B C 1
ATOM 3328 O O . TYR B 1 184 ? 14.188 24.141 9.18 1 96.81 184 TYR B O 1
ATOM 3336 N N . ASN B 1 185 ? 13.297 24.438 7.137 1 95.06 185 ASN B N 1
ATOM 3337 C CA . ASN B 1 185 ? 14.602 24.562 6.488 1 95.06 185 ASN B CA 1
ATOM 3338 C C . ASN B 1 185 ? 15.375 25.766 7.004 1 95.06 185 ASN B C 1
ATOM 3340 O O . ASN B 1 185 ? 16.594 25.688 7.199 1 95.06 185 ASN B O 1
ATOM 3344 N N . LEU B 1 186 ? 14.742 26.828 7.23 1 95.25 186 LEU B N 1
ATOM 3345 C CA . LEU B 1 186 ? 15.367 28.062 7.703 1 95.25 186 LEU B CA 1
ATOM 3346 C C . LEU B 1 186 ? 15.883 27.906 9.125 1 95.25 186 LEU B C 1
ATOM 3348 O O . LEU B 1 186 ? 16.859 28.547 9.516 1 95.25 186 LEU B O 1
ATOM 3352 N N . ALA B 1 187 ? 15.227 27.094 9.898 1 92.88 187 ALA B N 1
ATOM 3353 C CA . ALA B 1 187 ? 15.633 26.844 11.281 1 92.88 187 ALA B CA 1
ATOM 3354 C C . ALA B 1 187 ? 16.953 26.078 11.344 1 92.88 187 ALA B C 1
ATOM 3356 O O . ALA B 1 187 ? 17.609 26.031 12.391 1 92.88 187 ALA B O 1
ATOM 3357 N N . GLY B 1 188 ? 17.578 25.531 10.227 1 83.94 188 GLY B N 1
ATOM 3358 C CA . GLY B 1 188 ? 18.828 24.797 10.156 1 83.94 188 GLY B CA 1
ATOM 3359 C C . GLY B 1 188 ? 18.625 23.312 9.969 1 83.94 188 GLY B C 1
ATOM 3360 O O . GLY B 1 188 ? 18.453 22.578 10.945 1 83.94 188 GLY B O 1
ATOM 3361 N N . GLU B 1 189 ? 18.547 22.922 8.836 1 66.38 189 GLU B N 1
ATOM 3362 C CA . GLU B 1 189 ? 18.312 21.5 8.578 1 66.38 189 GLU B CA 1
ATOM 3363 C C . GLU B 1 189 ? 19.578 20.688 8.82 1 66.38 189 GLU B C 1
ATOM 3365 O O . GLU B 1 189 ? 20.688 21.109 8.461 1 66.38 189 GLU B O 1
ATOM 3370 N N . GLU B 1 190 ? 19.359 19.688 9.602 1 81.44 190 GLU B N 1
ATOM 3371 C CA . GLU B 1 190 ? 20.391 18.656 9.805 1 81.44 190 GLU B CA 1
ATOM 3372 C C . GLU B 1 190 ? 20.234 17.531 8.797 1 81.44 190 GLU B C 1
ATOM 3374 O O . GLU B 1 190 ? 19.125 17.141 8.445 1 81.44 190 GLU B O 1
ATOM 3379 N N . PRO B 1 191 ? 21.406 17.141 8.32 1 83.81 191 PRO B N 1
ATOM 3380 C CA . PRO B 1 191 ? 21.312 16.047 7.34 1 83.81 191 PRO B CA 1
ATOM 3381 C C . PRO B 1 191 ? 20.719 14.773 7.926 1 83.81 191 PRO B C 1
ATOM 3383 O O . PRO B 1 191 ? 21.078 14.375 9.039 1 83.81 191 PRO B O 1
ATOM 3386 N N . LEU B 1 192 ? 19.688 14.289 7.387 1 90.75 192 LEU B N 1
ATOM 3387 C CA . LEU B 1 192 ? 19.094 13 7.715 1 90.75 192 LEU B CA 1
ATOM 3388 C C . LEU B 1 192 ? 19.188 12.039 6.539 1 90.75 192 LEU B C 1
ATOM 3390 O O . LEU B 1 192 ? 18.609 12.289 5.48 1 90.75 192 LEU B O 1
ATOM 3394 N N . GLU B 1 193 ? 20 10.977 6.715 1 90.38 193 GLU B N 1
ATOM 3395 C CA . GLU B 1 193 ? 20.125 9.961 5.676 1 90.38 193 GLU B CA 1
ATOM 3396 C C . GLU B 1 193 ? 19.078 8.859 5.863 1 90.38 193 GLU B C 1
ATOM 3398 O O . GLU B 1 193 ? 19.047 8.203 6.906 1 90.38 193 GLU B O 1
ATOM 3403 N N . VAL B 1 194 ? 18.234 8.766 4.867 1 94 194 VAL B N 1
ATOM 3404 C CA . VAL B 1 194 ? 17.234 7.711 4.91 1 94 194 VAL B CA 1
ATOM 3405 C C . VAL B 1 194 ? 17.234 6.938 3.594 1 94 194 VAL B C 1
ATOM 3407 O O . VAL B 1 194 ? 17.75 7.422 2.582 1 94 194 VAL B O 1
ATOM 3410 N N . GLY B 1 195 ? 16.828 5.691 3.695 1 94.25 195 GLY B N 1
ATOM 3411 C CA . GLY B 1 195 ? 16.688 4.863 2.508 1 94.25 195 GLY B CA 1
ATOM 3412 C C . GLY B 1 195 ? 15.25 4.738 2.033 1 94.25 195 GLY B C 1
ATOM 3413 O O . GLY B 1 195 ? 14.414 5.594 2.334 1 94.25 195 GLY B O 1
ATOM 3414 N N . SER B 1 196 ? 15.016 3.691 1.231 1 96.94 196 SER B N 1
ATOM 3415 C CA . SER B 1 196 ? 13.711 3.473 0.618 1 96.94 196 SER B CA 1
ATOM 3416 C C . SER B 1 196 ? 12.641 3.221 1.673 1 96.94 196 SER B C 1
ATOM 3418 O O . SER B 1 196 ? 11.461 3.482 1.439 1 96.94 196 SER B O 1
ATOM 3420 N N . THR B 1 197 ? 13.039 2.783 2.846 1 98.31 197 THR B N 1
ATOM 3421 C CA . THR B 1 197 ? 12.078 2.445 3.889 1 98.31 197 THR B CA 1
ATOM 3422 C C . THR B 1 197 ? 11.375 3.699 4.406 1 98.31 197 THR B C 1
ATOM 3424 O O . THR B 1 197 ? 10.297 3.611 5.008 1 98.31 197 THR B O 1
ATOM 3427 N N . SER B 1 198 ? 11.938 4.891 4.207 1 98.38 198 SER B N 1
ATOM 3428 C CA . SER B 1 198 ? 11.352 6.137 4.676 1 98.38 198 SER B CA 1
ATOM 3429 C C . SER B 1 198 ? 10.078 6.473 3.908 1 98.38 198 SER B C 1
ATOM 3431 O O . SER B 1 198 ? 9.312 7.348 4.316 1 98.38 198 SER B O 1
ATOM 3433 N N . TYR B 1 199 ? 9.828 5.734 2.785 1 98.69 199 TYR B N 1
ATOM 3434 C CA . TYR B 1 199 ? 8.648 5.934 1.955 1 98.69 199 TYR B CA 1
ATOM 3435 C C . TYR B 1 199 ? 7.484 5.082 2.453 1 98.69 199 TYR B C 1
ATOM 3437 O O . TYR B 1 199 ? 6.328 5.332 2.1 1 98.69 199 TYR B O 1
ATOM 3445 N N . ILE B 1 200 ? 7.734 4.125 3.32 1 98.81 200 ILE B N 1
ATOM 3446 C CA . ILE B 1 200 ? 6.758 3.115 3.711 1 98.81 200 ILE B CA 1
ATOM 3447 C C . ILE B 1 200 ? 5.684 3.748 4.59 1 98.81 200 ILE B C 1
ATOM 3449 O O . ILE B 1 200 ? 4.492 3.469 4.422 1 98.81 200 ILE B O 1
ATOM 3453 N N . PRO B 1 201 ? 6.043 4.641 5.543 1 98.94 201 PRO B N 1
ATOM 3454 C CA . PRO B 1 201 ? 4.984 5.285 6.32 1 98.94 201 PRO B CA 1
ATOM 3455 C C . PRO B 1 201 ? 4.008 6.07 5.449 1 98.94 201 PRO B C 1
ATOM 3457 O O . PRO B 1 201 ? 2.816 6.145 5.762 1 98.94 201 PRO B O 1
ATOM 3460 N N . TYR B 1 202 ? 4.562 6.68 4.402 1 98.94 202 TYR B N 1
ATOM 3461 C CA . TYR B 1 202 ? 3.693 7.422 3.498 1 98.94 202 TYR B CA 1
ATOM 3462 C C . TYR B 1 202 ? 2.684 6.496 2.83 1 98.94 202 TYR B C 1
ATOM 3464 O O . TYR B 1 202 ? 1.49 6.801 2.777 1 98.94 202 TYR B O 1
ATOM 3472 N N . ILE B 1 203 ? 3.088 5.324 2.355 1 98.94 203 ILE B N 1
ATOM 3473 C CA . ILE B 1 203 ? 2.182 4.34 1.773 1 98.94 203 ILE B CA 1
ATOM 3474 C C . ILE B 1 203 ? 1.213 3.836 2.84 1 98.94 203 ILE B C 1
ATOM 3476 O O . ILE B 1 203 ? 0.017 3.689 2.582 1 98.94 203 ILE B O 1
ATOM 3480 N N . SER B 1 204 ? 1.742 3.637 4.051 1 98.94 204 SER B N 1
ATOM 3481 C CA . SER B 1 204 ? 0.926 3.141 5.156 1 98.94 204 SER B CA 1
ATOM 3482 C C . SER B 1 204 ? -0.168 4.137 5.523 1 98.94 204 SER B C 1
ATOM 3484 O O . SER B 1 204 ? -1.236 3.744 6 1 98.94 204 SER B O 1
ATOM 3486 N N . SER B 1 205 ? 0.089 5.406 5.273 1 98.88 205 SER B N 1
ATOM 3487 C CA . SER B 1 205 ? -0.864 6.441 5.66 1 98.88 205 SER B CA 1
ATOM 3488 C C . SER B 1 205 ? -2.141 6.355 4.832 1 98.88 205 SER B C 1
ATOM 3490 O O . SER B 1 205 ? -3.178 6.898 5.219 1 98.88 205 SER B O 1
ATOM 3492 N N . PHE B 1 206 ? -2.107 5.656 3.705 1 98.88 206 PHE B N 1
ATOM 3493 C CA . PHE B 1 206 ? -3.289 5.516 2.863 1 98.88 206 PHE B CA 1
ATOM 3494 C C . PHE B 1 206 ? -4.215 4.434 3.408 1 98.88 206 PHE B C 1
ATOM 3496 O O . PHE B 1 206 ? -5.395 4.383 3.055 1 98.88 206 PHE B O 1
ATOM 3503 N N . LEU B 1 207 ? -3.689 3.553 4.285 1 98.75 207 LEU B N 1
ATOM 3504 C CA . LEU B 1 207 ? -4.477 2.414 4.746 1 98.75 207 LEU B CA 1
ATOM 3505 C C . LEU B 1 207 ? -5.676 2.881 5.566 1 98.75 207 LEU B C 1
ATOM 3507 O O . LEU B 1 207 ? -6.809 2.459 5.316 1 98.75 207 LEU B O 1
ATOM 3511 N N . PRO B 1 208 ? -5.48 3.787 6.578 1 98.56 208 PRO B N 1
ATOM 3512 C CA . PRO B 1 208 ? -6.668 4.254 7.297 1 98.56 208 PRO B CA 1
ATOM 3513 C C . PRO B 1 208 ? -7.633 5.023 6.402 1 98.56 208 PRO B C 1
ATOM 3515 O O . PRO B 1 208 ? -8.852 4.98 6.617 1 98.56 208 PRO B O 1
ATOM 3518 N N . ILE B 1 209 ? -7.113 5.715 5.379 1 98.56 209 ILE B N 1
ATOM 3519 C CA . ILE B 1 209 ? -7.961 6.477 4.465 1 98.56 209 ILE B CA 1
ATOM 3520 C C . ILE B 1 209 ? -8.82 5.52 3.641 1 98.56 209 ILE B C 1
ATOM 3522 O O . ILE B 1 209 ? -10.039 5.684 3.561 1 98.56 209 ILE B O 1
ATOM 3526 N N . ILE B 1 210 ? -8.234 4.5 3.131 1 98.38 210 ILE B N 1
ATOM 3527 C CA . ILE B 1 210 ? -8.938 3.52 2.312 1 98.38 210 ILE B CA 1
ATOM 3528 C C . ILE B 1 210 ? -9.938 2.752 3.174 1 98.38 210 ILE B C 1
ATOM 3530 O O . ILE B 1 210 ? -11.055 2.475 2.738 1 98.38 210 ILE B O 1
ATOM 3534 N N . SER B 1 211 ? -9.547 2.486 4.383 1 97.62 211 SER B N 1
ATOM 3535 C CA . SER B 1 211 ? -10.422 1.75 5.289 1 97.62 211 SER B CA 1
ATOM 3536 C C . SER B 1 211 ? -11.711 2.525 5.57 1 97.62 211 SER B C 1
ATOM 3538 O O . SER B 1 211 ? -12.758 1.931 5.828 1 97.62 211 SER B O 1
ATOM 3540 N N . MET B 1 212 ? -11.641 3.824 5.484 1 97.25 212 MET B N 1
ATOM 3541 C CA . MET B 1 212 ? -12.781 4.668 5.824 1 97.25 212 MET B CA 1
ATOM 3542 C C . MET B 1 212 ? -13.555 5.062 4.57 1 97.25 212 MET B C 1
ATOM 3544 O O . MET B 1 212 ? -14.625 5.668 4.66 1 97.25 212 MET B O 1
ATOM 3548 N N . SER B 1 213 ? -13.055 4.707 3.432 1 97.62 213 SER B N 1
ATOM 3549 C CA . SER B 1 213 ? -13.688 5.152 2.191 1 97.62 213 SER B CA 1
ATOM 3550 C C . SER B 1 213 ? -14.984 4.395 1.93 1 97.62 213 SER B C 1
ATOM 3552 O O . SER B 1 213 ? -15.156 3.27 2.404 1 97.62 213 SER B O 1
ATOM 3554 N N . GLY B 1 214 ? -15.906 5.109 1.267 1 96.5 214 GLY B N 1
ATOM 3555 C CA . GLY B 1 214 ? -17.188 4.539 0.896 1 96.5 214 GLY B CA 1
ATOM 3556 C C . GLY B 1 214 ? -17.453 4.574 -0.599 1 96.5 214 GLY B C 1
ATOM 3557 O O . GLY B 1 214 ? -16.516 4.551 -1.396 1 96.5 214 GLY B O 1
ATOM 3558 N N . ALA B 1 215 ? -18.688 4.555 -0.945 1 95.88 215 ALA B N 1
ATOM 3559 C CA . ALA B 1 215 ? -19.109 4.426 -2.338 1 95.88 215 ALA B CA 1
ATOM 3560 C C . ALA B 1 215 ? -18.641 5.617 -3.168 1 95.88 215 ALA B C 1
ATOM 3562 O O . ALA B 1 215 ? -18.25 5.457 -4.328 1 95.88 215 ALA B O 1
ATOM 3563 N N . SER B 1 216 ? -18.625 6.773 -2.572 1 96.12 216 SER B N 1
ATOM 3564 C CA . SER B 1 216 ? -18.328 7.969 -3.352 1 96.12 216 SER B CA 1
ATOM 3565 C C . SER B 1 216 ? -16.844 8.344 -3.26 1 96.12 216 SER B C 1
ATOM 3567 O O . SER B 1 216 ? -16.375 9.188 -4.012 1 96.12 216 SER B O 1
ATOM 3569 N N . SER B 1 217 ? -16.094 7.645 -2.332 1 98.12 217 SER B N 1
ATOM 3570 C CA . SER B 1 217 ? -14.75 8.172 -2.078 1 98.12 217 SER B CA 1
ATOM 3571 C C . SER B 1 217 ? -13.688 7.098 -2.295 1 98.12 217 SER B C 1
ATOM 3573 O O . SER B 1 217 ? -12.492 7.375 -2.191 1 98.12 217 SER B O 1
ATOM 3575 N N . TRP B 1 218 ? -14.086 5.879 -2.633 1 98 218 TRP B N 1
ATOM 3576 C CA . TRP B 1 218 ? -13.086 4.844 -2.842 1 98 218 TRP B CA 1
ATOM 3577 C C . TRP B 1 218 ? -12.203 5.172 -4.043 1 98 218 TRP B C 1
ATOM 3579 O O . TRP B 1 218 ? -10.992 4.945 -4.016 1 98 218 TRP B O 1
ATOM 3589 N N . LEU B 1 219 ? -12.758 5.723 -5.098 1 98.25 219 LEU B N 1
ATOM 3590 C CA . LEU B 1 219 ? -12.031 5.934 -6.344 1 98.25 219 LEU B CA 1
ATOM 3591 C C . LEU B 1 219 ? -10.922 6.961 -6.152 1 98.25 219 LEU B C 1
ATOM 3593 O O . LEU B 1 219 ? -9.766 6.703 -6.5 1 98.25 219 LEU B O 1
ATOM 3597 N N . PRO B 1 220 ? -11.18 8.117 -5.535 1 98.62 220 PRO B N 1
ATOM 3598 C CA . PRO B 1 220 ? -10.062 9.039 -5.309 1 98.62 220 PRO B CA 1
ATOM 3599 C C . PRO B 1 220 ? -8.992 8.461 -4.387 1 98.62 220 PRO B C 1
ATOM 3601 O O . PRO B 1 220 ? -7.812 8.781 -4.535 1 98.62 220 PRO B O 1
ATOM 3604 N N . SER B 1 221 ? -9.336 7.637 -3.445 1 98.75 221 SER B N 1
ATOM 3605 C CA . SER B 1 221 ? -8.367 6.98 -2.568 1 98.75 221 SER B CA 1
ATOM 3606 C C . SER B 1 221 ? -7.453 6.051 -3.355 1 98.75 221 SER B C 1
ATOM 3608 O O . SER B 1 221 ? -6.23 6.086 -3.188 1 98.75 221 SER B O 1
ATOM 3610 N N . TYR B 1 222 ? -8.008 5.293 -4.285 1 98.62 222 TYR B N 1
ATOM 3611 C CA . TYR B 1 222 ? -7.234 4.34 -5.074 1 98.62 222 TYR B CA 1
ATOM 3612 C C . TYR B 1 222 ? -6.375 5.059 -6.105 1 98.62 222 TYR B C 1
ATOM 3614 O O . TYR B 1 222 ? -5.25 4.637 -6.383 1 98.62 222 TYR B O 1
ATOM 3622 N N . ILE B 1 223 ? -6.914 6.117 -6.688 1 98.62 223 ILE B N 1
ATOM 3623 C CA . ILE B 1 223 ? -6.121 6.914 -7.613 1 98.62 223 ILE B CA 1
ATOM 3624 C C . ILE B 1 223 ? -4.891 7.469 -6.898 1 98.62 223 ILE B C 1
ATOM 3626 O O . ILE B 1 223 ? -3.771 7.371 -7.402 1 98.62 223 ILE B O 1
ATOM 3630 N N . SER B 1 224 ? -5.129 7.988 -5.715 1 98.88 224 SER B N 1
ATOM 3631 C CA . SER B 1 224 ? -4.059 8.641 -4.973 1 98.88 224 SER B CA 1
ATOM 3632 C C . SER B 1 224 ? -2.984 7.637 -4.555 1 98.88 224 SER B C 1
ATOM 3634 O O . SER B 1 224 ? -1.793 7.879 -4.758 1 98.88 224 SER B O 1
ATOM 3636 N N . ILE B 1 225 ? -3.373 6.504 -4.016 1 98.75 225 ILE B N 1
ATOM 3637 C CA . ILE B 1 225 ? -2.369 5.531 -3.592 1 98.75 225 ILE B CA 1
ATOM 3638 C C . ILE B 1 225 ? -1.655 4.961 -4.812 1 98.75 225 ILE B C 1
ATOM 3640 O O . ILE B 1 225 ? -0.463 4.648 -4.758 1 98.75 225 ILE B O 1
ATOM 3644 N N . SER B 1 226 ? -2.35 4.828 -5.961 1 98.69 226 SER B N 1
ATOM 3645 C CA . SER B 1 226 ? -1.731 4.352 -7.191 1 98.69 226 SER B CA 1
ATOM 3646 C C . SER B 1 226 ? -0.6 5.273 -7.637 1 98.69 226 SER B C 1
ATOM 3648 O O . SER B 1 226 ? 0.501 4.809 -7.941 1 98.69 226 SER B O 1
ATOM 3650 N N . ILE B 1 227 ? -0.868 6.555 -7.586 1 98.75 227 ILE B N 1
ATOM 3651 C CA . ILE B 1 227 ? 0.151 7.535 -7.941 1 98.75 227 ILE B CA 1
ATOM 3652 C C . ILE B 1 227 ? 1.31 7.461 -6.949 1 98.75 227 ILE B C 1
ATOM 3654 O O . ILE B 1 227 ? 2.477 7.5 -7.348 1 98.75 227 ILE B O 1
ATOM 3658 N N . ALA B 1 228 ? 0.958 7.332 -5.691 1 98.81 228 ALA B N 1
ATOM 3659 C CA . ALA B 1 228 ? 1.979 7.223 -4.656 1 98.81 228 ALA B CA 1
ATOM 3660 C C . ALA B 1 228 ? 2.867 6.004 -4.887 1 98.81 228 ALA B C 1
ATOM 3662 O O . ALA B 1 228 ? 4.082 6.062 -4.68 1 98.81 228 ALA B O 1
ATOM 3663 N N . LEU B 1 229 ? 2.312 4.887 -5.336 1 98.69 229 LEU B N 1
ATOM 3664 C CA . LEU B 1 229 ? 3.059 3.648 -5.535 1 98.69 229 LEU B CA 1
ATOM 3665 C C . LEU B 1 229 ? 3.977 3.754 -6.746 1 98.69 229 LEU B C 1
ATOM 3667 O O . LEU B 1 229 ? 5.09 3.229 -6.734 1 98.69 229 LEU B O 1
ATOM 3671 N N . ILE B 1 230 ? 3.609 4.461 -7.738 1 98 230 ILE B N 1
ATOM 3672 C CA . ILE B 1 230 ? 4.367 4.426 -8.984 1 98 230 ILE B CA 1
ATOM 3673 C C . ILE B 1 230 ? 5.449 5.504 -8.961 1 98 230 ILE B C 1
ATOM 3675 O O . ILE B 1 230 ? 6.379 5.477 -9.773 1 98 230 ILE B O 1
ATOM 3679 N N . LEU B 1 231 ? 5.344 6.465 -8.047 1 98.12 231 LEU B N 1
ATOM 3680 C CA . LEU B 1 231 ? 6.25 7.609 -8.008 1 98.12 231 LEU B CA 1
ATOM 3681 C C . LEU B 1 231 ? 7.699 7.148 -7.859 1 98.12 231 LEU B C 1
ATOM 3683 O O . LEU B 1 231 ? 8.578 7.609 -8.586 1 98.12 231 LEU B O 1
ATOM 3687 N N . PRO B 1 232 ? 8.023 6.199 -6.949 1 97.88 232 PRO B N 1
ATOM 3688 C CA . PRO B 1 232 ? 9.422 5.762 -6.828 1 97.88 232 PRO B CA 1
ATOM 3689 C C . PRO B 1 232 ? 9.938 5.09 -8.094 1 97.88 232 PRO B C 1
ATOM 3691 O O . PRO B 1 232 ? 11.125 5.188 -8.406 1 97.88 232 PRO B O 1
ATOM 3694 N N . ILE B 1 233 ? 9.039 4.406 -8.82 1 97.81 233 ILE B N 1
ATOM 3695 C CA . ILE B 1 233 ? 9.445 3.752 -10.062 1 97.81 233 ILE B CA 1
ATOM 3696 C C . ILE B 1 233 ? 9.773 4.805 -11.117 1 97.81 233 ILE B C 1
ATOM 3698 O O . ILE B 1 233 ? 10.789 4.703 -11.812 1 97.81 233 ILE B O 1
ATOM 3702 N N . MET B 1 234 ? 8.906 5.824 -11.195 1 95.5 234 MET B N 1
ATOM 3703 C CA . MET B 1 234 ? 9.109 6.902 -12.156 1 95.5 234 MET B CA 1
ATOM 3704 C C . MET B 1 234 ? 10.422 7.637 -11.883 1 95.5 234 MET B C 1
ATOM 3706 O O . MET B 1 234 ? 11.125 8.016 -12.82 1 95.5 234 MET B O 1
ATOM 3710 N N . ARG B 1 235 ? 10.711 7.762 -10.648 1 92.62 235 ARG B N 1
ATOM 3711 C CA . ARG B 1 235 ? 11.977 8.391 -10.258 1 92.62 235 ARG B CA 1
ATOM 3712 C C . ARG B 1 235 ? 13.164 7.547 -10.703 1 92.62 235 ARG B C 1
ATOM 3714 O O . ARG B 1 235 ? 14.172 8.086 -11.164 1 92.62 235 ARG B O 1
ATOM 3721 N N . ALA B 1 236 ? 13.039 6.277 -10.594 1 92.06 236 ALA B N 1
ATOM 3722 C CA . ALA B 1 236 ? 14.133 5.367 -10.914 1 92.06 236 ALA B CA 1
ATOM 3723 C C . ALA B 1 236 ? 14.352 5.277 -12.422 1 92.06 236 ALA B C 1
ATOM 3725 O O . ALA B 1 236 ? 15.453 4.953 -12.875 1 92.06 236 ALA B O 1
ATOM 3726 N N . ILE B 1 237 ? 13.336 5.512 -13.203 1 90.81 237 ILE B N 1
ATOM 3727 C CA . ILE B 1 237 ? 13.422 5.477 -14.656 1 90.81 237 ILE B CA 1
ATOM 3728 C C . ILE B 1 237 ? 14.18 6.703 -15.156 1 90.81 237 ILE B C 1
ATOM 3730 O O . ILE B 1 237 ? 14.891 6.633 -16.172 1 90.81 237 ILE B O 1
ATOM 3734 N N . LYS B 1 238 ? 14.148 7.906 -14.562 1 84.75 238 LYS B N 1
ATOM 3735 C CA . LYS B 1 238 ? 14.805 9.141 -14.977 1 84.75 238 LYS B CA 1
ATOM 3736 C C . LYS B 1 238 ? 16.312 9.055 -14.75 1 84.75 238 LYS B C 1
ATOM 3738 O O . LYS B 1 238 ? 17.094 9.5 -15.594 1 84.75 238 LYS B O 1
#

Secondary structure (DSSP, 8-state):
--HHHHHHHHHHHHHHHHHHHHHHHHHHHHHHTT-HHHHHHHHHHHHHHHHHHHHTT-GGGGHHHHHHHHHHHHHHHHHHHH--SS-SEEE-S-GGGEETTEEHHHHHHHHHHHHHHHHHHHHH-STTHHHHHHHHHHHHHHHHHHHHHHTTSEEETT--TBTTB-HHHHHHHHHHHHHHHHHHHHTTPPP----GGGGHHHHHTHHHHHHH--TTTHHHHHHHHHHHHHHHHHHHH-/--HHHHHHHHHHHHHHHHHHHHHHHHHHHHHHTT-HHHHHHHHHHHHHHHHHHHHTT-GGGGHHHHHHHHHHHHHHHHHHHH--SS-SEEE-S-GGGEETTEEHHHHHHHHHHHHHHHHHHHHH-STTHHHHHHHHHHHHHHHHHHHHHHTTSEEETT--TBTTB-HHHHHHHHHHHHHHHHHHHHTTPPP----GGGGHHHHHTHHHHHHH--TTTHHHHHHHHHHHHHHHHHHHH-

Foldseek 3Di:
DPPVVVVVLQVLLLQLLVLLLVLLQQLLVCVLVPNNVVSLVSSVVSNVVSQVSVCVVPVLLVLQLVLQLVLQLVQVLVCDPPVPQFGHKAFDPQCVQADNRHHPSSSNVSSSLLSLLLLQLCALPVVPSLQRSLVLQLLLCLQQVLLCVVVRGMAHPVFDDRLRGHPSNSVVSSVSSSVSVVVSVVVPDDDDDDYNSSLSSSLSNLSNSCSSHDDSRNVSSVVSSVCSVCSSVVSVVD/DPPVVVVVLQVLLLQLLVLLLVLLVQLLVCVLVPNNVVSLVSSVVSNVVSQVSVCVVPVLLVLQLVLQLVLQLVQVLVCDPPVPQFGHKAFDPQCVQADNRHHPSSSNVSSSLLSLLLLQLCALPVPCSLQRSLVLQLLLCLQQVLLCVVVRGMAHPVFDDRLRGHPSNSVVSSVSSSVSVVVSVVVPDDDDDDYNSSLSSSLSNLSNSCSSHDDSRNVSSVVSSVCSVCSSVVSVVD

Radius of gyration: 23.13 Å; Cα contacts (8 Å, |Δi|>4): 751; chains: 2; bounding box: 53×70×44 Å

Sequence (476 aa):
MNSQLATLMRRIVEASILLLSLSYIFNAILGRIGARGTADLLMLILFSLSILLMSTRVRRIILLPILGSFLGFIFEFIGLRYSFPFGSYRYLAFEGFALQGVPIPVIIAWGVYVYTCYLASLYISRRMSIITASSLMVLLDMALDPVMVERGVWIWEAGGEWFGVPLTNYLGWFLVSSISLILYNLAGEEPLEVGSTSYIPYISSFLPIISMSGASSWLPSYISISIALILPIMRAIKMNSQLATLMRRIVEASILLLSLSYIFNAILGRIGARGTADLLMLILFSLSILLMSTRVRRIILLPILGSFLGFIFEFIGLRYSFPFGSYRYLAFEGFALQGVPIPVIIAWGVYVYTCYLASLYISRRMSIITASSLMVLLDMALDPVMVERGVWIWEAGGEWFGVPLTNYLGWFLVSSISLILYNLAGEEPLEVGSTSYIPYISSFLPIISMSGASSWLPSYISISIALILPIMRAIK

Nearest PDB structures (foldseek):
  4xu6-assembly1_A  TM=6.610E-01  e=2.629E-02  Mycolicibacterium vanbaalenii PYR-1
  4xu4-assembly1_A  TM=6.652E-01  e=4.902E-02  Mycolicibacterium vanbaalenii PYR-1
  7wiw-assembly1_A  TM=2.177E-01  e=3.171E+00  Mycobacterium tuberculosis H37Rv
  6jkd-assembly1_A  TM=1.810E-01  e=2.060E+00  Shewanella oneidensis MR-1
  4xu6-assembly1_A  TM=6.613E-01  e=2.446E-02  Mycolicibacterium vanbaalenii PYR-1

pLDDT: mean 96.12, std 5.05, range [52.03, 98.94]

InterPro domains:
  IPR007354 Bisanhydrobacterioruberin hydratase CruF-like [PF04240] (47-231)
  IPR007354 Bisanhydrobacterioruberin hydratase CruF-like [PTHR39419] (2-231)

Organism: Korarchaeum cryptofilum (strain OPF8) (NCBI:txid374847)

Solvent-accessible surface area (backbone atoms only — not comparable to full-atom values): 23280 Å² total; per-residue (Å²): 130,58,73,67,57,54,51,50,53,48,31,42,48,35,50,19,43,46,31,38,25,47,16,27,47,46,26,21,55,34,35,68,74,69,39,45,71,59,14,53,50,49,23,51,52,31,38,51,52,14,49,56,46,38,29,76,77,34,64,69,58,60,48,39,32,50,37,18,19,51,52,40,39,53,48,48,46,43,14,65,77,66,33,41,57,38,37,56,49,50,72,69,47,52,77,92,48,40,62,86,78,39,34,47,70,59,25,51,45,34,6,56,48,47,40,39,24,42,46,24,12,50,54,75,34,59,92,46,26,53,64,44,16,15,48,46,46,26,43,49,43,56,21,40,49,35,21,38,39,76,71,51,39,32,48,46,78,81,40,37,82,57,73,44,38,37,66,46,31,46,53,27,42,28,50,54,44,32,52,33,45,50,53,46,49,71,73,57,70,67,92,76,91,67,52,76,60,37,39,43,34,47,60,29,51,47,46,36,45,54,61,62,31,49,93,86,16,40,62,45,29,53,53,32,50,49,52,61,61,46,45,63,36,57,59,68,50,109,131,59,71,67,57,54,50,51,54,48,31,41,48,36,49,17,42,45,31,38,25,47,16,26,48,46,26,21,54,33,35,68,74,68,39,44,71,60,13,53,50,49,24,51,50,30,36,50,51,14,50,56,46,37,27,75,76,34,63,69,58,61,48,40,33,51,38,19,18,50,52,40,38,52,46,48,46,43,14,64,75,66,33,41,56,38,38,55,50,50,71,68,46,51,78,93,48,39,61,85,78,39,35,47,69,59,26,52,44,35,4,54,48,47,40,38,24,42,46,24,11,49,54,74,34,60,93,46,26,53,64,44,16,14,50,46,46,26,42,51,42,56,20,40,50,36,23,37,39,74,70,51,38,32,48,47,78,82,39,36,81,57,75,43,38,37,67,46,29,46,52,28,41,28,50,55,43,33,53,32,44,50,52,46,49,71,74,59,70,67,89,76,91,67,52,74,58,37,38,44,34,47,60,30,52,46,45,35,46,53,61,61,30,49,92,86,14,41,62,46,29,52,53,33,51,49,53,62,61,46,46,64,37,57,58,67,49,109